Protein AF-A0A4U0XAC3-F1 (afdb_monomer)

Foldseek 3Di:
DLVLLVVCLVPVCQAAADPDQVVCVVQVDDNRGGNCCCLQPRVDDCPPDLVSVLVNLLVLLSNLLRNQDADPVNDNLGGVSRVVCVVVVVLVVLLCLQLPVVPPPADPVSNVRSNLSSLSSLLSCQQRRVPVCLQDPVLVSLLVSLLVVLQDDQVCQQPNDDPLSSLSSLLSHQLLSQDFPDLALVSNSSGSLLSLDLPPHALSSLLSLLSLLQWDPPPPPVDDDDPDPDDPDPVVSSQVSLQSSLLSVQSNCQSVVCNQVSLLVQLLPLVRLSSNLSSLSSLLSLLNRPHAHFDAPVPDPPPDVRGSDDDHPVSSQSSHDPPGADRDRGSLVVCCGPPNVVRPVVSLLDAQDFPCPDPCGDDPPPRSSNVSLVSSLVSLVSSLVSLVVCCVVDPPPPSVVVNVSSVVSNVCGSGGPPPPPDDPPPPDDD

Organism: NCBI:txid331657

Secondary structure (DSSP, 8-state):
-TTHHHHHTT-THHHHS-S-HHHHGGGT--TT--HHHIIIIIS--TTT-HHHHHHHHHHHHHHHHH--PBPTT--TT-BHHHHHHHHTTHHHHHHHHHH-TT-TTS-HHHHHHHHHHHHHHHHHHHHH-HHHHHHSTHHHHHHHHHHHHH---HHHHHHSPP-HHHHHHHHHS-GGGGS-SSSSGGGGGGSGGGGS-SSS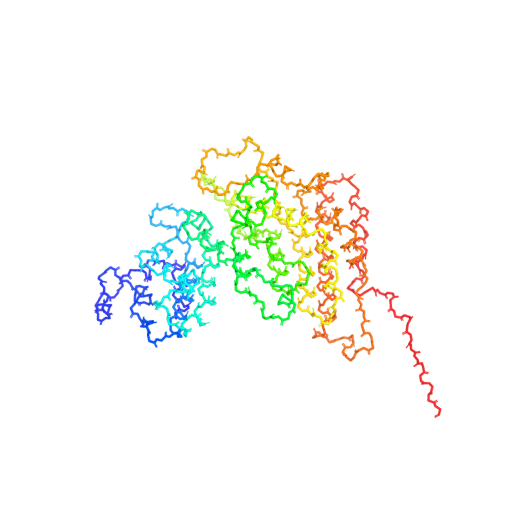--HHHHHHHHHHHH-S------------S----HHHHHHHHHHHHHHHHHHHHHH-TTHHHHHHHHHH-TTSHHHHHHHHHHHHHHHT----PPPPGGG--S--TTS-PPPPHHHHHHHSPSSPPP--SSHHHHHTSTTHHHHHHHHHHSPPP--TTSTTTTT-TT-HHHHHHHHHHHHHHHHHHHHHHHHHHSTTSSHHHHHHHHHHHHHH-SS-TT---S--------

Radius of gyration: 25.43 Å; Cα contacts (8 Å, |Δi|>4): 549; chains: 1; bounding box: 87×48×74 Å

Structure (mmCIF, N/CA/C/O backbone):
data_AF-A0A4U0XAC3-F1
#
_entry.id   AF-A0A4U0XAC3-F1
#
loop_
_atom_site.group_PDB
_atom_site.id
_atom_site.type_symbol
_atom_site.label_atom_id
_atom_site.label_alt_id
_atom_site.label_comp_id
_atom_site.label_asym_id
_atom_site.label_entity_id
_atom_site.label_seq_id
_atom_site.pdbx_PDB_ins_code
_atom_site.Cartn_x
_atom_site.Cartn_y
_atom_site.Cartn_z
_atom_site.occupancy
_atom_site.B_iso_or_equiv
_atom_site.auth_seq_id
_atom_site.auth_comp_id
_atom_site.auth_asym_id
_atom_site.auth_atom_id
_atom_site.pdbx_PDB_model_num
ATOM 1 N N . MET A 1 1 ? 6.479 -15.754 -21.942 1.00 67.50 1 MET A N 1
ATOM 2 C CA . MET A 1 1 ? 7.534 -14.952 -21.279 1.00 67.50 1 MET A CA 1
ATOM 3 C C . MET A 1 1 ? 7.714 -15.272 -19.790 1.00 67.50 1 MET A C 1
ATOM 5 O O . MET A 1 1 ? 8.837 -15.209 -19.321 1.00 67.50 1 MET A O 1
ATOM 9 N N . ALA A 1 2 ? 6.676 -15.704 -19.058 1.00 77.88 2 ALA A N 1
ATOM 10 C CA . ALA A 1 2 ? 6.708 -15.916 -17.597 1.00 77.88 2 ALA A CA 1
ATOM 11 C C . ALA A 1 2 ? 7.746 -16.918 -17.029 1.00 77.88 2 ALA A C 1
ATOM 13 O O . ALA A 1 2 ? 7.969 -16.958 -15.821 1.00 77.88 2 ALA A O 1
ATOM 14 N N . TRP A 1 3 ? 8.358 -17.762 -17.864 1.00 89.25 3 TRP A N 1
ATOM 15 C CA . TRP A 1 3 ? 9.405 -18.701 -17.440 1.00 89.25 3 TRP A CA 1
ATOM 16 C C . TRP A 1 3 ? 10.784 -18.037 -17.318 1.00 89.25 3 TRP A C 1
ATOM 18 O O . TRP A 1 3 ? 11.556 -18.400 -16.435 1.00 89.25 3 TRP A O 1
ATOM 28 N N . LEU A 1 4 ? 11.085 -17.052 -18.168 1.00 91.00 4 LEU A N 1
ATOM 29 C CA . LEU A 1 4 ? 12.430 -16.493 -18.289 1.00 91.00 4 LEU A CA 1
ATOM 30 C C . LEU A 1 4 ? 12.902 -15.759 -17.016 1.00 91.00 4 LEU A C 1
ATOM 32 O O . LEU A 1 4 ? 14.037 -16.003 -16.614 1.00 91.00 4 LEU A O 1
ATOM 36 N N . PRO A 1 5 ? 12.061 -14.970 -16.306 1.00 92.06 5 PRO A N 1
ATOM 37 C CA . PRO A 1 5 ? 12.444 -14.378 -15.020 1.00 92.06 5 PRO A CA 1
ATOM 38 C C . PRO A 1 5 ? 12.846 -15.418 -13.968 1.00 92.06 5 PRO A C 1
ATOM 40 O O . PRO A 1 5 ? 13.809 -15.214 -13.235 1.00 92.06 5 PRO A O 1
ATOM 43 N N . LYS A 1 6 ? 12.171 -16.577 -13.950 1.00 91.06 6 LYS A N 1
ATOM 44 C CA . LYS A 1 6 ? 12.475 -17.671 -13.015 1.00 91.06 6 LYS A CA 1
ATOM 45 C C . LYS A 1 6 ? 13.831 -18.303 -13.302 1.00 91.06 6 LYS A C 1
ATOM 47 O O . LYS A 1 6 ? 14.526 -18.683 -12.369 1.00 91.06 6 LYS A O 1
ATOM 52 N N . VAL A 1 7 ? 14.202 -18.429 -14.578 1.00 90.44 7 VAL A N 1
ATOM 53 C CA . VAL A 1 7 ? 15.535 -18.917 -14.962 1.00 90.44 7 VAL A CA 1
ATOM 54 C C . VAL A 1 7 ? 16.599 -17.879 -14.670 1.00 90.44 7 VAL A C 1
ATOM 56 O O . VAL A 1 7 ? 17.617 -18.235 -14.090 1.00 90.44 7 VAL A O 1
ATOM 59 N N . GLY A 1 8 ? 16.340 -16.608 -14.977 1.00 88.69 8 GLY A N 1
ATOM 60 C CA . GLY A 1 8 ? 17.248 -15.517 -14.631 1.00 88.69 8 GLY A CA 1
ATOM 61 C C . GLY A 1 8 ? 17.522 -15.424 -13.133 1.00 88.69 8 GLY A C 1
ATOM 62 O O . GLY A 1 8 ? 18.636 -15.106 -12.748 1.00 88.69 8 GLY A O 1
ATOM 63 N N . ALA A 1 9 ? 16.537 -15.756 -12.293 1.00 88.56 9 ALA A N 1
ATOM 64 C CA . ALA A 1 9 ? 16.699 -15.794 -10.842 1.00 88.56 9 ALA A CA 1
ATOM 65 C C . ALA A 1 9 ? 17.547 -16.984 -10.353 1.00 88.56 9 ALA A C 1
ATOM 67 O O . ALA A 1 9 ? 18.016 -16.971 -9.220 1.00 88.56 9 ALA A O 1
ATOM 68 N N . MET A 1 10 ? 17.713 -18.026 -11.177 1.00 89.12 10 MET A N 1
ATOM 69 C CA . MET A 1 10 ? 18.603 -19.156 -10.890 1.00 89.12 10 MET A CA 1
ATOM 70 C C . MET A 1 10 ? 20.014 -18.913 -11.433 1.00 89.12 10 MET A C 1
ATOM 72 O O . MET A 1 10 ? 20.989 -19.201 -10.746 1.00 89.12 10 MET A O 1
ATOM 76 N N . ASP A 1 11 ? 20.114 -18.418 -12.667 1.00 89.06 11 ASP A N 1
ATOM 77 C CA . ASP A 1 11 ? 21.370 -18.058 -13.319 1.00 89.06 11 ASP A CA 1
ATOM 78 C C . ASP A 1 11 ? 21.120 -16.965 -14.368 1.00 89.06 11 ASP A C 1
ATOM 80 O O . ASP A 1 11 ? 20.634 -17.226 -15.474 1.00 89.06 11 ASP A O 1
ATOM 84 N N . TRP A 1 12 ? 21.489 -15.727 -14.032 1.00 90.44 12 TRP A N 1
ATOM 85 C CA . TRP A 1 12 ? 21.410 -14.594 -14.953 1.00 90.44 12 TRP A CA 1
ATOM 86 C C . TRP A 1 12 ? 22.206 -14.825 -16.241 1.00 90.44 12 TRP A C 1
ATOM 88 O O . TRP A 1 12 ? 21.771 -14.457 -17.336 1.00 90.44 12 TRP A O 1
ATOM 98 N N . SER A 1 13 ? 23.374 -15.461 -16.134 1.00 88.88 13 SER A N 1
ATOM 99 C CA . SER A 1 13 ? 24.261 -15.651 -17.276 1.00 88.88 13 SER A CA 1
ATOM 100 C C . SER A 1 13 ? 23.678 -16.608 -18.313 1.00 88.88 13 SER A C 1
ATOM 102 O O . SER A 1 13 ? 23.938 -16.414 -19.499 1.00 88.88 13 SER A O 1
ATOM 104 N N . ALA A 1 14 ? 22.829 -17.547 -17.882 1.00 88.75 14 ALA A N 1
ATOM 105 C CA . ALA A 1 14 ? 22.139 -18.498 -18.749 1.00 88.75 14 ALA A CA 1
ATOM 106 C C . ALA A 1 14 ? 21.105 -17.847 -19.685 1.00 88.75 14 ALA A C 1
ATOM 108 O O . ALA A 1 14 ? 20.735 -18.428 -20.705 1.00 88.75 14 ALA A O 1
ATOM 109 N N . ILE A 1 15 ? 20.599 -16.660 -19.331 1.00 90.31 15 ILE A N 1
ATOM 110 C CA . ILE A 1 15 ? 19.618 -15.933 -20.152 1.00 90.31 15 ILE A CA 1
ATOM 111 C C . ILE A 1 15 ? 20.221 -14.709 -20.843 1.00 90.31 15 ILE A C 1
ATOM 113 O O . ILE A 1 15 ? 19.748 -14.329 -21.913 1.00 90.31 15 ILE A O 1
ATOM 117 N N . ALA A 1 16 ? 21.248 -14.100 -20.248 1.00 88.38 16 ALA A N 1
ATOM 118 C CA . ALA A 1 16 ? 21.859 -12.872 -20.746 1.00 88.38 16 ALA A CA 1
ATOM 119 C C . ALA A 1 16 ? 22.960 -13.113 -21.789 1.00 88.38 16 ALA A C 1
ATOM 121 O O . ALA A 1 16 ? 23.227 -12.227 -22.593 1.00 88.38 16 ALA A O 1
ATOM 122 N N . LYS A 1 17 ? 23.619 -14.281 -21.790 1.00 87.88 17 LYS A N 1
ATOM 123 C CA . LYS A 1 17 ? 24.700 -14.585 -22.741 1.00 87.88 17 LYS A CA 1
ATOM 124 C C . LYS A 1 17 ? 24.196 -15.354 -23.959 1.00 87.88 17 LYS A C 1
ATOM 126 O O . LYS A 1 17 ? 23.219 -16.097 -23.883 1.00 87.88 17 LYS A O 1
ATOM 131 N N . SER A 1 18 ? 24.928 -15.207 -25.060 1.00 86.38 18 SER A N 1
ATOM 132 C CA . SER A 1 18 ? 24.793 -16.054 -26.243 1.00 86.38 18 SER A CA 1
ATOM 133 C C . SER A 1 18 ? 25.215 -17.491 -25.921 1.00 86.38 18 SER A C 1
ATOM 135 O O . SER A 1 18 ? 26.314 -17.726 -25.406 1.00 86.38 18 SER A O 1
ATOM 137 N N . HIS A 1 19 ? 24.350 -18.457 -26.233 1.00 86.00 19 HIS A N 1
ATOM 138 C CA . HIS A 1 19 ? 24.654 -19.891 -26.115 1.00 86.00 19 HIS A CA 1
ATOM 139 C C . HIS A 1 19 ? 24.668 -20.588 -27.477 1.00 86.00 19 HIS A C 1
ATOM 141 O O . HIS A 1 19 ? 25.387 -21.574 -27.661 1.00 86.00 19 HIS A O 1
ATOM 147 N N . HIS A 1 20 ? 23.904 -20.066 -28.439 1.00 86.38 20 HIS A N 1
ATOM 148 C CA . HIS A 1 20 ? 23.809 -20.599 -29.793 1.00 86.38 20 HIS A CA 1
ATOM 149 C C . HIS A 1 20 ? 23.954 -19.463 -30.817 1.00 86.38 20 HIS A C 1
ATOM 151 O O . HIS A 1 20 ? 22.970 -19.102 -31.470 1.00 86.38 20 HIS A O 1
ATOM 157 N N . PRO A 1 21 ? 25.174 -18.917 -31.001 1.00 84.56 21 PRO A N 1
ATOM 158 C CA . PRO A 1 21 ? 25.396 -17.707 -31.796 1.00 84.56 21 PRO A CA 1
ATOM 159 C C . PRO A 1 21 ? 24.919 -17.854 -33.246 1.00 84.56 21 PRO A C 1
ATOM 161 O O . PRO A 1 21 ? 24.396 -16.902 -33.819 1.00 84.56 21 PRO A O 1
ATOM 164 N N . ASP A 1 22 ? 25.035 -19.051 -33.826 1.00 84.69 22 ASP A N 1
ATOM 165 C CA . ASP A 1 22 ? 24.611 -19.330 -35.204 1.00 84.69 22 ASP A CA 1
ATOM 166 C C . ASP A 1 22 ? 23.090 -19.237 -35.393 1.00 84.69 22 ASP A C 1
ATOM 168 O O . ASP A 1 22 ? 22.619 -18.891 -36.476 1.00 84.69 22 ASP A O 1
ATOM 172 N N . VAL A 1 23 ? 22.315 -19.567 -34.355 1.00 84.12 23 VAL A N 1
ATOM 173 C CA . VAL A 1 23 ? 20.848 -19.465 -34.365 1.00 84.12 23 VAL A CA 1
ATOM 174 C C . VAL A 1 23 ? 20.441 -18.039 -34.027 1.00 84.12 23 VAL A C 1
ATOM 176 O O . VAL A 1 23 ? 19.618 -17.450 -34.714 1.00 84.12 23 VAL A O 1
ATOM 179 N N . GLU A 1 24 ? 21.050 -17.456 -33.001 1.00 86.00 24 GLU A N 1
ATOM 180 C CA . GLU A 1 24 ? 20.739 -16.112 -32.516 1.00 86.00 24 GLU A CA 1
ATOM 181 C C . GLU A 1 24 ? 20.987 -15.040 -33.592 1.00 86.00 24 GLU A C 1
ATOM 183 O O . GLU A 1 24 ? 20.145 -14.162 -33.800 1.00 86.00 24 GLU A O 1
ATOM 188 N N . GLN A 1 25 ? 22.062 -15.172 -34.375 1.00 85.81 25 GLN A N 1
ATOM 189 C CA . GLN A 1 25 ? 22.327 -14.292 -35.518 1.00 85.81 25 GLN A CA 1
ATOM 190 C C . GLN A 1 25 ? 21.252 -14.384 -36.611 1.00 85.81 25 GLN A C 1
ATOM 192 O O . GLN A 1 25 ? 20.967 -13.376 -37.259 1.00 85.81 25 GLN A O 1
ATOM 197 N N . GLN A 1 26 ? 20.605 -15.543 -36.801 1.00 84.12 26 GLN A N 1
ATOM 198 C CA . GLN A 1 26 ? 19.494 -15.676 -37.760 1.00 84.12 26 GLN A CA 1
ATOM 199 C C . GLN A 1 26 ? 18.264 -14.867 -37.333 1.00 84.12 26 GLN A C 1
ATOM 201 O O . GLN A 1 26 ? 17.480 -14.457 -38.186 1.00 84.12 26 GLN A O 1
ATOM 206 N N . TYR A 1 27 ? 18.122 -14.601 -36.034 1.00 80.56 27 TYR A N 1
ATOM 207 C CA . TYR A 1 27 ? 17.064 -13.765 -35.465 1.00 80.56 27 TYR A CA 1
ATOM 208 C C . TYR A 1 27 ? 17.506 -12.311 -35.224 1.00 80.56 27 TYR A C 1
ATOM 210 O O . TYR A 1 27 ? 16.774 -11.543 -34.605 1.00 80.56 27 TYR A O 1
ATOM 218 N N . GLY A 1 28 ? 18.677 -11.909 -35.735 1.00 79.44 28 GLY A N 1
ATOM 219 C CA . GLY A 1 28 ? 19.160 -10.525 -35.688 1.00 79.44 28 GLY A CA 1
ATOM 220 C C . GLY A 1 28 ? 19.910 -10.133 -34.411 1.00 79.44 28 GLY A C 1
ATOM 221 O O . GLY A 1 28 ? 20.191 -8.948 -34.223 1.00 79.44 28 GLY A O 1
ATOM 222 N N . LEU A 1 29 ? 20.258 -11.096 -33.553 1.00 85.50 29 LEU A N 1
ATOM 223 C CA . LEU A 1 29 ? 21.032 -10.853 -32.332 1.00 85.50 29 LEU A CA 1
ATOM 224 C C . LEU A 1 29 ? 22.532 -10.752 -32.638 1.00 85.50 29 LEU A C 1
ATOM 226 O O . LEU A 1 29 ? 23.069 -11.433 -33.516 1.00 85.50 29 LEU A O 1
ATOM 230 N N . LYS A 1 30 ? 23.225 -9.889 -31.895 1.00 84.50 30 LYS A N 1
ATOM 231 C CA . LYS A 1 30 ? 24.689 -9.739 -31.940 1.00 84.50 30 LYS A CA 1
ATOM 232 C C . LYS A 1 30 ? 25.378 -10.806 -31.080 1.00 84.50 30 LYS A C 1
ATOM 234 O O . LYS A 1 30 ? 24.746 -11.412 -30.229 1.00 84.50 30 LYS A O 1
ATOM 239 N N . GLN A 1 31 ? 26.691 -10.985 -31.259 1.00 72.38 31 GLN A N 1
ATOM 240 C CA . GLN A 1 31 ? 27.484 -12.011 -30.551 1.00 72.38 31 GLN A CA 1
ATOM 241 C C . GLN A 1 31 ? 27.421 -11.933 -29.014 1.00 72.38 31 GLN A C 1
ATOM 243 O O . GLN A 1 31 ? 27.604 -12.952 -28.358 1.00 72.38 31 GLN A O 1
ATOM 248 N N . ASP A 1 32 ? 27.121 -10.760 -28.453 1.00 78.56 32 ASP A N 1
ATOM 249 C CA . ASP A 1 32 ? 27.018 -10.548 -27.003 1.00 78.56 32 ASP A CA 1
ATOM 250 C C . ASP A 1 32 ? 25.567 -10.501 -26.491 1.00 78.56 32 ASP A C 1
ATOM 252 O O . ASP A 1 32 ? 25.340 -10.161 -25.333 1.00 78.56 32 ASP A O 1
ATOM 256 N N . GLN A 1 33 ? 24.583 -10.797 -27.345 1.00 85.38 33 GLN A N 1
ATOM 257 C CA . GLN A 1 33 ? 23.160 -10.748 -27.007 1.00 85.38 33 GLN A CA 1
ATOM 258 C C . GLN A 1 33 ? 22.606 -12.157 -26.820 1.00 85.38 33 GLN A C 1
ATOM 260 O O . GLN A 1 33 ? 22.796 -13.026 -27.668 1.00 85.38 33 GLN A O 1
ATOM 265 N N . GLY A 1 34 ? 21.918 -12.370 -25.703 1.00 87.38 34 GLY A N 1
ATOM 266 C CA . GLY A 1 34 ? 21.335 -13.653 -25.344 1.00 87.38 34 GLY A CA 1
ATOM 267 C C . GLY A 1 34 ? 19.840 -13.748 -25.638 1.00 87.38 34 GLY A C 1
ATOM 268 O O . GLY A 1 34 ? 19.213 -12.896 -26.276 1.00 87.38 34 GLY A O 1
ATOM 269 N N . LEU A 1 35 ? 19.236 -14.804 -25.094 1.00 89.69 35 LEU A N 1
ATOM 270 C CA . LEU A 1 35 ? 17.793 -15.026 -25.159 1.00 89.69 35 LEU A CA 1
ATOM 271 C C . LEU A 1 35 ? 16.999 -13.887 -24.499 1.00 89.69 35 LEU A C 1
ATOM 273 O O . LEU A 1 35 ? 15.892 -13.569 -24.937 1.00 89.69 35 LEU A O 1
ATOM 277 N N . LEU A 1 36 ? 17.553 -13.268 -23.454 1.00 91.44 36 LEU A N 1
ATOM 278 C CA . LEU A 1 36 ? 16.941 -12.121 -22.795 1.00 91.44 36 LEU A CA 1
ATOM 279 C C . LEU A 1 36 ? 16.813 -10.929 -23.743 1.00 91.44 36 LEU A C 1
ATOM 281 O O . LEU A 1 36 ? 15.727 -10.363 -23.824 1.00 91.44 36 LEU A O 1
ATOM 285 N N . ASP A 1 37 ? 17.867 -10.577 -24.481 1.00 90.94 37 ASP A N 1
ATOM 286 C CA . ASP A 1 37 ? 17.829 -9.485 -25.458 1.00 90.94 37 ASP A CA 1
ATOM 287 C C . ASP A 1 37 ? 16.762 -9.741 -26.521 1.00 90.94 37 ASP A C 1
ATOM 289 O O . ASP A 1 37 ? 15.977 -8.852 -26.851 1.00 90.94 37 ASP A O 1
ATOM 293 N N . PHE A 1 38 ? 16.668 -10.984 -27.002 1.00 89.50 38 PHE A N 1
ATOM 294 C CA . PHE A 1 38 ? 15.631 -11.373 -27.949 1.00 89.50 38 PHE A CA 1
ATOM 295 C C . PHE A 1 38 ? 14.233 -11.118 -27.395 1.00 89.50 38 PHE A C 1
ATOM 297 O O . PHE A 1 38 ? 13.462 -10.365 -27.984 1.00 89.50 38 PHE A O 1
ATOM 304 N N . VAL A 1 39 ? 13.912 -11.708 -26.242 1.00 90.50 39 VAL A N 1
ATOM 305 C CA . VAL A 1 39 ? 12.571 -11.640 -25.646 1.00 90.50 39 VAL A CA 1
ATOM 306 C C . VAL A 1 39 ? 12.219 -10.219 -25.205 1.00 90.50 39 VAL A C 1
ATOM 308 O O . VAL A 1 39 ? 11.076 -9.798 -25.373 1.00 90.50 39 VAL A O 1
ATOM 311 N N . ALA A 1 40 ? 13.184 -9.486 -24.651 1.00 89.94 40 ALA A N 1
ATOM 312 C CA . ALA A 1 40 ? 12.971 -8.160 -24.093 1.00 89.94 40 ALA A CA 1
ATOM 313 C C . ALA A 1 40 ? 12.933 -7.051 -25.152 1.00 89.94 40 ALA A C 1
ATOM 315 O O . ALA A 1 40 ? 12.264 -6.049 -24.913 1.00 89.94 40 ALA A O 1
ATOM 316 N N . VAL A 1 41 ? 13.648 -7.188 -26.275 1.00 88.31 41 VAL A N 1
ATOM 317 C CA . VAL A 1 41 ? 13.849 -6.086 -27.236 1.00 88.31 41 VAL A CA 1
ATOM 318 C C . VAL A 1 41 ? 13.318 -6.408 -28.630 1.00 88.31 41 VAL A C 1
ATOM 320 O O . VAL A 1 41 ? 12.717 -5.538 -29.255 1.00 88.31 41 VAL A O 1
ATOM 323 N N . PHE A 1 42 ? 13.541 -7.624 -29.132 1.00 86.12 42 PHE A N 1
ATOM 324 C CA . PHE A 1 42 ? 13.372 -7.931 -30.560 1.00 86.12 42 PHE A CA 1
ATOM 325 C C . PHE A 1 42 ? 12.146 -8.790 -30.886 1.00 86.12 42 PHE A C 1
ATOM 327 O O . PHE A 1 42 ? 11.670 -8.776 -32.016 1.00 86.12 42 PHE A O 1
ATOM 334 N N . MET A 1 43 ? 11.630 -9.547 -29.917 1.00 84.50 43 MET A N 1
ATOM 335 C CA . MET A 1 43 ? 10.566 -10.528 -30.139 1.00 84.50 43 MET A CA 1
ATOM 336 C C . MET A 1 43 ? 9.192 -9.884 -30.367 1.00 84.50 43 MET A C 1
ATOM 338 O O . MET A 1 43 ? 8.331 -10.496 -30.996 1.00 84.50 43 MET A O 1
ATOM 342 N N . VAL A 1 44 ? 8.961 -8.685 -29.827 1.00 84.12 44 VAL A N 1
ATOM 343 C CA . VAL A 1 44 ? 7.646 -8.035 -29.816 1.00 84.12 44 VAL A CA 1
ATOM 344 C C . VAL A 1 44 ? 7.714 -6.680 -30.503 1.00 84.12 44 VAL A C 1
ATOM 346 O O . VAL A 1 44 ? 8.404 -5.781 -30.025 1.00 84.12 44 VAL A O 1
ATOM 349 N N . ASP A 1 45 ? 6.933 -6.515 -31.572 1.00 80.25 45 ASP A N 1
ATOM 350 C CA . ASP A 1 45 ? 6.621 -5.191 -32.105 1.00 80.25 45 ASP A CA 1
ATOM 351 C C . ASP A 1 45 ? 5.502 -4.565 -31.269 1.00 80.25 45 ASP A C 1
ATOM 353 O O . ASP A 1 45 ? 4.326 -4.906 -31.387 1.00 80.25 45 ASP A O 1
ATOM 357 N N . PHE A 1 46 ? 5.895 -3.689 -30.352 1.00 80.88 46 PHE A N 1
ATOM 358 C CA . PHE A 1 46 ? 4.984 -3.055 -29.405 1.00 80.88 46 PHE A CA 1
ATOM 359 C C . PHE A 1 46 ? 4.270 -1.821 -29.980 1.00 80.88 46 PHE A C 1
ATOM 361 O O . PHE A 1 46 ? 3.477 -1.220 -29.257 1.00 80.88 46 PHE A O 1
ATOM 368 N N . ASN A 1 47 ? 4.553 -1.418 -31.229 1.00 78.00 47 ASN A N 1
ATOM 369 C CA . ASN A 1 47 ? 3.914 -0.247 -31.847 1.00 78.00 47 ASN A CA 1
ATOM 370 C C . ASN A 1 47 ? 2.514 -0.563 -32.390 1.00 78.00 47 ASN A C 1
ATOM 372 O O . ASN A 1 47 ? 1.644 0.300 -32.344 1.00 78.00 47 ASN A O 1
ATOM 376 N N . ASP A 1 48 ? 2.300 -1.792 -32.866 1.00 79.12 48 ASP A N 1
ATOM 377 C CA . ASP A 1 48 ? 1.047 -2.201 -33.514 1.00 79.12 48 ASP A CA 1
ATOM 378 C C . ASP A 1 48 ? 0.200 -3.164 -32.655 1.00 79.12 48 ASP A C 1
ATOM 380 O O . ASP A 1 48 ? -0.973 -3.393 -32.956 1.00 79.12 48 ASP A O 1
ATOM 384 N N . ASP A 1 49 ? 0.758 -3.720 -31.568 1.00 87.88 49 ASP A N 1
ATOM 385 C CA . ASP A 1 49 ? 0.066 -4.665 -30.682 1.00 87.88 49 ASP A CA 1
ATOM 386 C C . ASP A 1 49 ? 0.172 -4.275 -29.196 1.00 87.88 49 ASP A C 1
ATOM 388 O O . ASP A 1 49 ? 1.109 -4.628 -28.469 1.00 87.88 49 ASP A O 1
ATOM 392 N N . VAL A 1 50 ? -0.865 -3.580 -28.720 1.00 89.62 50 VAL A N 1
ATOM 393 C CA . VAL A 1 50 ? -1.002 -3.142 -27.323 1.00 89.62 50 VAL A CA 1
ATOM 394 C C . VAL A 1 50 ? -1.063 -4.308 -26.328 1.00 89.62 50 VAL A C 1
ATOM 396 O O . VAL A 1 50 ? -0.623 -4.171 -25.183 1.00 89.62 50 VAL A O 1
ATOM 399 N N . LEU A 1 51 ? -1.589 -5.474 -26.725 1.00 89.94 51 LEU A N 1
ATOM 400 C CA . LEU A 1 51 ? -1.681 -6.635 -25.836 1.00 89.94 51 LEU A CA 1
ATOM 401 C C . LEU A 1 51 ? -0.304 -7.258 -25.636 1.00 89.94 51 LEU A C 1
ATOM 403 O O . LEU A 1 51 ? 0.057 -7.621 -24.514 1.00 89.94 51 LEU A O 1
ATOM 407 N N . MET A 1 52 ? 0.491 -7.320 -26.701 1.00 90.44 52 MET A N 1
ATOM 408 C CA . MET A 1 52 ? 1.869 -7.781 -26.603 1.00 90.44 52 MET A CA 1
ATOM 409 C C . MET A 1 52 ? 2.745 -6.786 -25.839 1.00 90.44 52 MET A C 1
ATOM 411 O O . MET A 1 52 ? 3.547 -7.215 -25.007 1.00 90.44 52 MET A O 1
ATOM 415 N N . HIS A 1 53 ? 2.533 -5.477 -26.013 1.00 91.25 53 HIS A N 1
ATOM 416 C CA . HIS A 1 53 ? 3.191 -4.457 -25.191 1.00 91.25 53 HIS A CA 1
ATOM 417 C C . HIS A 1 53 ? 2.837 -4.618 -23.707 1.00 91.25 53 HIS A C 1
ATOM 419 O O . HIS A 1 53 ? 3.712 -4.605 -22.840 1.00 91.25 53 HIS A O 1
ATOM 425 N N . ARG A 1 54 ? 1.563 -4.868 -23.395 1.00 92.62 54 ARG A N 1
ATOM 426 C CA . ARG A 1 54 ? 1.130 -5.152 -22.027 1.00 92.62 54 ARG A CA 1
ATOM 427 C C . ARG A 1 54 ? 1.886 -6.342 -21.430 1.00 92.62 54 ARG A C 1
ATOM 429 O O . ARG A 1 54 ? 2.430 -6.223 -20.333 1.00 92.62 54 ARG A O 1
ATOM 436 N N . CYS A 1 55 ? 1.952 -7.465 -22.147 1.00 92.38 55 CYS A N 1
ATOM 437 C CA . CYS A 1 55 ? 2.693 -8.646 -21.698 1.00 92.38 55 CYS A CA 1
ATOM 438 C C . CYS A 1 55 ? 4.190 -8.366 -21.516 1.00 92.38 55 CYS A C 1
ATOM 440 O O . CYS A 1 55 ? 4.817 -8.956 -20.638 1.00 92.38 55 CYS A O 1
ATOM 442 N N . LEU A 1 56 ? 4.756 -7.472 -22.326 1.00 93.62 56 LEU A N 1
ATOM 443 C CA . LEU A 1 56 ? 6.154 -7.074 -22.247 1.00 93.62 56 LEU A CA 1
ATOM 444 C C . LEU A 1 56 ? 6.443 -6.253 -20.977 1.00 93.62 56 LEU A C 1
ATOM 446 O O . LEU A 1 56 ? 7.397 -6.557 -20.264 1.00 93.62 56 LEU A O 1
ATOM 450 N N . ILE A 1 57 ? 5.581 -5.291 -20.625 1.00 94.62 57 ILE A N 1
ATOM 451 C CA . ILE A 1 57 ? 5.711 -4.530 -19.367 1.00 94.62 57 ILE A CA 1
ATOM 452 C C . ILE A 1 57 ? 5.503 -5.446 -18.149 1.00 94.62 57 ILE A C 1
ATOM 454 O O . ILE A 1 57 ? 6.245 -5.344 -17.171 1.00 94.62 57 ILE A O 1
ATOM 458 N N . GLU A 1 58 ? 4.536 -6.371 -18.202 1.00 94.19 58 GLU A N 1
ATOM 459 C CA . GLU A 1 58 ? 4.349 -7.383 -17.149 1.00 94.19 58 GLU A CA 1
ATOM 460 C C . GLU A 1 58 ? 5.597 -8.267 -17.000 1.00 94.19 58 GLU A C 1
ATOM 462 O O . GLU A 1 58 ? 6.039 -8.507 -15.879 1.00 94.19 58 GLU A O 1
ATOM 467 N N . PHE A 1 59 ? 6.212 -8.676 -18.113 1.00 95.12 59 PHE A N 1
ATOM 468 C CA . PHE A 1 59 ? 7.467 -9.423 -18.112 1.00 95.12 59 PHE A CA 1
ATOM 469 C C . PHE A 1 59 ? 8.617 -8.632 -17.473 1.00 95.12 59 PHE A C 1
ATOM 471 O O . PHE A 1 59 ? 9.353 -9.195 -16.665 1.00 95.12 59 PHE A O 1
ATOM 478 N N . TYR A 1 60 ? 8.766 -7.341 -17.779 1.00 95.62 60 TYR A N 1
ATOM 479 C CA . TYR A 1 60 ? 9.793 -6.507 -17.147 1.00 95.62 60 TYR A CA 1
ATOM 480 C C . TYR A 1 60 ? 9.577 -6.360 -15.643 1.00 95.62 60 TYR A C 1
ATOM 482 O O . TYR A 1 60 ? 10.549 -6.366 -14.890 1.00 95.62 60 TYR A O 1
ATOM 490 N N . ALA A 1 61 ? 8.319 -6.244 -15.206 1.00 94.25 61 ALA A N 1
ATOM 491 C CA . ALA A 1 61 ? 7.976 -6.187 -13.791 1.00 94.25 61 ALA A CA 1
ATOM 492 C C . ALA A 1 61 ? 8.372 -7.490 -13.078 1.00 94.25 61 ALA A C 1
ATOM 494 O O . ALA A 1 61 ? 9.062 -7.456 -12.063 1.00 94.25 61 ALA A O 1
ATOM 495 N N . ASP A 1 62 ? 8.019 -8.636 -13.663 1.00 94.12 62 ASP A N 1
ATOM 496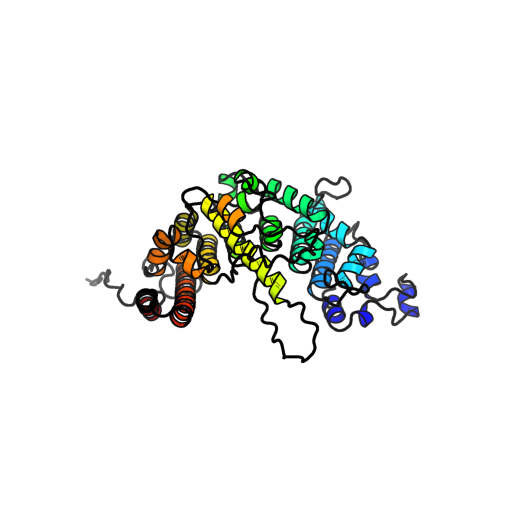 C CA . ASP A 1 62 ? 8.369 -9.948 -13.120 1.00 94.12 62 ASP A CA 1
ATOM 497 C C . ASP A 1 62 ? 9.897 -10.184 -13.128 1.00 94.12 62 ASP A C 1
ATOM 499 O O . ASP A 1 62 ? 10.427 -10.843 -12.232 1.00 94.12 62 ASP A O 1
ATOM 503 N N . LEU A 1 63 ? 10.620 -9.637 -14.115 1.00 93.88 63 LEU A N 1
ATOM 504 C CA . LEU A 1 63 ? 12.078 -9.739 -14.222 1.00 93.88 63 LEU A CA 1
ATOM 505 C C . LEU A 1 63 ? 12.789 -9.033 -13.062 1.00 93.88 63 LEU A C 1
ATOM 507 O O . LEU A 1 63 ? 13.656 -9.633 -12.429 1.00 93.88 63 LEU A O 1
ATOM 511 N N . ILE A 1 64 ? 12.412 -7.786 -12.765 1.00 93.50 64 ILE A N 1
ATOM 512 C CA . ILE A 1 64 ? 13.015 -7.024 -11.660 1.00 93.50 64 ILE A CA 1
ATOM 513 C C . ILE A 1 64 ? 12.550 -7.527 -10.287 1.00 93.50 64 ILE A C 1
ATOM 515 O O . ILE A 1 64 ? 13.271 -7.397 -9.306 1.00 93.50 64 ILE A O 1
ATOM 519 N N . GLU A 1 65 ? 11.367 -8.136 -10.197 1.00 91.94 65 GLU A N 1
ATOM 520 C CA . GLU A 1 65 ? 10.887 -8.735 -8.950 1.00 91.94 65 GLU A CA 1
ATOM 521 C C . GLU A 1 65 ? 11.668 -10.005 -8.584 1.00 91.94 65 GLU A C 1
ATOM 523 O O . GLU A 1 65 ? 11.959 -10.241 -7.409 1.00 91.94 65 GLU A O 1
ATOM 528 N N . GLN A 1 66 ? 12.001 -10.834 -9.579 1.00 90.06 66 GLN A N 1
ATOM 529 C CA . GLN A 1 66 ? 12.574 -12.164 -9.354 1.00 90.06 66 GLN A CA 1
ATOM 530 C C . GLN A 1 66 ? 14.104 -12.180 -9.406 1.00 90.06 66 GLN A C 1
ATOM 532 O O . GLN A 1 66 ? 14.728 -12.891 -8.619 1.00 90.06 66 GLN A O 1
ATOM 537 N N . VAL A 1 67 ? 14.722 -11.400 -10.296 1.00 89.75 67 VAL A N 1
ATOM 538 C CA . VAL A 1 67 ? 16.180 -11.382 -10.471 1.00 89.75 67 VAL A CA 1
ATOM 539 C C . VAL A 1 67 ? 16.790 -10.273 -9.617 1.00 89.75 67 VAL A C 1
ATOM 541 O O . VAL A 1 67 ? 16.808 -9.108 -10.016 1.00 89.75 67 VAL A O 1
ATOM 544 N N . LYS A 1 68 ? 17.308 -10.642 -8.443 1.00 82.06 68 LYS A N 1
ATOM 545 C CA . LYS A 1 68 ? 17.875 -9.707 -7.451 1.00 82.06 68 LYS A CA 1
ATOM 546 C C . LYS A 1 68 ? 19.395 -9.803 -7.304 1.00 82.06 68 LYS A C 1
ATOM 548 O O . LYS A 1 68 ? 19.942 -9.271 -6.340 1.00 82.06 68 LYS A O 1
ATOM 553 N N . ASP A 1 69 ? 20.064 -10.476 -8.237 1.00 80.62 69 ASP A N 1
ATOM 554 C CA . ASP A 1 69 ? 21.522 -10.564 -8.248 1.00 80.62 69 ASP A CA 1
ATOM 555 C C . ASP A 1 69 ? 22.142 -9.164 -8.261 1.00 80.62 69 ASP A C 1
ATOM 557 O O . ASP A 1 69 ? 21.672 -8.268 -8.973 1.00 80.62 69 ASP A O 1
ATOM 561 N N . VAL A 1 70 ? 23.182 -8.986 -7.440 1.00 76.75 70 VAL A N 1
ATOM 562 C CA . VAL A 1 70 ? 23.866 -7.700 -7.241 1.00 76.75 70 VAL A CA 1
ATOM 563 C C . VAL A 1 70 ? 24.340 -7.157 -8.584 1.00 76.75 70 VAL A C 1
ATOM 565 O O . VAL A 1 70 ? 24.836 -7.920 -9.413 1.00 76.75 70 VAL A O 1
ATOM 568 N N . SER A 1 71 ? 24.195 -5.843 -8.782 1.00 76.81 71 SER A N 1
ATOM 569 C CA . SER A 1 71 ? 24.622 -5.185 -10.015 1.00 76.81 71 SER A CA 1
ATOM 570 C C . SER A 1 71 ? 26.077 -5.476 -10.380 1.00 76.81 71 SER A C 1
ATOM 572 O O . SER A 1 71 ? 26.916 -5.786 -9.529 1.00 76.81 71 SER A O 1
ATOM 574 N N . ILE A 1 72 ? 26.388 -5.300 -11.666 1.00 67.50 72 ILE A N 1
ATOM 575 C CA . ILE A 1 72 ? 27.749 -5.445 -12.207 1.00 67.50 72 ILE A CA 1
ATOM 576 C C . ILE A 1 72 ? 28.720 -4.494 -11.485 1.00 67.50 72 ILE A C 1
ATOM 578 O O . ILE A 1 72 ? 29.865 -4.855 -11.218 1.00 67.50 72 ILE A O 1
ATOM 582 N N . ASP A 1 73 ? 28.225 -3.324 -11.079 1.00 65.62 73 ASP A N 1
ATOM 583 C CA . ASP A 1 73 ? 28.980 -2.288 -10.368 1.00 65.62 73 ASP A CA 1
ATOM 584 C C . ASP A 1 73 ? 29.141 -2.580 -8.861 1.00 65.62 73 ASP A C 1
ATOM 586 O O . ASP A 1 73 ? 29.716 -1.783 -8.117 1.00 65.62 73 ASP A O 1
ATOM 590 N N . GLY A 1 74 ? 28.607 -3.707 -8.375 1.00 65.88 74 GLY A N 1
ATOM 591 C CA . GLY A 1 74 ? 28.629 -4.092 -6.962 1.00 65.88 74 GLY A CA 1
ATOM 592 C C . GLY A 1 74 ? 27.704 -3.255 -6.071 1.00 65.88 74 GLY A C 1
ATOM 593 O O . GLY A 1 74 ? 27.748 -3.382 -4.843 1.00 65.88 74 GLY A O 1
ATOM 594 N N . SER A 1 75 ? 26.866 -2.397 -6.661 1.00 70.50 75 SER A N 1
ATOM 595 C CA . SER A 1 75 ? 25.903 -1.587 -5.924 1.00 70.50 75 SER A CA 1
ATOM 596 C C . SER A 1 75 ? 24.762 -2.453 -5.405 1.00 70.50 75 SER A C 1
ATOM 598 O O . SER A 1 75 ? 24.073 -3.140 -6.153 1.00 70.50 75 SER A O 1
ATOM 600 N N . ARG A 1 76 ? 24.500 -2.361 -4.100 1.00 68.69 76 ARG A N 1
ATOM 601 C CA . ARG A 1 76 ? 23.359 -3.032 -3.456 1.00 68.69 76 ARG A CA 1
ATOM 602 C C . ARG A 1 76 ? 22.026 -2.310 -3.676 1.00 68.69 76 ARG A C 1
ATOM 604 O O . ARG A 1 76 ? 21.009 -2.758 -3.158 1.00 68.69 76 ARG A O 1
ATOM 611 N N . THR A 1 77 ? 22.026 -1.169 -4.367 1.00 76.19 77 THR A N 1
ATOM 612 C CA . THR A 1 77 ? 20.805 -0.399 -4.652 1.00 76.19 77 THR A CA 1
ATOM 613 C C . THR A 1 77 ? 20.158 -0.770 -5.984 1.00 76.19 77 THR A C 1
ATOM 615 O O . THR A 1 77 ? 19.014 -0.385 -6.198 1.00 76.19 77 THR A O 1
ATOM 618 N N . SER A 1 78 ? 20.853 -1.524 -6.840 1.00 84.00 78 SER A N 1
ATOM 619 C CA . SER A 1 78 ? 20.374 -1.996 -8.141 1.00 84.00 78 SER A CA 1
ATOM 620 C C . SER A 1 78 ? 20.600 -3.507 -8.288 1.00 84.00 78 SER A C 1
ATOM 622 O O . SER A 1 78 ? 21.207 -4.144 -7.425 1.00 84.00 78 SER A O 1
ATOM 624 N N . SER A 1 79 ? 20.110 -4.080 -9.380 1.00 89.62 79 SER A N 1
ATOM 625 C CA . SER A 1 79 ? 20.360 -5.460 -9.795 1.00 89.62 79 SER A CA 1
ATOM 626 C C . SER A 1 79 ? 20.774 -5.511 -11.260 1.00 89.62 79 SER A C 1
ATOM 628 O O . SER A 1 79 ? 20.473 -4.602 -12.033 1.00 89.62 79 SER A O 1
ATOM 630 N N . VAL A 1 80 ? 21.364 -6.634 -11.671 1.00 90.56 80 VAL A N 1
ATOM 631 C CA . VAL A 1 80 ? 21.683 -6.901 -13.087 1.00 90.56 80 VAL A CA 1
ATOM 632 C C . VAL A 1 80 ? 20.466 -6.765 -14.013 1.00 90.56 80 VAL A C 1
ATOM 634 O O . VAL A 1 80 ? 20.596 -6.320 -15.151 1.00 90.56 80 VAL A O 1
ATOM 637 N N . SER A 1 81 ? 19.272 -7.106 -13.518 1.00 92.00 81 SER A N 1
ATOM 638 C CA . SER A 1 81 ? 18.017 -6.997 -14.262 1.00 92.00 81 SER A CA 1
ATOM 639 C C . SER A 1 81 ? 17.543 -5.555 -14.403 1.00 92.00 81 SER A C 1
ATOM 641 O O . SER A 1 81 ? 17.124 -5.158 -15.490 1.00 92.00 81 SER A O 1
ATOM 643 N N . LEU A 1 82 ? 17.636 -4.753 -13.340 1.00 92.62 82 LEU A N 1
ATOM 644 C CA . LEU A 1 82 ? 17.286 -3.338 -13.385 1.00 92.62 82 LEU A CA 1
ATOM 645 C C . LEU A 1 82 ? 18.264 -2.567 -14.278 1.00 92.62 82 LEU A C 1
ATOM 647 O O . LEU A 1 82 ? 17.821 -1.806 -15.137 1.00 92.62 82 LEU A O 1
ATOM 651 N N . ASP A 1 83 ? 19.566 -2.823 -14.142 1.00 92.38 83 ASP A N 1
ATOM 652 C CA . ASP A 1 83 ? 20.601 -2.194 -14.965 1.00 92.38 83 ASP A CA 1
ATOM 653 C C . ASP A 1 83 ? 20.396 -2.499 -16.451 1.00 92.38 83 ASP A C 1
ATOM 655 O O . ASP A 1 83 ? 20.468 -1.592 -17.278 1.00 92.38 83 ASP A O 1
ATOM 659 N N . PHE A 1 84 ? 20.055 -3.749 -16.789 1.00 92.75 84 PHE A N 1
ATOM 660 C CA . PHE A 1 84 ? 19.701 -4.142 -18.154 1.00 92.75 84 PHE A CA 1
ATOM 661 C C . PHE A 1 84 ? 18.498 -3.346 -18.688 1.00 92.75 84 PHE A C 1
ATOM 663 O O . PHE A 1 84 ? 18.531 -2.817 -19.802 1.00 92.75 84 PHE A O 1
ATOM 670 N N . LEU A 1 85 ? 17.425 -3.211 -17.901 1.00 94.62 85 LEU A N 1
ATOM 671 C CA . LEU A 1 85 ? 16.257 -2.436 -18.331 1.00 94.62 85 LEU A CA 1
ATOM 672 C C . LEU A 1 85 ? 16.568 -0.941 -18.473 1.00 94.62 85 LEU A C 1
ATOM 674 O O . LEU A 1 85 ? 15.994 -0.283 -19.345 1.00 94.62 85 LEU A O 1
ATOM 678 N N . ILE A 1 86 ? 17.453 -0.395 -17.638 1.00 94.00 86 ILE A N 1
ATOM 679 C CA . ILE A 1 86 ? 17.896 1.000 -17.724 1.00 94.00 86 ILE A CA 1
ATOM 680 C C . ILE A 1 86 ? 18.769 1.205 -18.966 1.00 94.00 86 ILE A C 1
ATOM 682 O O . ILE A 1 86 ? 18.505 2.132 -19.733 1.00 94.00 86 ILE A O 1
ATOM 686 N N . SER A 1 87 ? 19.749 0.330 -19.218 1.00 92.44 87 SER A N 1
ATOM 687 C CA . SER A 1 87 ? 20.678 0.459 -20.351 1.00 92.44 87 SER A CA 1
ATOM 688 C C . SER A 1 87 ? 19.965 0.420 -21.701 1.00 92.44 87 SER A C 1
ATOM 690 O O . SER A 1 87 ? 20.355 1.121 -22.631 1.00 92.44 87 SER A O 1
ATOM 692 N N . TRP A 1 88 ? 18.891 -0.366 -21.799 1.00 91.69 88 TRP A N 1
ATOM 693 C CA . TRP A 1 88 ? 18.053 -0.458 -22.995 1.00 91.69 88 TRP A CA 1
ATOM 694 C C . TRP A 1 88 ? 16.929 0.594 -23.058 1.00 91.69 88 TRP A C 1
ATOM 696 O O . TRP A 1 88 ? 16.145 0.612 -24.011 1.00 91.69 88 TRP A O 1
ATOM 706 N N . GLY A 1 89 ? 16.810 1.472 -22.055 1.00 92.75 89 GLY A N 1
ATOM 707 C CA . GLY A 1 89 ? 15.742 2.475 -21.970 1.00 92.75 89 GLY A CA 1
ATOM 708 C C . GLY A 1 89 ? 14.338 1.882 -21.775 1.00 92.75 89 GLY A C 1
ATOM 709 O O . GLY A 1 89 ? 13.338 2.573 -21.982 1.00 92.75 89 GLY A O 1
ATOM 710 N N . LEU A 1 90 ? 14.245 0.608 -21.386 1.00 93.94 90 LEU A N 1
ATOM 711 C CA . LEU A 1 90 ? 12.993 -0.120 -21.165 1.00 93.94 90 LEU A CA 1
ATOM 712 C C . LEU A 1 90 ? 12.337 0.284 -19.844 1.00 93.94 90 LEU A C 1
ATOM 714 O O . LEU A 1 90 ? 11.111 0.364 -19.773 1.00 93.94 90 LEU A O 1
ATOM 718 N N . HIS A 1 91 ? 13.140 0.604 -18.825 1.00 94.69 91 HIS A N 1
ATOM 719 C CA . HIS A 1 91 ? 12.657 1.111 -17.538 1.00 94.69 91 HIS A CA 1
ATOM 720 C C . HIS A 1 91 ? 11.846 2.404 -17.710 1.00 94.69 91 HIS A C 1
ATOM 722 O O . HIS A 1 91 ? 10.662 2.457 -17.374 1.00 94.69 91 HIS A O 1
ATOM 728 N N . ALA A 1 92 ? 12.464 3.420 -18.324 1.00 94.06 92 ALA A N 1
ATOM 729 C CA . ALA A 1 92 ? 11.830 4.712 -18.568 1.00 94.06 92 ALA A CA 1
ATOM 730 C C . ALA A 1 92 ? 10.578 4.576 -19.449 1.00 94.06 92 ALA A C 1
ATOM 732 O O . ALA A 1 92 ? 9.548 5.177 -19.154 1.00 94.06 92 ALA A O 1
ATOM 733 N N . ARG A 1 93 ? 10.631 3.732 -20.490 1.00 91.69 93 ARG A N 1
ATOM 734 C CA . ARG A 1 93 ? 9.487 3.460 -21.376 1.00 91.69 93 ARG A CA 1
ATOM 735 C C . ARG A 1 93 ? 8.315 2.822 -20.634 1.00 91.69 93 ARG A C 1
ATOM 737 O O . ARG A 1 93 ? 7.182 3.270 -20.773 1.00 91.69 93 ARG A O 1
ATOM 744 N N . SER A 1 94 ? 8.595 1.817 -19.809 1.00 93.19 94 SER A N 1
ATOM 745 C CA . SER A 1 94 ? 7.580 1.120 -19.014 1.00 93.19 94 SER A CA 1
ATOM 746 C C . SER A 1 94 ? 6.910 2.056 -18.012 1.00 93.19 94 SER A C 1
ATOM 748 O O . SER A 1 94 ? 5.698 1.983 -17.816 1.00 93.19 94 SER A O 1
ATOM 750 N N . ALA A 1 95 ? 7.673 2.975 -17.416 1.00 93.94 95 ALA A N 1
ATOM 751 C CA . ALA A 1 95 ? 7.161 3.987 -16.498 1.00 93.94 95 ALA A CA 1
ATOM 752 C C . ALA A 1 95 ? 6.410 5.136 -17.204 1.00 93.94 95 ALA A C 1
ATOM 754 O O . ALA A 1 95 ? 5.499 5.728 -16.615 1.00 93.94 95 ALA A O 1
ATOM 755 N N . ALA A 1 96 ? 6.748 5.449 -18.460 1.00 92.44 96 ALA A N 1
ATOM 756 C CA . ALA A 1 96 ? 6.252 6.624 -19.180 1.00 92.44 96 ALA A CA 1
ATOM 757 C C . ALA A 1 96 ? 4.724 6.661 -19.320 1.00 92.44 96 ALA A C 1
ATOM 759 O O . ALA A 1 96 ? 4.133 7.725 -19.154 1.00 92.44 96 ALA A O 1
ATOM 760 N N . TYR A 1 97 ? 4.047 5.532 -19.550 1.00 91.31 97 TYR A N 1
ATOM 761 C CA . TYR A 1 97 ? 2.578 5.525 -19.658 1.00 91.31 97 TYR A CA 1
ATOM 762 C C . TYR A 1 97 ? 1.877 5.942 -18.358 1.00 91.31 97 TYR A C 1
ATOM 764 O O . TYR A 1 97 ? 0.780 6.507 -18.396 1.00 91.31 97 TYR A O 1
ATOM 772 N N . TYR A 1 98 ? 2.518 5.724 -17.205 1.00 92.69 98 TYR A N 1
ATOM 773 C CA . TYR A 1 98 ? 2.050 6.273 -15.939 1.00 92.69 98 TYR A CA 1
ATOM 774 C C . TYR A 1 98 ? 2.529 7.719 -15.752 1.00 92.69 98 TYR A C 1
ATOM 776 O O . TYR A 1 98 ? 1.709 8.602 -15.529 1.00 92.69 98 TYR A O 1
ATOM 784 N N . LEU A 1 99 ? 3.828 8.003 -15.864 1.00 92.19 99 LEU A N 1
ATOM 785 C CA . LEU A 1 99 ? 4.392 9.322 -15.535 1.00 92.19 99 LEU A CA 1
ATOM 786 C C . LEU A 1 99 ? 3.974 10.433 -16.517 1.00 92.19 99 LEU A C 1
ATOM 788 O O . LEU A 1 99 ? 3.786 11.584 -16.118 1.00 92.19 99 LEU A O 1
ATOM 792 N N . GLU A 1 100 ? 3.766 10.088 -17.784 1.00 89.19 100 GLU A N 1
ATOM 793 C CA . GLU A 1 100 ? 3.523 10.999 -18.904 1.00 89.19 100 GLU A CA 1
ATOM 794 C C . GLU A 1 100 ? 2.270 10.600 -19.709 1.00 89.19 100 GLU A C 1
ATOM 796 O O . GLU A 1 100 ? 2.336 10.367 -20.918 1.00 89.19 100 GLU A O 1
ATOM 801 N N . PRO A 1 101 ? 1.064 10.562 -19.110 1.00 80.25 101 PRO A N 1
ATOM 802 C CA . PRO A 1 101 ? -0.131 10.143 -19.851 1.00 80.25 101 PRO A CA 1
ATOM 803 C C . PRO A 1 101 ? -0.525 11.146 -20.944 1.00 80.25 101 PRO A C 1
ATOM 805 O O . PRO A 1 101 ? -1.256 10.813 -21.870 1.00 80.25 101 PRO A O 1
ATOM 808 N N . ASN A 1 102 ? -0.066 12.395 -20.834 1.00 82.56 102 ASN A N 1
ATOM 809 C CA . ASN A 1 102 ? -0.376 13.463 -21.778 1.00 82.56 102 ASN A CA 1
ATOM 810 C C . ASN A 1 102 ? 0.653 13.537 -22.907 1.00 82.56 102 ASN A C 1
ATOM 812 O O . ASN A 1 102 ? 0.557 14.434 -23.739 1.00 82.56 102 ASN A O 1
ATOM 816 N N . ASN A 1 103 ? 1.626 12.620 -22.944 1.00 85.62 103 ASN A N 1
ATOM 817 C CA . ASN A 1 103 ? 2.576 12.556 -24.038 1.00 85.62 103 ASN A CA 1
ATOM 818 C C . ASN A 1 103 ? 1.802 12.322 -25.355 1.00 85.62 103 ASN A C 1
ATOM 820 O O . ASN A 1 103 ? 0.993 11.384 -25.425 1.00 85.62 103 ASN A O 1
ATOM 824 N N . PRO A 1 104 ? 1.977 13.189 -26.372 1.00 80.94 104 PRO A N 1
ATOM 825 C CA . PRO A 1 104 ? 1.319 13.033 -27.667 1.00 80.94 104 PRO A CA 1
ATOM 826 C C . PRO A 1 104 ? 1.813 11.805 -28.440 1.00 80.94 104 PRO A C 1
ATOM 828 O O . PRO A 1 104 ? 1.133 11.381 -29.364 1.00 80.94 104 PRO A O 1
ATOM 831 N N . ALA A 1 105 ? 2.959 11.226 -28.061 1.00 81.19 105 ALA A N 1
ATOM 832 C CA . ALA A 1 105 ? 3.485 10.002 -28.660 1.00 81.19 105 ALA A CA 1
ATOM 833 C C . ALA A 1 105 ? 2.734 8.731 -28.223 1.00 81.19 105 ALA A C 1
ATOM 835 O O . ALA A 1 105 ? 2.867 7.701 -28.870 1.00 81.19 105 ALA A O 1
ATOM 836 N N . HIS A 1 106 ? 1.963 8.782 -27.133 1.00 84.44 106 HIS A N 1
ATOM 837 C CA . HIS A 1 106 ? 1.185 7.636 -26.664 1.00 84.44 106 HIS A CA 1
ATOM 838 C C . HIS A 1 106 ? -0.191 7.618 -27.346 1.00 84.44 106 HIS A C 1
ATOM 840 O O . HIS A 1 106 ? -0.950 8.590 -27.224 1.00 84.44 106 HIS A O 1
ATOM 846 N N . ASP A 1 107 ? -0.542 6.502 -27.988 1.00 85.38 107 ASP A N 1
ATOM 847 C CA . ASP A 1 107 ? -1.886 6.271 -28.524 1.00 85.38 107 ASP A CA 1
ATOM 848 C C . ASP A 1 107 ? -2.929 6.325 -27.377 1.00 85.38 107 ASP A C 1
ATOM 850 O O . ASP A 1 107 ? -2.688 5.798 -26.284 1.00 85.38 107 ASP A O 1
ATOM 854 N N . PRO A 1 108 ? -4.090 6.986 -27.553 1.00 84.56 108 PRO A N 1
ATOM 855 C CA . PRO A 1 108 ? -5.217 6.891 -26.622 1.00 84.56 108 PRO A CA 1
ATOM 856 C C . PRO A 1 108 ? -5.592 5.463 -26.181 1.00 84.56 108 PRO A C 1
ATOM 858 O O . PRO A 1 108 ? -5.962 5.261 -25.017 1.00 84.56 108 PRO A O 1
ATOM 861 N N . VAL A 1 109 ? -5.497 4.477 -27.078 1.00 85.19 109 VAL A N 1
ATOM 862 C CA . VAL A 1 109 ? -5.767 3.063 -26.776 1.00 85.19 109 VAL A CA 1
ATOM 863 C C . VAL A 1 109 ? -4.711 2.529 -25.812 1.00 85.19 109 VAL A C 1
ATOM 865 O O . VAL A 1 109 ? -5.062 2.045 -24.732 1.00 85.19 109 VAL A O 1
ATOM 868 N N . ASP A 1 110 ? -3.432 2.726 -26.128 1.00 85.88 110 ASP A N 1
ATOM 869 C CA . ASP A 1 110 ? -2.307 2.337 -25.274 1.00 85.88 110 ASP A CA 1
ATOM 870 C C . ASP A 1 110 ? -2.422 2.918 -23.870 1.00 85.88 110 ASP A C 1
ATOM 872 O O . ASP A 1 110 ? -2.234 2.212 -22.882 1.00 85.88 110 ASP A O 1
ATOM 876 N N . LYS A 1 111 ? -2.810 4.192 -23.748 1.00 85.44 111 LYS A N 1
ATOM 877 C CA . LYS A 1 111 ? -3.008 4.833 -22.438 1.00 85.44 111 LYS A CA 1
ATOM 878 C C . LYS A 1 111 ? -4.003 4.072 -21.572 1.00 85.44 111 LYS A C 1
ATOM 880 O O . LYS A 1 111 ? -3.782 3.939 -20.373 1.00 85.44 111 LYS A O 1
ATOM 885 N N . THR A 1 112 ? -5.085 3.572 -22.161 1.00 87.12 112 THR A N 1
ATOM 886 C CA . THR A 1 112 ? -6.147 2.885 -21.413 1.00 87.12 112 THR A CA 1
ATOM 887 C C . THR A 1 112 ? -5.697 1.501 -20.946 1.00 87.12 112 THR A C 1
ATOM 889 O O . THR A 1 112 ? -5.976 1.117 -19.812 1.00 87.12 112 THR A O 1
ATOM 892 N N . PHE A 1 113 ? -4.971 0.764 -21.792 1.00 89.50 113 PHE A N 1
ATOM 893 C CA . PHE A 1 113 ? -4.554 -0.612 -21.498 1.00 89.50 113 PHE A CA 1
ATOM 894 C C . PHE A 1 113 ? -3.238 -0.713 -20.719 1.00 89.50 113 PHE A C 1
ATOM 896 O O . PHE A 1 113 ? -3.072 -1.633 -19.916 1.00 89.50 113 PHE A O 1
ATOM 903 N N . LEU A 1 114 ? -2.306 0.215 -20.938 1.00 92.38 114 LEU A N 1
ATOM 904 C CA . LEU A 1 114 ? -0.961 0.158 -20.366 1.00 92.38 114 LEU A CA 1
ATOM 905 C C . LEU A 1 114 ? -0.849 0.932 -19.054 1.00 92.38 114 LEU A C 1
ATOM 907 O O . LEU A 1 114 ? -0.004 0.586 -18.235 1.00 92.38 114 LEU A O 1
ATOM 911 N N . TYR A 1 115 ? -1.730 1.902 -18.776 1.00 91.88 115 TYR A N 1
ATOM 912 C CA . TYR A 1 115 ? -1.669 2.692 -17.538 1.00 91.88 115 TYR A CA 1
ATOM 913 C C . TYR A 1 115 ? -1.645 1.824 -16.269 1.00 91.88 115 TYR A C 1
ATOM 915 O O . TYR A 1 115 ? -0.792 2.026 -15.401 1.00 91.88 115 TYR A O 1
ATOM 923 N N . SER A 1 116 ? -2.533 0.829 -16.163 1.00 92.06 116 SER A N 1
ATOM 924 C CA . SER A 1 116 ? -2.587 -0.055 -14.991 1.00 92.06 116 SER A CA 1
ATOM 925 C C . SER A 1 116 ? -1.327 -0.905 -14.842 1.00 92.06 116 SER A C 1
ATOM 927 O O . SER A 1 116 ? -0.873 -1.159 -13.727 1.00 92.06 116 SER A O 1
ATOM 929 N N . VAL A 1 117 ? -0.756 -1.345 -15.963 1.00 93.94 117 VAL A N 1
ATOM 930 C CA . VAL A 1 117 ? 0.402 -2.242 -15.985 1.00 93.94 117 VAL A CA 1
ATOM 931 C C . VAL A 1 117 ? 1.697 -1.478 -15.731 1.00 93.94 117 VAL A C 1
ATOM 933 O O . VAL A 1 117 ? 2.525 -1.932 -14.947 1.00 93.94 117 VAL A O 1
ATOM 936 N N . SER A 1 118 ? 1.830 -0.271 -16.274 1.00 94.94 118 SER A N 1
ATOM 937 C CA . SER A 1 118 ? 2.907 0.660 -15.936 1.00 94.94 118 SER A CA 1
ATOM 938 C C . SER A 1 118 ? 2.874 1.079 -14.471 1.00 94.94 118 SER A C 1
ATOM 940 O O . SER A 1 118 ? 3.919 1.171 -13.832 1.00 94.94 118 SER A O 1
ATOM 942 N N . CYS A 1 119 ? 1.680 1.276 -13.904 1.00 94.12 119 CYS A N 1
ATOM 943 C CA . CYS A 1 119 ? 1.537 1.523 -12.474 1.00 94.12 119 CYS A CA 1
ATOM 944 C C . CYS A 1 119 ? 2.004 0.312 -11.645 1.00 94.12 119 CYS A C 1
ATOM 946 O O . CYS A 1 119 ? 2.787 0.481 -10.714 1.00 94.12 119 CYS A O 1
ATOM 948 N N . ARG A 1 120 ? 1.622 -0.919 -12.031 1.00 94.94 120 ARG A N 1
ATOM 949 C CA . ARG A 1 120 ? 2.121 -2.157 -11.400 1.00 94.94 120 ARG A CA 1
ATOM 950 C C . ARG A 1 120 ? 3.645 -2.274 -11.494 1.00 94.94 120 ARG A C 1
ATOM 952 O O . ARG A 1 120 ? 4.276 -2.606 -10.494 1.00 94.94 120 ARG A O 1
ATOM 959 N N . TYR A 1 121 ? 4.227 -1.993 -12.661 1.00 96.12 121 TYR A N 1
ATOM 960 C CA . TYR A 1 121 ? 5.679 -1.986 -12.855 1.00 96.12 121 TYR A CA 1
ATOM 961 C C . TYR A 1 121 ? 6.360 -1.029 -11.873 1.00 96.12 121 TYR A C 1
ATOM 963 O O . TYR A 1 121 ? 7.280 -1.430 -11.163 1.00 96.12 121 TYR A O 1
ATOM 971 N N . LEU A 1 122 ? 5.855 0.205 -11.763 1.00 96.25 122 LEU A N 1
ATOM 972 C CA . LEU A 1 122 ? 6.359 1.178 -10.796 1.00 96.25 122 LEU A CA 1
ATOM 973 C C . LEU A 1 122 ? 6.179 0.705 -9.352 1.00 96.25 122 LEU A C 1
ATOM 975 O O . LEU A 1 122 ? 7.104 0.862 -8.568 1.00 96.25 122 LEU A O 1
ATOM 979 N N . SER A 1 123 ? 5.053 0.078 -8.999 1.00 94.12 123 SER A N 1
ATOM 980 C CA . SER A 1 123 ? 4.856 -0.460 -7.648 1.00 94.12 123 SER A CA 1
ATOM 981 C C . SER A 1 123 ? 5.889 -1.525 -7.277 1.00 94.12 123 SER A C 1
ATOM 983 O O . SER A 1 123 ? 6.407 -1.545 -6.158 1.00 94.12 123 SER A O 1
ATOM 985 N N . ILE A 1 124 ? 6.204 -2.418 -8.216 1.00 93.44 124 ILE A N 1
ATOM 986 C CA . ILE A 1 124 ? 7.220 -3.459 -8.029 1.00 93.44 124 ILE A CA 1
ATOM 987 C C . ILE A 1 124 ? 8.614 -2.830 -7.956 1.00 93.44 124 ILE A C 1
ATOM 989 O O . ILE A 1 124 ? 9.401 -3.170 -7.075 1.00 93.44 124 ILE A O 1
ATOM 993 N N . TYR A 1 125 ? 8.905 -1.865 -8.825 1.00 94.19 125 TYR A N 1
ATOM 994 C CA . TYR A 1 125 ? 10.167 -1.136 -8.813 1.00 94.19 125 TYR A CA 1
ATOM 995 C C . TYR A 1 125 ? 10.393 -0.387 -7.490 1.00 94.19 125 TYR A C 1
ATOM 997 O O . TYR A 1 125 ? 11.450 -0.543 -6.882 1.00 94.19 125 TYR A O 1
ATOM 1005 N N . THR A 1 126 ? 9.400 0.359 -6.992 1.00 92.31 126 THR A N 1
ATOM 1006 C CA . THR A 1 126 ? 9.537 1.157 -5.761 1.00 92.31 126 THR A CA 1
ATOM 1007 C C . THR A 1 126 ? 9.684 0.290 -4.516 1.00 92.31 126 THR A C 1
ATOM 1009 O O . THR A 1 126 ? 10.378 0.681 -3.581 1.00 92.31 126 THR A O 1
ATOM 1012 N N . SER A 1 127 ? 9.032 -0.876 -4.497 1.00 89.44 127 SER A N 1
ATOM 1013 C CA . SER A 1 127 ? 9.105 -1.819 -3.377 1.00 89.44 127 SER A CA 1
ATOM 1014 C C . SER A 1 127 ? 10.372 -2.675 -3.403 1.00 89.44 127 SER A C 1
ATOM 1016 O O . SER A 1 127 ? 10.892 -3.020 -2.344 1.00 89.44 127 SER A O 1
ATOM 1018 N N . THR A 1 128 ? 10.898 -2.994 -4.590 1.00 89.38 128 THR A N 1
ATOM 1019 C CA . THR A 1 128 ? 12.099 -3.833 -4.737 1.00 89.38 128 THR A CA 1
ATOM 1020 C C . THR A 1 128 ? 13.392 -3.017 -4.666 1.00 89.38 128 THR A C 1
ATOM 1022 O O . THR A 1 128 ? 14.366 -3.481 -4.077 1.00 89.38 128 THR A O 1
ATOM 1025 N N . TYR A 1 129 ? 13.399 -1.788 -5.198 1.00 90.00 129 TYR A N 1
ATOM 1026 C CA . TYR A 1 129 ? 14.579 -0.911 -5.273 1.00 90.00 129 TYR A CA 1
ATOM 1027 C C . TYR A 1 129 ? 14.324 0.463 -4.628 1.00 90.00 129 TYR A C 1
ATOM 1029 O O . TYR A 1 129 ? 14.475 1.501 -5.281 1.00 90.00 129 TYR A O 1
ATOM 1037 N N . PRO A 1 130 ? 13.969 0.510 -3.329 1.00 88.00 130 PRO A N 1
ATOM 1038 C CA . PRO A 1 130 ? 13.563 1.742 -2.653 1.00 88.00 130 PRO A CA 1
ATOM 1039 C C . PRO A 1 130 ? 14.658 2.817 -2.679 1.00 88.00 130 PRO A C 1
ATOM 1041 O O . PRO A 1 130 ? 14.377 3.977 -2.960 1.00 88.00 130 PRO A O 1
ATOM 1044 N N . ASN A 1 131 ? 15.923 2.445 -2.458 1.00 87.19 131 ASN A N 1
ATOM 1045 C CA . ASN A 1 131 ? 17.038 3.400 -2.435 1.00 87.19 131 ASN A CA 1
ATOM 1046 C C . ASN A 1 131 ? 17.335 3.996 -3.818 1.00 87.19 131 ASN A C 1
ATOM 1048 O O . ASN A 1 131 ? 17.608 5.189 -3.923 1.00 87.19 131 ASN A O 1
ATOM 1052 N N . HIS A 1 132 ? 17.269 3.178 -4.874 1.00 89.75 132 HIS A N 1
ATOM 1053 C CA . HIS A 1 132 ? 17.441 3.661 -6.244 1.00 89.75 132 HIS A CA 1
ATOM 1054 C C . HIS A 1 132 ? 16.292 4.597 -6.633 1.00 89.75 132 HIS A C 1
ATOM 1056 O O . HIS A 1 132 ? 16.530 5.675 -7.169 1.00 89.75 132 HIS A O 1
ATOM 1062 N N . PHE A 1 133 ? 15.054 4.242 -6.274 1.00 91.69 133 PHE A N 1
ATOM 1063 C CA . PHE A 1 133 ? 13.891 5.098 -6.492 1.00 91.69 133 PHE A CA 1
ATOM 1064 C C . PHE A 1 133 ? 13.994 6.439 -5.749 1.00 91.69 133 PHE A C 1
ATOM 1066 O O . PHE A 1 133 ? 13.776 7.485 -6.357 1.00 91.69 133 PHE A O 1
ATOM 1073 N N . LEU A 1 134 ? 14.375 6.433 -4.467 1.00 88.94 134 LEU A N 1
ATOM 1074 C CA . LEU A 1 134 ? 14.529 7.655 -3.667 1.00 88.94 134 LEU A CA 1
ATOM 1075 C C . LEU A 1 134 ? 15.597 8.607 -4.226 1.00 88.94 134 LEU A C 1
ATOM 1077 O O . LEU A 1 134 ? 15.453 9.818 -4.090 1.00 88.94 134 LEU A O 1
ATOM 1081 N N . ALA A 1 135 ? 16.643 8.072 -4.860 1.00 88.50 135 ALA A N 1
ATOM 1082 C CA . ALA A 1 135 ? 17.686 8.864 -5.512 1.00 88.50 135 ALA A CA 1
ATOM 1083 C C . ALA A 1 135 ? 17.313 9.316 -6.940 1.00 88.50 135 ALA A C 1
ATOM 1085 O O . ALA A 1 135 ? 18.011 10.144 -7.528 1.00 88.50 135 ALA A O 1
ATOM 1086 N N . SER A 1 136 ? 16.247 8.759 -7.518 1.00 89.69 136 SER A N 1
ATOM 1087 C CA . SER A 1 136 ? 15.847 9.005 -8.903 1.00 89.69 136 SER A CA 1
ATOM 1088 C C . SER A 1 136 ? 15.010 10.278 -9.064 1.00 89.69 136 SER A C 1
ATOM 1090 O O . SER A 1 136 ? 14.306 10.713 -8.151 1.00 89.69 136 SER A O 1
ATOM 1092 N N . SER A 1 137 ? 15.008 10.838 -10.276 1.00 88.94 137 SER A N 1
ATOM 1093 C CA . SER A 1 137 ? 14.113 11.940 -10.654 1.00 88.94 137 SER A CA 1
ATOM 1094 C C . SER A 1 137 ? 12.640 11.519 -10.761 1.00 88.94 137 SER A C 1
ATOM 1096 O O . SER A 1 137 ? 11.762 12.381 -10.831 1.00 88.94 137 SER A O 1
ATOM 1098 N N . ASP A 1 138 ? 12.343 10.216 -10.741 1.00 89.94 138 ASP A N 1
ATOM 1099 C CA . ASP A 1 138 ? 10.974 9.708 -10.814 1.00 89.94 138 ASP A CA 1
ATOM 1100 C C . ASP A 1 138 ? 10.195 9.934 -9.518 1.00 89.94 138 ASP A C 1
ATOM 1102 O O . ASP A 1 138 ? 8.971 10.052 -9.571 1.00 89.94 138 ASP A O 1
ATOM 1106 N N . LEU A 1 139 ? 10.874 10.066 -8.370 1.00 91.19 139 LEU A N 1
ATOM 1107 C CA . LEU A 1 139 ? 10.238 10.297 -7.071 1.00 91.19 139 LEU A CA 1
ATOM 1108 C C . LEU A 1 139 ? 9.282 11.495 -7.106 1.00 91.19 139 LEU A C 1
ATOM 1110 O O . LEU A 1 139 ? 8.091 11.355 -6.822 1.00 91.19 139 LEU A O 1
ATOM 1114 N N . GLU A 1 140 ? 9.782 12.669 -7.491 1.00 90.44 140 GLU A N 1
ATOM 1115 C CA . GLU A 1 140 ? 8.979 13.894 -7.533 1.00 90.44 140 GLU A CA 1
ATOM 1116 C C . GLU A 1 140 ? 7.828 13.768 -8.540 1.00 90.44 140 GLU A C 1
ATOM 1118 O O . GLU A 1 140 ? 6.689 14.140 -8.250 1.00 90.44 140 GLU A O 1
ATOM 1123 N N . ARG A 1 141 ? 8.092 13.159 -9.704 1.00 92.25 141 ARG A N 1
ATOM 1124 C CA . ARG A 1 141 ? 7.087 12.950 -10.758 1.00 92.25 141 ARG A CA 1
ATOM 1125 C C . ARG A 1 141 ? 5.955 12.038 -10.287 1.00 92.25 141 ARG A C 1
ATOM 1127 O O . ARG A 1 141 ? 4.788 12.323 -10.566 1.00 92.25 141 ARG A O 1
ATOM 1134 N N . VAL A 1 142 ? 6.285 10.968 -9.560 1.00 94.44 142 VAL A N 1
ATOM 1135 C CA . VAL A 1 142 ? 5.314 10.051 -8.951 1.00 94.44 142 VAL A CA 1
ATOM 1136 C C . VAL A 1 142 ? 4.497 10.775 -7.886 1.00 94.44 142 VAL A C 1
ATOM 1138 O O . VAL A 1 142 ? 3.269 10.715 -7.942 1.00 94.44 142 VAL A O 1
ATOM 1141 N N . LEU A 1 143 ? 5.137 11.495 -6.958 1.00 92.44 143 LEU A N 1
ATOM 1142 C CA . LEU A 1 143 ? 4.439 12.197 -5.875 1.00 92.44 143 LEU A CA 1
ATOM 1143 C C . LEU A 1 143 ? 3.488 13.278 -6.405 1.00 92.44 143 LEU A C 1
ATOM 1145 O O . LEU A 1 143 ? 2.322 13.305 -6.014 1.00 92.44 143 LEU A O 1
ATOM 1149 N N . VAL A 1 144 ? 3.930 14.115 -7.351 1.00 91.75 144 VAL A N 1
ATOM 1150 C CA . VAL A 1 144 ? 3.082 15.142 -7.987 1.00 91.75 144 VAL A CA 1
ATOM 1151 C C . VAL A 1 144 ? 1.879 14.505 -8.678 1.00 91.75 144 VAL A C 1
ATOM 1153 O O . VAL A 1 144 ? 0.749 14.992 -8.567 1.00 91.75 144 VAL A O 1
ATOM 1156 N N . ARG A 1 145 ? 2.101 13.394 -9.387 1.00 92.38 145 ARG A N 1
ATOM 1157 C CA . ARG A 1 145 ? 1.027 12.679 -10.069 1.00 92.38 145 ARG A CA 1
ATOM 1158 C C . ARG A 1 145 ? 0.023 12.077 -9.091 1.00 92.38 145 ARG A C 1
ATOM 1160 O O . ARG A 1 145 ? -1.177 12.234 -9.311 1.00 92.38 145 ARG A O 1
ATOM 1167 N N . LEU A 1 146 ? 0.501 11.419 -8.038 1.00 94.50 146 LEU A N 1
ATOM 1168 C CA . LEU A 1 146 ? -0.345 10.835 -7.000 1.00 94.50 146 LEU A CA 1
ATOM 1169 C C . LEU A 1 146 ? -1.193 11.909 -6.325 1.00 94.50 146 LEU A C 1
ATOM 1171 O O . LEU A 1 146 ? -2.404 11.740 -6.221 1.00 94.50 146 LEU A O 1
ATOM 1175 N N . SER A 1 147 ? -0.594 13.042 -5.953 1.00 92.81 147 SER A N 1
ATOM 1176 C CA . SER A 1 147 ? -1.329 14.149 -5.340 1.00 92.81 147 SER A C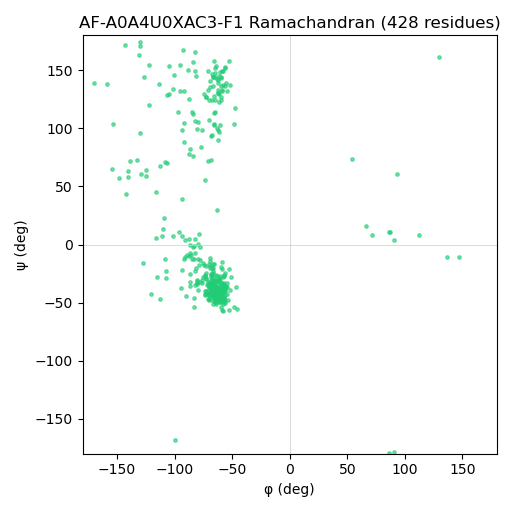A 1
ATOM 1177 C C . SER A 1 147 ? -2.446 14.669 -6.247 1.00 92.81 147 SER A C 1
ATOM 1179 O O . SER A 1 147 ? -3.568 14.858 -5.791 1.00 92.81 147 SER A O 1
ATOM 1181 N N . ARG A 1 148 ? -2.196 14.807 -7.555 1.00 92.38 148 ARG A N 1
ATOM 1182 C CA . ARG A 1 148 ? -3.236 15.223 -8.509 1.00 92.38 148 ARG A CA 1
ATOM 1183 C C . ARG A 1 148 ? -4.341 14.178 -8.684 1.00 92.38 148 ARG A C 1
ATOM 1185 O O . ARG A 1 148 ? -5.507 14.537 -8.807 1.00 92.38 148 ARG A O 1
ATOM 1192 N N . ASN A 1 149 ? -3.986 12.896 -8.753 1.00 91.88 149 ASN A N 1
ATOM 1193 C CA . ASN A 1 149 ? -4.953 11.826 -9.010 1.00 91.88 149 ASN A CA 1
ATOM 1194 C C . ASN A 1 149 ? -5.806 11.500 -7.777 1.00 91.88 149 ASN A C 1
ATOM 1196 O O . ASN A 1 149 ? -6.957 11.103 -7.934 1.00 91.88 149 ASN A O 1
ATOM 1200 N N . LEU A 1 150 ? -5.260 11.678 -6.570 1.00 93.69 150 LEU A N 1
ATOM 1201 C CA . LEU A 1 150 ? -5.948 11.427 -5.301 1.00 93.69 150 LEU A CA 1
ATOM 1202 C C . LEU A 1 150 ? -6.745 12.634 -4.793 1.00 93.69 150 LEU A C 1
ATOM 1204 O O . LEU A 1 150 ? -7.554 12.478 -3.877 1.00 93.69 150 LEU A O 1
ATOM 1208 N N . GLU A 1 151 ? -6.581 13.813 -5.402 1.00 92.31 151 GLU A N 1
ATOM 1209 C CA . GLU A 1 151 ? -7.423 14.987 -5.162 1.00 92.31 151 GLU A CA 1
ATOM 1210 C C . GLU A 1 151 ? -8.831 14.775 -5.754 1.00 92.31 151 GLU A C 1
ATOM 1212 O O . GLU A 1 151 ? -9.230 15.319 -6.785 1.00 92.31 151 GLU A O 1
ATOM 1217 N N . ILE A 1 152 ? -9.598 13.909 -5.094 1.00 91.69 152 ILE A N 1
ATOM 1218 C CA . ILE A 1 152 ? -10.920 13.466 -5.519 1.00 91.69 152 ILE A CA 1
ATOM 1219 C C . ILE A 1 152 ? -11.969 13.969 -4.525 1.00 91.69 152 ILE A C 1
ATOM 1221 O O . ILE A 1 152 ? -11.796 13.909 -3.308 1.00 91.69 152 ILE A O 1
ATOM 1225 N N . SER A 1 153 ? -13.108 14.440 -5.042 1.00 91.31 153 SER A N 1
ATOM 1226 C CA . SER A 1 153 ? -14.228 14.890 -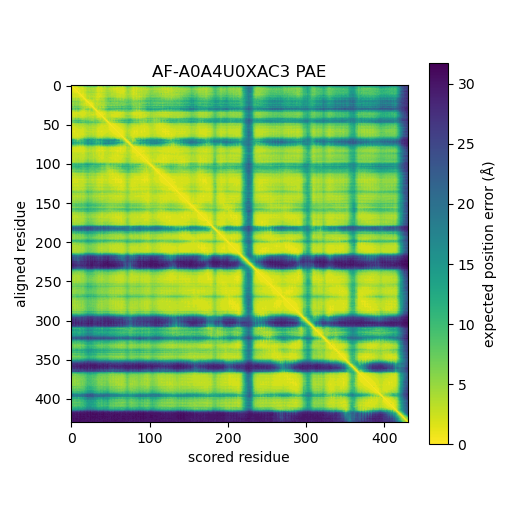4.207 1.00 91.31 153 SER A CA 1
ATOM 1227 C C . SER A 1 153 ? -14.773 13.762 -3.306 1.00 91.31 153 SER A C 1
ATOM 1229 O O . SER A 1 153 ? -14.849 12.619 -3.767 1.00 91.31 153 SER A O 1
ATOM 1231 N N . PRO A 1 154 ? -15.291 14.062 -2.101 1.00 89.06 154 PRO A N 1
ATOM 1232 C CA . PRO A 1 154 ? -15.861 13.055 -1.196 1.00 89.06 154 PRO A CA 1
ATOM 1233 C C . PRO A 1 154 ? -16.962 12.181 -1.821 1.00 89.06 154 PRO A C 1
ATOM 1235 O O . PRO A 1 154 ? -17.023 10.981 -1.575 1.00 89.06 154 PRO A O 1
ATOM 1238 N N . ALA A 1 155 ? -17.812 12.752 -2.682 1.00 88.88 155 ALA A N 1
ATOM 1239 C CA . ALA A 1 155 ? -18.864 11.995 -3.366 1.00 88.88 155 ALA A CA 1
ATOM 1240 C C . ALA A 1 155 ? -18.293 10.919 -4.306 1.00 88.88 155 ALA A C 1
ATOM 1242 O O . ALA A 1 155 ? -18.822 9.813 -4.393 1.00 88.88 155 ALA A O 1
ATOM 1243 N N . ARG A 1 156 ? -17.178 11.219 -4.981 1.00 90.88 156 ARG A N 1
ATOM 1244 C CA . ARG A 1 156 ? -16.485 10.259 -5.847 1.00 90.88 156 ARG A CA 1
ATOM 1245 C C . ARG A 1 156 ? -15.770 9.174 -5.041 1.00 90.88 156 ARG A C 1
ATOM 1247 O O . ARG A 1 156 ? -15.798 8.032 -5.470 1.00 90.88 156 ARG A O 1
ATOM 1254 N N . TRP A 1 157 ? -15.227 9.486 -3.861 1.00 91.19 157 TRP A N 1
ATOM 1255 C CA . TRP A 1 157 ? -14.690 8.463 -2.951 1.00 91.19 157 TRP A CA 1
ATOM 1256 C C . TRP A 1 157 ? -15.737 7.419 -2.538 1.00 91.19 157 TRP A C 1
ATOM 1258 O O . TRP A 1 157 ? -15.399 6.246 -2.395 1.00 91.19 157 TRP A O 1
ATOM 1268 N N . ALA A 1 158 ? -16.996 7.842 -2.376 1.00 86.81 158 ALA A N 1
ATOM 1269 C CA . ALA A 1 158 ? -18.106 6.973 -1.988 1.00 86.81 158 ALA A CA 1
ATOM 1270 C C . ALA A 1 158 ? -18.736 6.187 -3.153 1.00 86.81 158 ALA A C 1
ATOM 1272 O O . ALA A 1 158 ? -19.230 5.082 -2.938 1.00 86.81 158 ALA A O 1
ATOM 1273 N N . HIS A 1 159 ? -18.794 6.775 -4.354 1.00 86.62 159 HIS A N 1
ATOM 1274 C CA . HIS A 1 159 ? -19.672 6.289 -5.430 1.00 86.62 159 HIS A CA 1
ATOM 1275 C C . HIS A 1 159 ? -18.986 6.029 -6.775 1.00 86.62 159 HIS A C 1
ATOM 1277 O O . HIS A 1 159 ? -19.594 5.397 -7.635 1.00 86.62 159 HIS A O 1
ATOM 1283 N N . ALA A 1 160 ? -17.770 6.532 -6.997 1.00 88.94 160 ALA A N 1
ATOM 1284 C CA . ALA A 1 160 ? -17.038 6.289 -8.238 1.00 88.94 160 ALA A CA 1
ATOM 1285 C C . ALA A 1 160 ? -16.119 5.068 -8.107 1.00 88.94 160 ALA A C 1
ATOM 1287 O O . ALA A 1 160 ? -15.860 4.585 -7.003 1.00 88.94 160 ALA A O 1
ATOM 1288 N N . GLU A 1 161 ? -15.594 4.593 -9.239 1.00 87.88 161 GLU A N 1
ATOM 1289 C CA . GLU A 1 161 ? -14.490 3.635 -9.214 1.00 87.88 161 GLU A CA 1
ATOM 1290 C C . GLU A 1 161 ? -13.302 4.251 -8.463 1.00 87.88 161 GLU A C 1
ATOM 1292 O O . GLU A 1 161 ? -12.938 5.415 -8.676 1.00 87.88 161 GLU A O 1
ATOM 1297 N N . SER A 1 162 ? -12.735 3.475 -7.544 1.00 90.12 162 SER A N 1
ATOM 1298 C CA . SER A 1 162 ? -11.583 3.883 -6.755 1.00 90.12 162 SER A CA 1
ATOM 1299 C C . SER A 1 162 ? -10.357 4.075 -7.657 1.00 90.12 162 SER A C 1
ATOM 1301 O O . SER A 1 162 ? -10.174 3.337 -8.631 1.00 90.12 162 SER A O 1
ATOM 1303 N N . PRO A 1 163 ? -9.451 5.015 -7.331 1.00 93.00 163 PRO A N 1
ATOM 1304 C CA . PRO A 1 163 ? -8.144 5.121 -7.981 1.00 93.00 163 PRO A CA 1
ATOM 1305 C C . PRO A 1 163 ? -7.218 3.980 -7.510 1.00 93.00 163 PRO A C 1
ATOM 1307 O O . PRO A 1 163 ? -6.143 4.209 -6.961 1.00 93.00 163 PRO A O 1
ATOM 1310 N N . LYS A 1 164 ? -7.656 2.724 -7.669 1.00 92.44 164 LYS A N 1
ATOM 1311 C CA . LYS A 1 164 ? -7.030 1.518 -7.103 1.00 92.44 164 LYS A CA 1
ATOM 1312 C C . LYS A 1 164 ? -5.566 1.352 -7.506 1.00 92.44 164 LYS A C 1
ATOM 1314 O O . LYS A 1 164 ? -4.757 0.913 -6.698 1.00 92.44 164 LYS A O 1
ATOM 1319 N N . HIS A 1 165 ? -5.213 1.739 -8.732 1.00 93.06 165 HIS A N 1
ATOM 1320 C CA . HIS A 1 165 ? -3.838 1.663 -9.223 1.00 93.06 165 HIS A CA 1
ATOM 1321 C C . HIS A 1 165 ? -2.939 2.686 -8.519 1.00 93.06 165 HIS A C 1
ATOM 1323 O O . HIS A 1 165 ? -1.886 2.313 -8.011 1.00 93.06 165 HIS A O 1
ATOM 1329 N N . ASP A 1 166 ? -3.372 3.947 -8.412 1.00 94.44 166 ASP A N 1
ATOM 1330 C CA . ASP A 1 166 ? -2.628 4.981 -7.681 1.00 94.44 166 ASP A CA 1
ATOM 1331 C C . ASP A 1 166 ? -2.524 4.637 -6.181 1.00 94.44 166 ASP A C 1
ATOM 1333 O O . ASP A 1 166 ? -1.468 4.794 -5.574 1.00 94.44 166 ASP A O 1
ATOM 1337 N N . LEU A 1 167 ? -3.597 4.104 -5.586 1.00 94.69 167 LEU A N 1
ATOM 1338 C CA . LEU A 1 167 ? -3.637 3.654 -4.189 1.00 94.69 167 LEU A CA 1
ATOM 1339 C C . LEU A 1 167 ? -2.700 2.474 -3.911 1.00 94.69 167 LEU A C 1
ATOM 1341 O O . LEU A 1 167 ? -2.064 2.428 -2.854 1.00 94.69 167 LEU A O 1
ATOM 1345 N N . HIS A 1 168 ? -2.595 1.536 -4.852 1.00 94.38 168 HIS A N 1
ATOM 1346 C CA . HIS A 1 168 ? -1.633 0.442 -4.779 1.00 94.38 168 HIS A CA 1
ATOM 1347 C C . HIS A 1 168 ? -0.196 0.964 -4.870 1.00 94.38 168 HIS A C 1
ATOM 1349 O O . HIS A 1 168 ? 0.658 0.538 -4.095 1.00 94.38 168 HIS A O 1
ATOM 1355 N N . LEU A 1 169 ? 0.063 1.937 -5.752 1.00 94.69 169 LEU A N 1
ATOM 1356 C CA . LEU A 1 169 ? 1.368 2.588 -5.834 1.00 94.69 169 LEU A CA 1
ATOM 1357 C C . LEU A 1 169 ? 1.724 3.313 -4.533 1.00 94.69 169 LEU A C 1
ATOM 1359 O O . LEU A 1 169 ? 2.831 3.140 -4.043 1.00 94.69 169 LEU A O 1
ATOM 1363 N N . VAL A 1 170 ? 0.791 4.043 -3.911 1.00 95.06 170 VAL A N 1
ATOM 1364 C CA . VAL A 1 170 ? 1.024 4.645 -2.581 1.00 95.06 170 VAL A CA 1
ATOM 1365 C C . VAL A 1 170 ? 1.418 3.585 -1.551 1.00 95.06 170 VAL A C 1
ATOM 1367 O O . VAL A 1 170 ? 2.351 3.803 -0.782 1.00 95.06 170 VAL A O 1
ATOM 1370 N N . ALA A 1 171 ? 0.745 2.433 -1.537 1.00 94.00 171 ALA A N 1
ATOM 1371 C CA . ALA A 1 171 ? 1.042 1.356 -0.593 1.00 94.00 171 ALA A CA 1
ATOM 1372 C C . ALA A 1 171 ? 2.436 0.725 -0.806 1.00 94.00 171 ALA A C 1
ATOM 1374 O O . ALA A 1 171 ? 3.057 0.259 0.158 1.00 94.00 171 ALA A O 1
ATOM 1375 N N . SER A 1 172 ? 2.929 0.717 -2.049 1.00 93.50 172 SER A N 1
ATOM 1376 C CA . SER A 1 172 ? 4.232 0.160 -2.431 1.00 93.50 172 SER A CA 1
ATOM 1377 C C . SER A 1 172 ? 5.389 1.157 -2.358 1.00 93.50 172 SER A C 1
ATOM 1379 O O . SER A 1 172 ? 6.540 0.754 -2.534 1.00 93.50 172 SER A O 1
ATOM 1381 N N . LEU A 1 173 ? 5.114 2.447 -2.147 1.00 93.00 173 LEU A N 1
ATOM 1382 C CA . LEU A 1 173 ? 6.161 3.444 -1.961 1.00 93.00 173 LEU A CA 1
ATOM 1383 C C . LEU A 1 173 ? 6.910 3.206 -0.635 1.00 93.00 173 LEU A C 1
ATOM 1385 O O . LEU A 1 173 ? 6.295 2.803 0.364 1.00 93.00 173 LEU A O 1
ATOM 1389 N N . PRO A 1 174 ? 8.222 3.504 -0.593 1.00 91.56 174 PRO A N 1
ATOM 1390 C CA . PRO A 1 174 ? 8.947 3.629 0.666 1.00 91.56 174 PRO A CA 1
ATOM 1391 C C . PRO A 1 174 ? 8.228 4.649 1.554 1.00 91.56 174 PRO A C 1
ATOM 1393 O O . PRO A 1 174 ? 7.876 5.737 1.091 1.00 91.56 174 PRO A O 1
ATOM 1396 N N . ARG A 1 175 ? 7.985 4.336 2.828 1.00 91.62 175 ARG A N 1
ATOM 1397 C CA . ARG A 1 175 ? 7.286 5.246 3.750 1.00 91.62 175 ARG A CA 1
ATOM 1398 C C . ARG A 1 175 ? 8.071 6.542 3.923 1.00 91.62 175 ARG A C 1
ATOM 1400 O O . ARG A 1 175 ? 7.473 7.602 4.067 1.00 91.62 175 ARG A O 1
ATOM 1407 N N . THR A 1 176 ? 9.393 6.477 3.803 1.00 89.56 176 THR A N 1
ATOM 1408 C CA . THR A 1 176 ? 10.270 7.657 3.747 1.00 89.56 176 THR A CA 1
ATOM 1409 C C . THR A 1 176 ? 9.913 8.625 2.610 1.00 89.56 176 THR A C 1
ATOM 1411 O O . THR A 1 176 ? 9.926 9.832 2.824 1.00 89.56 176 THR A O 1
ATOM 1414 N N . ALA A 1 177 ? 9.490 8.130 1.441 1.00 90.25 177 ALA A N 1
ATOM 1415 C CA . ALA A 1 177 ? 9.042 8.965 0.319 1.00 90.25 177 ALA A CA 1
ATOM 1416 C C . ALA A 1 177 ? 7.716 9.696 0.596 1.00 90.25 177 ALA A C 1
ATOM 1418 O O . ALA A 1 177 ? 7.444 10.737 0.001 1.00 90.25 177 ALA A O 1
ATOM 1419 N N . LEU A 1 178 ? 6.876 9.140 1.474 1.00 91.38 178 LEU A N 1
ATOM 1420 C CA . LEU A 1 178 ? 5.571 9.704 1.833 1.00 91.38 178 LEU A CA 1
ATOM 1421 C C . LEU A 1 178 ? 5.663 10.744 2.956 1.00 91.38 178 LEU A C 1
ATOM 1423 O O . LEU A 1 178 ? 4.657 11.397 3.255 1.00 91.38 178 LEU A O 1
ATOM 1427 N N . LEU A 1 179 ? 6.825 10.892 3.598 1.00 88.88 179 LEU A N 1
ATOM 1428 C CA . LEU A 1 179 ? 7.020 11.879 4.652 1.00 88.88 179 LEU A CA 1
ATOM 1429 C C . LEU A 1 179 ? 6.945 13.306 4.084 1.00 88.88 179 LEU A C 1
ATOM 1431 O O . LEU A 1 179 ? 7.386 13.563 2.960 1.00 88.88 179 LEU A O 1
ATOM 1435 N N . PRO A 1 180 ? 6.386 14.257 4.852 1.00 81.81 180 PRO A N 1
ATOM 1436 C CA . PRO A 1 180 ? 6.334 15.647 4.434 1.00 81.81 180 PRO A CA 1
ATOM 1437 C C . PRO A 1 180 ? 7.748 16.219 4.271 1.00 81.81 180 PRO A C 1
ATOM 1439 O O . PRO A 1 180 ? 8.603 16.081 5.145 1.00 81.81 180 PRO A O 1
ATOM 1442 N N . GLN A 1 181 ? 7.978 16.907 3.155 1.00 69.69 181 GLN A N 1
ATOM 1443 C CA . GLN A 1 181 ? 9.234 17.607 2.883 1.00 69.69 181 GLN A CA 1
ATOM 1444 C C . GLN A 1 181 ? 9.265 18.922 3.685 1.00 69.69 181 GLN A C 1
ATOM 1446 O O . GLN A 1 181 ? 8.863 19.977 3.193 1.00 69.69 181 GLN A O 1
ATOM 1451 N N . GLY A 1 182 ? 9.679 18.850 4.953 1.00 62.28 182 GLY A N 1
ATOM 1452 C CA . GLY A 1 182 ? 9.909 20.007 5.828 1.00 62.28 182 GLY A CA 1
ATOM 1453 C C . GLY A 1 182 ? 9.219 19.928 7.202 1.00 62.28 182 GLY A C 1
ATOM 1454 O O . GLY A 1 182 ? 8.257 19.184 7.373 1.00 62.28 182 GLY A O 1
ATOM 1455 N N . PRO A 1 183 ? 9.671 20.722 8.193 1.00 57.53 183 PRO A N 1
ATOM 1456 C CA . PRO A 1 183 ? 9.268 20.606 9.603 1.00 57.53 183 PRO A CA 1
ATOM 1457 C C . PRO A 1 183 ? 7.896 21.217 9.947 1.00 57.53 183 PRO A C 1
ATOM 1459 O O . PRO A 1 183 ? 7.554 21.362 11.116 1.00 57.53 183 PRO A O 1
ATOM 1462 N N . SER A 1 184 ? 7.099 21.633 8.958 1.00 61.22 184 SER A N 1
ATOM 1463 C CA . SER A 1 184 ? 5.843 22.353 9.203 1.00 61.22 184 SER A CA 1
ATOM 1464 C C . SER A 1 184 ? 4.617 21.451 9.083 1.00 61.22 184 SER A C 1
ATOM 1466 O O . SER A 1 184 ? 4.536 20.607 8.197 1.00 61.22 184 SER A O 1
ATOM 1468 N N . THR A 1 185 ? 3.587 21.714 9.890 1.00 61.16 185 THR A N 1
ATOM 1469 C CA . THR A 1 185 ? 2.261 21.087 9.751 1.00 61.16 185 THR A CA 1
ATOM 1470 C C . THR A 1 185 ? 1.628 21.332 8.377 1.00 61.16 185 THR A C 1
ATOM 1472 O O . THR A 1 185 ? 0.873 20.494 7.890 1.00 61.16 185 THR A O 1
ATOM 1475 N N . SER A 1 186 ? 1.958 22.442 7.702 1.00 64.50 186 SER A N 1
ATOM 1476 C CA . SER A 1 186 ? 1.502 22.708 6.330 1.00 64.50 186 SER A CA 1
ATOM 1477 C C . SER A 1 186 ? 2.120 21.754 5.305 1.00 64.50 186 SER A C 1
ATOM 1479 O O . SER A 1 186 ? 1.487 21.475 4.285 1.00 64.50 186 SER A O 1
ATOM 1481 N N . ALA A 1 187 ? 3.302 21.201 5.599 1.00 76.50 187 ALA A N 1
ATOM 1482 C CA . ALA A 1 187 ? 3.983 20.243 4.740 1.00 76.50 187 ALA A CA 1
ATOM 1483 C C . ALA A 1 187 ? 3.253 18.893 4.693 1.00 76.50 187 ALA A C 1
ATOM 1485 O O . ALA A 1 187 ? 3.411 18.164 3.725 1.00 76.50 187 ALA A O 1
ATOM 1486 N N . TRP A 1 188 ? 2.368 18.574 5.648 1.00 83.31 188 TRP A N 1
ATOM 1487 C CA . TRP A 1 188 ? 1.536 17.365 5.558 1.00 83.31 188 TRP A CA 1
ATOM 1488 C C . TRP A 1 188 ? 0.720 17.310 4.259 1.00 83.31 188 TRP A C 1
ATOM 1490 O O . TRP A 1 188 ? 0.587 16.246 3.661 1.00 83.31 188 TRP A O 1
ATOM 1500 N N . ARG A 1 189 ? 0.234 18.462 3.774 1.00 82.56 189 ARG A N 1
ATOM 1501 C CA . ARG A 1 189 ? -0.567 18.549 2.540 1.00 82.56 189 ARG A CA 1
ATOM 1502 C C . ARG A 1 189 ? 0.207 18.185 1.275 1.00 82.56 189 ARG A C 1
ATOM 1504 O O . ARG A 1 189 ? -0.418 17.958 0.247 1.00 82.56 189 ARG A O 1
ATOM 1511 N N . THR A 1 190 ? 1.539 18.164 1.327 1.00 82.81 190 THR A N 1
ATOM 1512 C CA . THR A 1 190 ? 2.359 17.757 0.179 1.00 82.81 190 THR A CA 1
ATOM 1513 C C . THR A 1 190 ? 2.461 16.238 0.065 1.00 82.81 190 THR A C 1
ATOM 1515 O O . THR A 1 190 ? 2.726 15.733 -1.023 1.00 82.81 190 THR A O 1
ATOM 1518 N N . SER A 1 191 ? 2.192 15.504 1.152 1.00 89.06 191 SER A N 1
ATOM 1519 C CA . SER A 1 191 ? 2.136 14.045 1.131 1.00 89.06 191 SER A CA 1
ATOM 1520 C C . SER A 1 191 ? 0.851 13.564 0.446 1.00 89.06 191 SER A C 1
ATOM 1522 O O . SER A 1 191 ? -0.242 13.962 0.871 1.00 89.06 191 SER A O 1
ATOM 1524 N N . PRO A 1 192 ? 0.927 12.643 -0.536 1.00 91.69 192 PRO A N 1
ATOM 1525 C CA . PRO A 1 192 ? -0.257 12.024 -1.137 1.00 91.69 192 PRO A CA 1
ATOM 1526 C C . PRO A 1 192 ? -1.154 11.314 -0.112 1.00 91.69 192 PRO A C 1
ATOM 1528 O O . PRO A 1 192 ? -2.365 11.214 -0.303 1.00 91.69 192 PRO A O 1
ATOM 1531 N N . LEU A 1 193 ? -0.577 10.865 1.010 1.00 93.19 193 LEU A N 1
ATOM 1532 C CA . LEU A 1 193 ? -1.301 10.208 2.099 1.00 93.19 193 LEU A CA 1
ATOM 1533 C C . LEU A 1 193 ? -2.324 11.142 2.769 1.00 93.19 193 LEU A C 1
ATOM 1535 O O . LEU A 1 193 ? -3.337 10.676 3.288 1.00 93.19 193 LEU A O 1
ATOM 1539 N N . SER A 1 194 ? -2.096 12.460 2.719 1.00 92.62 194 SER A N 1
ATOM 1540 C CA . SER A 1 194 ? -3.009 13.468 3.273 1.00 92.62 194 SER A CA 1
ATOM 1541 C C . SER A 1 194 ? -4.348 13.563 2.539 1.00 92.62 194 SER A C 1
ATOM 1543 O O . SER A 1 194 ? -5.321 14.055 3.111 1.00 92.62 194 SER A O 1
ATOM 1545 N N . LEU A 1 195 ? -4.406 13.080 1.295 1.00 94.00 195 LEU A N 1
ATOM 1546 C CA . LEU A 1 195 ? -5.585 13.140 0.432 1.00 94.00 195 LEU A CA 1
ATOM 1547 C C . LEU A 1 195 ? -6.485 11.907 0.561 1.00 94.00 195 LEU A C 1
ATOM 1549 O O . LEU A 1 195 ? -7.604 11.922 0.054 1.00 94.00 195 LEU A O 1
ATOM 1553 N N . ILE A 1 196 ? -6.022 10.849 1.236 1.00 94.62 196 ILE A N 1
ATOM 1554 C CA . ILE A 1 196 ? -6.785 9.610 1.422 1.00 94.62 196 ILE A CA 1
ATOM 1555 C C . ILE A 1 196 ? -7.731 9.775 2.626 1.00 94.62 196 ILE A C 1
ATOM 1557 O O . ILE A 1 196 ? -7.258 9.872 3.763 1.00 94.62 196 ILE A O 1
ATOM 1561 N N . PRO A 1 197 ? -9.063 9.801 2.427 1.00 93.44 197 PRO A N 1
ATOM 1562 C CA . PRO A 1 197 ? -10.010 10.076 3.504 1.00 93.44 197 PRO A CA 1
ATOM 1563 C C . PRO A 1 197 ? -10.318 8.837 4.360 1.00 93.44 197 PRO A C 1
ATOM 1565 O O . PRO A 1 197 ? -10.403 7.715 3.852 1.00 93.44 197 PRO A O 1
ATOM 1568 N N . SER A 1 198 ? -10.610 9.050 5.649 1.00 91.88 198 SER A N 1
ATOM 1569 C CA . SER A 1 198 ? -11.223 8.032 6.520 1.00 91.88 198 SER A CA 1
ATOM 1570 C C . SER A 1 198 ? -12.731 7.887 6.272 1.00 91.88 198 SER A C 1
ATOM 1572 O O . SER A 1 198 ? -13.274 6.785 6.363 1.00 91.88 198 SER A O 1
ATOM 1574 N N . LYS A 1 199 ? -13.425 8.979 5.908 1.00 90.38 199 LYS A N 1
ATOM 1575 C CA . LYS A 1 199 ? -14.859 8.992 5.573 1.00 90.38 199 LYS A CA 1
ATOM 1576 C C . LYS A 1 199 ? -15.249 10.218 4.719 1.00 90.38 199 LYS A C 1
ATOM 1578 O O . LYS A 1 199 ? -14.844 11.327 5.061 1.00 90.38 199 LYS A O 1
ATOM 1583 N N . PRO A 1 200 ? -16.099 10.066 3.681 1.00 88.88 200 PRO A N 1
ATOM 1584 C CA . PRO A 1 200 ? -16.458 8.806 3.024 1.00 88.88 200 PRO A CA 1
ATOM 1585 C C . PRO A 1 200 ? -15.222 8.153 2.385 1.00 88.88 200 PRO A C 1
ATOM 1587 O O . PRO A 1 200 ? -14.361 8.851 1.862 1.00 88.88 200 PRO A O 1
ATOM 1590 N N . SER A 1 201 ? -15.127 6.826 2.461 1.00 89.94 201 SER A N 1
ATOM 1591 C CA . SER A 1 201 ? -13.967 6.051 2.003 1.00 89.94 201 SER A CA 1
ATOM 1592 C C . SER A 1 201 ? -14.420 4.733 1.369 1.00 89.94 201 SER A C 1
ATOM 1594 O O . SER A 1 201 ? -15.601 4.386 1.434 1.00 89.94 201 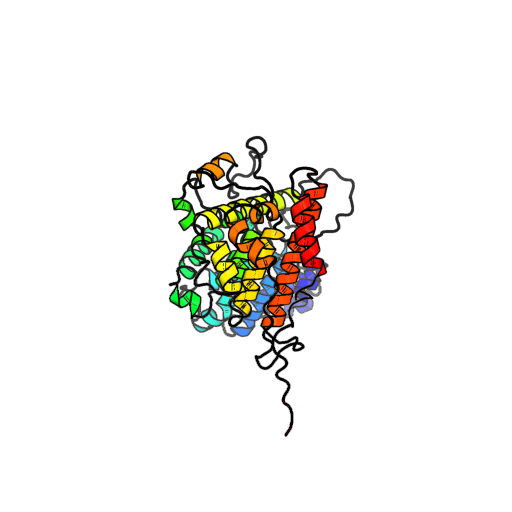SER A O 1
ATOM 1596 N N . ASN A 1 202 ? -13.488 4.009 0.757 1.00 92.88 202 ASN A N 1
ATOM 1597 C CA . ASN A 1 202 ? -13.715 2.715 0.115 1.00 92.88 202 ASN A CA 1
ATOM 1598 C C . ASN A 1 202 ? -12.678 1.681 0.581 1.00 92.88 202 ASN A C 1
ATOM 1600 O O . ASN A 1 202 ? -11.714 2.014 1.272 1.00 92.88 202 ASN A O 1
ATOM 1604 N N . ALA A 1 203 ? -12.891 0.414 0.220 1.00 93.81 203 ALA A N 1
ATOM 1605 C CA . ALA A 1 203 ? -12.028 -0.684 0.650 1.00 93.81 203 ALA A CA 1
ATOM 1606 C C . ALA A 1 203 ? -10.556 -0.483 0.244 1.00 93.81 203 ALA A C 1
ATOM 1608 O O . ALA A 1 203 ? -9.664 -0.744 1.050 1.00 93.81 203 ALA A O 1
ATOM 1609 N N . ASP A 1 204 ? -10.295 0.025 -0.964 1.00 94.19 204 ASP A N 1
ATOM 1610 C CA . ASP A 1 204 ? -8.931 0.246 -1.459 1.00 94.19 204 ASP A CA 1
ATOM 1611 C C . ASP A 1 204 ? -8.200 1.317 -0.647 1.00 94.19 204 ASP A C 1
ATOM 1613 O O . ASP A 1 204 ? -7.074 1.093 -0.213 1.00 94.19 204 ASP A O 1
ATOM 1617 N N . ALA A 1 205 ? -8.857 2.444 -0.355 1.00 95.31 205 ALA A N 1
ATOM 1618 C CA . ALA A 1 205 ? -8.292 3.503 0.478 1.00 95.31 205 ALA A CA 1
ATOM 1619 C C . ALA A 1 205 ? -7.928 2.994 1.880 1.00 95.31 205 ALA A C 1
ATOM 1621 O O . ALA A 1 205 ? -6.817 3.229 2.358 1.00 95.31 205 ALA A O 1
ATOM 1622 N N . LEU A 1 206 ? -8.835 2.253 2.525 1.00 95.94 206 LEU A N 1
ATOM 1623 C CA . LEU A 1 206 ? -8.605 1.700 3.862 1.00 95.94 206 LEU A CA 1
ATOM 1624 C C . LEU A 1 206 ? -7.498 0.634 3.872 1.00 95.94 206 LEU A C 1
ATOM 1626 O O . LEU A 1 206 ? -6.690 0.610 4.803 1.00 95.94 206 LEU A O 1
ATOM 1630 N N . ASN A 1 207 ? -7.409 -0.207 2.836 1.00 95.88 207 ASN A N 1
ATOM 1631 C CA . ASN A 1 207 ? -6.326 -1.183 2.683 1.00 95.88 207 ASN A CA 1
ATOM 1632 C C . ASN A 1 207 ? -4.971 -0.504 2.412 1.00 95.88 207 ASN A C 1
ATOM 1634 O O . ASN A 1 207 ? -3.953 -0.948 2.947 1.00 95.88 207 ASN A O 1
ATOM 1638 N N . THR A 1 208 ? -4.939 0.588 1.643 1.00 96.19 208 THR A N 1
ATOM 1639 C CA . THR A 1 208 ? -3.723 1.392 1.452 1.00 96.19 208 THR A CA 1
ATOM 1640 C C . THR A 1 208 ? -3.262 1.998 2.773 1.00 96.19 208 THR A C 1
ATOM 1642 O O . THR A 1 208 ? -2.099 1.828 3.136 1.00 96.19 208 THR A O 1
ATOM 1645 N N . LEU A 1 209 ? -4.165 2.622 3.541 1.00 96.50 209 LEU A N 1
ATOM 1646 C CA . LEU A 1 209 ? -3.845 3.137 4.879 1.00 96.50 209 LEU A CA 1
A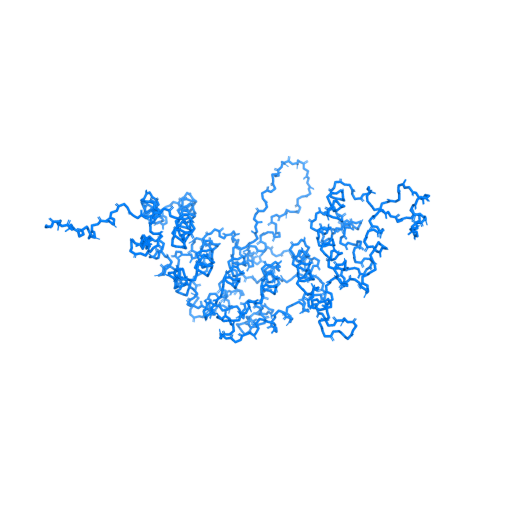TOM 1647 C C . LEU A 1 209 ? -3.343 2.021 5.803 1.00 96.50 209 LEU A C 1
ATOM 1649 O O . LEU A 1 209 ? -2.317 2.188 6.457 1.00 96.50 209 LEU A O 1
ATOM 1653 N N . ALA A 1 210 ? -4.014 0.865 5.810 1.00 95.75 210 ALA A N 1
ATOM 1654 C CA . ALA A 1 210 ? -3.602 -0.299 6.593 1.00 95.75 210 ALA A CA 1
ATOM 1655 C C . ALA A 1 210 ? -2.172 -0.736 6.245 1.00 95.75 210 ALA A C 1
ATOM 1657 O O . ALA A 1 210 ? -1.351 -0.939 7.134 1.00 95.75 210 ALA A O 1
ATOM 1658 N N . THR A 1 211 ? -1.857 -0.825 4.952 1.00 94.94 211 THR A N 1
ATOM 1659 C CA . THR A 1 211 ? -0.541 -1.254 4.463 1.00 94.94 211 THR A CA 1
ATOM 1660 C C . THR A 1 211 ? 0.548 -0.248 4.829 1.00 94.94 211 THR A C 1
ATOM 1662 O O . THR A 1 211 ? 1.631 -0.635 5.270 1.00 94.94 211 THR A O 1
ATOM 1665 N N . VAL A 1 212 ? 0.275 1.053 4.688 1.00 95.25 212 VAL A N 1
ATOM 1666 C CA . VAL A 1 212 ? 1.223 2.113 5.060 1.00 95.25 212 VAL A CA 1
ATOM 1667 C C . VAL A 1 212 ? 1.471 2.113 6.570 1.00 95.25 212 VAL A C 1
ATOM 1669 O O . VAL A 1 212 ? 2.631 2.119 6.980 1.00 95.25 212 VAL A O 1
ATOM 1672 N N . PHE A 1 213 ? 0.413 2.048 7.388 1.00 95.38 213 PHE A N 1
ATOM 1673 C CA . PHE A 1 213 ? 0.514 2.099 8.851 1.00 95.38 213 PHE A CA 1
ATOM 1674 C C . PHE A 1 213 ? 1.087 0.834 9.477 1.00 95.38 213 PHE A C 1
ATOM 1676 O O . PHE A 1 213 ? 1.722 0.937 10.521 1.00 95.38 213 PHE A O 1
ATOM 1683 N N . HIS A 1 214 ? 0.903 -0.335 8.864 1.00 94.44 214 HIS A N 1
ATOM 1684 C CA . HIS A 1 214 ? 1.513 -1.570 9.354 1.00 94.44 214 HIS A CA 1
ATOM 1685 C C . HIS A 1 214 ? 3.043 -1.466 9.411 1.00 94.44 214 HIS A C 1
ATOM 1687 O O . HIS A 1 214 ? 3.651 -1.946 10.363 1.00 94.44 214 HIS A O 1
ATOM 1693 N N . GLY A 1 215 ? 3.642 -0.812 8.408 1.00 87.31 215 GLY A N 1
ATOM 1694 C CA . GLY A 1 215 ? 5.080 -0.845 8.151 1.00 87.31 215 GLY A CA 1
ATOM 1695 C C . GLY A 1 215 ? 5.484 -1.979 7.197 1.00 87.31 215 GLY A C 1
ATOM 1696 O O . GLY A 1 215 ? 4.613 -2.686 6.671 1.00 87.31 215 GLY A O 1
ATOM 1697 N N . PRO A 1 216 ? 6.788 -2.128 6.903 1.00 83.81 216 PRO A N 1
ATOM 1698 C CA . PRO A 1 216 ? 7.279 -3.118 5.945 1.00 83.81 216 PRO A CA 1
ATOM 1699 C C . PRO A 1 216 ? 6.903 -4.539 6.384 1.00 83.81 216 PRO A C 1
ATOM 1701 O O . PRO A 1 216 ? 6.909 -4.852 7.571 1.00 83.81 216 PRO A O 1
ATOM 1704 N N . LEU A 1 217 ? 6.570 -5.429 5.449 1.00 73.25 217 LEU A N 1
ATOM 1705 C CA . LEU A 1 217 ? 6.344 -6.832 5.800 1.00 73.25 217 LEU A CA 1
ATOM 1706 C C . LEU A 1 217 ? 7.687 -7.465 6.176 1.00 73.25 217 LEU A C 1
ATOM 1708 O O . LEU A 1 217 ? 8.617 -7.446 5.373 1.00 73.25 217 LEU A O 1
ATOM 1712 N N . ARG A 1 218 ? 7.777 -8.047 7.378 1.00 58.94 218 ARG A N 1
ATOM 1713 C CA . ARG A 1 218 ? 8.939 -8.845 7.789 1.00 58.94 218 ARG A CA 1
ATOM 1714 C C . ARG A 1 218 ? 9.085 -10.021 6.836 1.00 58.94 218 ARG A C 1
ATOM 1716 O O . ARG A 1 218 ? 8.355 -11.007 6.948 1.00 58.94 218 ARG A O 1
ATOM 1723 N N . ILE A 1 219 ? 10.028 -9.931 5.906 1.00 49.31 219 ILE A N 1
ATOM 1724 C CA . ILE A 1 219 ? 10.469 -11.103 5.163 1.00 49.31 219 ILE A CA 1
ATOM 1725 C C . ILE A 1 219 ? 11.228 -11.942 6.187 1.00 49.31 219 ILE A C 1
ATOM 1727 O O . ILE A 1 219 ? 12.314 -11.569 6.617 1.00 49.31 219 ILE A O 1
ATOM 1731 N N . GLN A 1 220 ? 10.637 -13.054 6.627 1.00 33.84 220 GLN A N 1
ATOM 1732 C CA . GLN A 1 220 ? 11.336 -14.053 7.432 1.00 33.84 220 GLN A CA 1
ATOM 1733 C C . GLN A 1 220 ? 12.396 -14.735 6.556 1.00 33.84 220 GLN A C 1
ATOM 1735 O O . GLN A 1 220 ? 12.241 -15.876 6.128 1.00 33.84 220 GLN A O 1
ATOM 1740 N N . THR A 1 221 ? 13.480 -14.032 6.236 1.00 33.62 221 THR A N 1
ATOM 1741 C CA . THR A 1 221 ? 14.698 -14.682 5.772 1.00 33.62 221 THR A CA 1
ATOM 1742 C C . THR A 1 221 ? 15.224 -15.503 6.937 1.00 33.62 221 THR A C 1
ATOM 1744 O O . THR A 1 221 ? 15.618 -14.948 7.959 1.00 33.62 221 THR A O 1
ATOM 1747 N N . ILE A 1 222 ? 15.203 -16.828 6.795 1.00 32.97 222 ILE A N 1
ATOM 1748 C CA . ILE A 1 222 ? 15.918 -17.749 7.679 1.00 32.97 222 ILE A CA 1
ATOM 1749 C C . ILE A 1 222 ? 17.409 -17.429 7.516 1.00 32.97 222 ILE A C 1
ATOM 1751 O O . ILE A 1 222 ? 18.077 -17.936 6.616 1.00 32.97 222 ILE A O 1
ATOM 1755 N N . THR A 1 223 ? 17.933 -16.521 8.333 1.00 31.88 223 THR A N 1
ATOM 1756 C CA . THR A 1 223 ? 19.357 -16.196 8.367 1.00 31.88 223 THR A CA 1
ATOM 1757 C C . THR A 1 223 ? 20.080 -17.311 9.111 1.00 31.88 223 THR A C 1
ATOM 1759 O O . THR A 1 223 ? 20.121 -17.351 10.338 1.00 31.88 223 THR A O 1
ATOM 1762 N N . TYR A 1 224 ? 20.668 -18.244 8.362 1.00 36.03 224 TYR A N 1
ATOM 1763 C CA . TYR A 1 224 ? 21.716 -19.106 8.900 1.00 36.03 224 TYR A CA 1
ATOM 1764 C C . TYR A 1 224 ? 22.919 -18.221 9.256 1.00 36.03 224 TYR A C 1
ATOM 1766 O O . TYR A 1 224 ? 23.400 -17.467 8.411 1.00 36.03 224 TYR A O 1
ATOM 1774 N N . SER A 1 225 ? 23.396 -18.274 10.504 1.00 32.25 225 SER A N 1
ATOM 1775 C CA . SER A 1 225 ? 24.553 -17.489 10.949 1.00 32.25 225 SER A CA 1
ATOM 1776 C C . SER A 1 225 ? 25.813 -17.881 10.169 1.00 32.25 225 SER A C 1
ATOM 1778 O O . SER A 1 225 ? 26.474 -18.865 10.496 1.00 32.25 225 SER A O 1
ATOM 1780 N N . ALA A 1 226 ? 26.170 -17.106 9.147 1.00 38.81 226 ALA A N 1
ATOM 1781 C CA . ALA A 1 226 ? 27.476 -17.187 8.510 1.00 38.81 226 ALA A CA 1
ATOM 1782 C C . ALA A 1 226 ? 28.463 -16.315 9.300 1.00 38.81 226 ALA A C 1
ATOM 1784 O O . ALA A 1 226 ? 28.320 -15.095 9.369 1.00 38.81 226 ALA A O 1
ATOM 1785 N N . GLY A 1 227 ? 29.459 -16.945 9.927 1.00 36.53 227 GLY A N 1
ATOM 1786 C CA . GLY A 1 227 ? 30.565 -16.246 10.575 1.00 36.53 227 GLY A CA 1
ATOM 1787 C C . GLY A 1 227 ? 31.423 -15.511 9.543 1.00 36.53 227 GLY A C 1
ATOM 1788 O O . GLY A 1 227 ? 32.217 -16.132 8.845 1.00 36.53 227 GLY A O 1
ATOM 1789 N N . GLY A 1 228 ? 31.273 -14.190 9.452 1.00 33.41 228 GLY A N 1
ATOM 1790 C CA . GLY A 1 228 ? 32.131 -13.318 8.651 1.00 33.41 228 GLY A CA 1
ATOM 1791 C C . GLY A 1 228 ? 31.853 -11.834 8.941 1.00 33.41 228 GLY A C 1
ATOM 1792 O O . GLY A 1 228 ? 30.690 -11.459 9.085 1.00 33.41 228 GLY A O 1
ATOM 1793 N N . PRO A 1 229 ? 32.876 -10.962 9.043 1.00 43.84 229 PRO A N 1
ATOM 1794 C CA . PRO A 1 229 ? 32.693 -9.570 9.438 1.00 43.84 229 PRO A CA 1
ATOM 1795 C C . PRO A 1 229 ? 32.381 -8.702 8.212 1.00 43.84 229 PRO A C 1
ATOM 1797 O O . PRO A 1 229 ? 33.255 -8.021 7.694 1.00 43.84 229 PRO A O 1
ATOM 1800 N N . THR A 1 230 ? 31.141 -8.733 7.719 1.00 36.81 230 THR A N 1
ATOM 1801 C CA . THR A 1 230 ? 30.613 -7.728 6.767 1.00 36.81 230 THR A CA 1
ATOM 1802 C C . THR A 1 230 ? 29.108 -7.514 6.976 1.00 36.81 230 THR A C 1
ATOM 1804 O O . THR A 1 230 ? 28.286 -7.687 6.081 1.00 36.81 230 THR A O 1
ATOM 1807 N N . THR A 1 231 ? 28.716 -7.137 8.191 1.00 36.03 231 THR A N 1
ATOM 1808 C CA . THR A 1 231 ? 27.326 -6.813 8.537 1.00 36.03 231 THR A CA 1
ATOM 1809 C C . THR A 1 231 ? 27.062 -5.317 8.360 1.00 36.03 231 THR A C 1
ATOM 1811 O O . THR A 1 231 ? 27.188 -4.542 9.304 1.00 36.03 231 THR A O 1
ATOM 1814 N N . THR A 1 232 ? 26.662 -4.893 7.163 1.00 41.88 232 THR A N 1
ATOM 1815 C CA . THR A 1 232 ? 25.680 -3.799 7.085 1.00 41.88 232 THR A CA 1
ATOM 1816 C C . THR A 1 232 ? 24.331 -4.494 7.040 1.00 41.88 232 THR A C 1
ATOM 1818 O O . THR A 1 232 ? 24.023 -5.181 6.065 1.00 41.88 232 THR A O 1
ATOM 1821 N N . SER A 1 233 ? 23.627 -4.452 8.167 1.00 43.53 233 SER A N 1
ATOM 1822 C CA . SER A 1 233 ? 22.481 -5.299 8.458 1.00 43.53 233 SER A CA 1
ATOM 1823 C C . SER A 1 233 ? 21.274 -4.947 7.574 1.00 43.53 233 SER A C 1
ATOM 1825 O O . SER A 1 233 ? 20.951 -3.764 7.436 1.00 43.53 233 SER A O 1
ATOM 1827 N N . PRO A 1 234 ? 20.557 -5.939 7.006 1.00 51.06 234 PRO A N 1
ATOM 1828 C CA . PRO A 1 234 ? 19.213 -5.718 6.454 1.00 51.06 234 PRO A CA 1
ATOM 1829 C C . PRO A 1 234 ? 18.266 -5.044 7.475 1.00 51.06 234 PRO A C 1
ATOM 1831 O O . PRO A 1 234 ? 17.333 -4.345 7.085 1.00 51.06 234 PRO A O 1
ATOM 1834 N N . ASP A 1 235 ? 18.589 -5.148 8.767 1.00 59.91 235 ASP A N 1
ATOM 1835 C CA . ASP A 1 235 ? 17.887 -4.529 9.893 1.00 59.91 235 ASP A CA 1
ATOM 1836 C C . ASP A 1 235 ? 17.830 -2.987 9.850 1.00 59.91 235 ASP A C 1
ATOM 1838 O O . ASP A 1 235 ? 16.882 -2.406 10.375 1.00 59.91 235 ASP A O 1
ATOM 1842 N N . LEU A 1 236 ? 18.804 -2.287 9.239 1.00 69.19 236 LEU A N 1
ATOM 1843 C CA . LEU A 1 236 ? 18.822 -0.813 9.271 1.00 69.19 236 LEU A CA 1
ATOM 1844 C C . LEU A 1 236 ? 17.753 -0.192 8.359 1.00 69.19 236 LEU A C 1
ATOM 1846 O O . LEU A 1 236 ? 17.074 0.750 8.761 1.00 69.19 236 LEU A O 1
ATOM 1850 N N . HIS A 1 237 ? 17.592 -0.710 7.138 1.00 71.94 237 HIS A N 1
ATOM 1851 C CA . HIS A 1 237 ? 16.585 -0.199 6.202 1.00 71.94 237 HIS A CA 1
ATOM 1852 C C . HIS A 1 237 ? 15.168 -0.529 6.679 1.00 71.94 237 HIS A C 1
ATOM 1854 O O . HIS A 1 237 ? 14.301 0.344 6.672 1.00 71.94 237 HIS A O 1
ATOM 1860 N N . GLU A 1 238 ? 14.949 -1.756 7.167 1.00 78.88 238 GLU A N 1
ATOM 1861 C CA . GLU A 1 238 ? 13.675 -2.135 7.780 1.00 78.88 238 GLU A CA 1
ATOM 1862 C C . GLU A 1 238 ? 13.381 -1.275 9.020 1.00 78.88 238 GLU A C 1
ATOM 1864 O O . GLU A 1 238 ? 12.250 -0.821 9.206 1.00 78.88 238 GLU A O 1
ATOM 1869 N N . GLY A 1 239 ? 14.404 -0.975 9.827 1.00 82.75 239 GLY A N 1
ATOM 1870 C CA . GLY A 1 239 ? 14.327 -0.029 10.938 1.00 82.75 239 GLY A CA 1
ATOM 1871 C C . GLY A 1 239 ? 13.878 1.366 10.495 1.00 82.75 239 GLY A C 1
ATOM 1872 O O . GLY A 1 239 ? 12.959 1.935 11.076 1.00 82.75 239 GLY A O 1
ATOM 1873 N N . ILE A 1 240 ? 14.454 1.902 9.419 1.00 85.06 240 ILE A N 1
ATOM 1874 C CA . ILE A 1 240 ? 14.090 3.226 8.899 1.00 85.06 240 ILE A CA 1
ATOM 1875 C C . ILE A 1 240 ? 12.644 3.255 8.377 1.00 85.06 240 ILE A C 1
ATOM 1877 O O . ILE A 1 240 ? 11.880 4.162 8.707 1.00 85.06 240 ILE A O 1
ATOM 1881 N N . GLU A 1 241 ? 12.245 2.250 7.597 1.00 86.88 241 GLU A N 1
ATOM 1882 C CA . GLU A 1 241 ? 10.887 2.138 7.052 1.00 86.88 241 GLU A CA 1
ATOM 1883 C C . GLU A 1 241 ? 9.829 1.944 8.150 1.00 86.88 241 GLU A C 1
ATOM 1885 O O . GLU A 1 241 ? 8.763 2.563 8.112 1.00 86.88 241 GLU A O 1
ATOM 1890 N N . SER A 1 242 ? 10.129 1.132 9.166 1.00 89.31 242 SER A N 1
ATOM 1891 C CA . SER A 1 242 ? 9.243 0.935 10.319 1.00 89.31 242 SER A CA 1
ATOM 1892 C C . SER A 1 242 ? 9.096 2.195 11.178 1.00 89.31 242 SER A C 1
ATOM 1894 O O . SER A 1 242 ? 7.992 2.478 11.653 1.00 89.31 242 SER A O 1
ATOM 1896 N N . ALA A 1 243 ? 10.159 2.989 11.333 1.00 89.44 243 ALA A N 1
ATOM 1897 C CA . ALA A 1 243 ? 10.096 4.278 12.017 1.00 89.44 243 ALA A CA 1
ATOM 1898 C C . ALA A 1 243 ? 9.282 5.302 11.206 1.00 89.44 243 ALA A C 1
ATOM 1900 O O . ALA A 1 243 ? 8.440 6.013 11.760 1.00 89.44 243 ALA A O 1
ATOM 1901 N N . ALA A 1 244 ? 9.466 5.339 9.880 1.00 90.56 244 ALA A N 1
ATOM 1902 C CA . ALA A 1 244 ? 8.681 6.192 8.987 1.00 90.56 244 ALA A CA 1
ATOM 1903 C C . ALA A 1 244 ? 7.181 5.853 9.043 1.00 90.56 244 ALA A C 1
ATOM 1905 O O . ALA A 1 244 ? 6.350 6.760 9.101 1.00 90.56 244 ALA A O 1
ATOM 1906 N N . ALA A 1 245 ? 6.820 4.565 9.090 1.00 93.25 245 ALA A N 1
ATOM 1907 C CA . ALA A 1 245 ? 5.429 4.126 9.225 1.00 93.25 245 ALA A CA 1
ATOM 1908 C C . ALA A 1 245 ? 4.773 4.641 10.520 1.00 93.25 245 ALA A C 1
ATOM 1910 O O . ALA A 1 245 ? 3.647 5.146 10.474 1.00 93.25 245 ALA A O 1
ATOM 1911 N N . ARG A 1 246 ? 5.497 4.596 11.652 1.00 92.62 246 ARG A N 1
ATOM 1912 C CA . ARG A 1 246 ? 5.057 5.173 12.937 1.00 92.62 246 ARG A CA 1
ATOM 1913 C C . ARG A 1 246 ? 4.776 6.670 12.800 1.00 92.62 246 ARG A C 1
ATOM 1915 O O . ARG A 1 246 ? 3.711 7.138 13.202 1.00 92.62 246 ARG A O 1
ATOM 1922 N N . VAL A 1 247 ? 5.708 7.418 12.208 1.00 90.75 247 VAL A N 1
ATOM 1923 C CA . VAL A 1 247 ? 5.565 8.869 12.001 1.00 90.75 247 VAL A CA 1
ATOM 1924 C C . VAL A 1 247 ? 4.350 9.183 11.130 1.00 90.75 247 VAL A C 1
ATOM 1926 O O . VAL A 1 247 ? 3.513 9.998 11.518 1.00 90.75 247 VAL A O 1
ATOM 1929 N N . LEU A 1 248 ? 4.205 8.504 9.988 1.00 92.31 248 LEU A N 1
ATOM 1930 C CA . LEU A 1 248 ? 3.071 8.691 9.079 1.00 92.31 248 LEU A CA 1
ATOM 1931 C C . LEU A 1 248 ? 1.731 8.397 9.753 1.00 92.31 248 LEU A C 1
ATOM 1933 O O . LEU A 1 248 ? 0.780 9.152 9.551 1.00 92.31 248 LEU A O 1
ATOM 1937 N N . TYR A 1 249 ? 1.654 7.341 10.565 1.00 94.25 249 TYR A N 1
ATOM 1938 C CA . TYR A 1 249 ? 0.447 7.007 11.317 1.00 94.25 249 TYR A CA 1
ATOM 1939 C C . TYR A 1 249 ? 0.019 8.155 12.239 1.00 94.25 249 TYR A C 1
ATOM 1941 O O . TYR A 1 249 ? -1.126 8.605 12.174 1.00 94.25 249 TYR A O 1
ATOM 1949 N N . PHE A 1 250 ? 0.931 8.683 13.060 1.00 91.50 250 PHE A N 1
ATOM 1950 C CA . PHE A 1 250 ? 0.596 9.763 13.993 1.00 91.50 250 PHE A CA 1
ATOM 1951 C C . PHE A 1 250 ? 0.329 11.096 13.285 1.00 91.50 250 PHE A C 1
ATOM 1953 O O . PHE A 1 250 ? -0.583 11.826 13.682 1.00 91.50 250 PHE A O 1
ATOM 1960 N N . LEU A 1 251 ? 1.053 11.404 12.204 1.00 90.19 251 LEU A N 1
ATOM 1961 C CA . LEU A 1 251 ? 0.758 12.570 11.365 1.00 90.19 251 LEU A CA 1
ATOM 1962 C C . LEU A 1 251 ? -0.639 12.470 10.746 1.00 90.19 251 LEU A C 1
ATOM 1964 O O . LEU A 1 251 ? -1.400 13.442 10.786 1.00 90.19 251 LEU A O 1
ATOM 1968 N N . TYR A 1 252 ? -1.007 11.294 10.235 1.00 92.81 252 TYR A N 1
ATOM 1969 C CA . TYR A 1 252 ? -2.332 11.056 9.678 1.00 92.81 252 TYR A CA 1
ATOM 1970 C C . TYR A 1 252 ? -3.421 11.165 10.748 1.00 92.81 252 TYR A C 1
ATOM 1972 O O . TYR A 1 252 ? -4.415 11.862 10.539 1.00 92.81 252 TYR A O 1
ATOM 1980 N N . LEU A 1 253 ? -3.230 10.522 11.903 1.00 91.81 253 LEU A N 1
ATOM 1981 C CA . LEU A 1 253 ? -4.185 10.521 13.014 1.00 91.81 253 LEU A CA 1
ATOM 1982 C C . LEU A 1 253 ? -4.452 11.935 13.546 1.00 91.81 253 LEU A C 1
ATOM 1984 O O . LEU A 1 253 ? -5.591 12.279 13.860 1.00 91.81 253 LEU A O 1
ATOM 1988 N N . ASN A 1 254 ? -3.425 12.783 13.584 1.00 88.94 254 ASN A N 1
ATOM 1989 C CA . ASN A 1 254 ? -3.565 14.174 14.008 1.00 88.94 254 ASN A CA 1
ATOM 1990 C C . ASN A 1 254 ? -4.465 14.996 13.085 1.00 88.94 254 ASN A C 1
ATOM 1992 O O . ASN A 1 254 ? -5.247 15.820 13.568 1.00 88.94 254 ASN A O 1
ATOM 1996 N N . HIS A 1 255 ? -4.373 14.763 11.776 1.00 89.00 255 HIS A N 1
ATOM 1997 C CA . HIS A 1 255 ? -5.218 15.426 10.784 1.00 89.00 255 HIS A CA 1
ATOM 1998 C C . HIS A 1 255 ? -6.593 14.755 10.645 1.00 89.00 255 HIS A C 1
ATOM 2000 O O . HIS A 1 255 ? -7.560 15.415 10.273 1.00 89.00 255 HIS A O 1
ATOM 2006 N N . ASN A 1 256 ? -6.705 13.479 11.025 1.00 91.44 256 ASN A N 1
ATOM 2007 C CA . ASN A 1 256 ? -7.915 12.667 10.940 1.00 91.44 256 ASN A CA 1
ATOM 2008 C C . ASN A 1 256 ? -8.277 12.076 12.312 1.00 91.44 256 ASN A C 1
ATOM 2010 O O . ASN A 1 256 ? -8.304 10.862 12.502 1.00 91.44 256 ASN A O 1
ATOM 2014 N N . ARG A 1 257 ? -8.611 12.936 13.285 1.00 90.12 257 ARG A N 1
ATOM 2015 C CA . ARG A 1 257 ? -8.915 12.511 14.672 1.00 90.12 257 ARG A CA 1
ATOM 2016 C C . ARG A 1 257 ? -10.085 11.529 14.792 1.00 90.12 257 ARG A C 1
ATOM 2018 O O . ARG A 1 257 ? -10.200 10.830 15.792 1.00 90.12 257 ARG A O 1
ATOM 2025 N N . LYS A 1 258 ? -10.959 11.493 13.784 1.00 92.81 258 LYS A N 1
ATOM 2026 C CA . LYS A 1 258 ? -12.107 10.581 13.699 1.00 92.81 258 LYS A CA 1
ATOM 2027 C C . LYS A 1 258 ? -11.770 9.236 13.052 1.00 92.81 258 LYS A C 1
ATOM 2029 O O . LYS A 1 258 ? -12.669 8.427 12.891 1.00 92.81 258 LYS A O 1
ATOM 2034 N N . LEU A 1 259 ? -10.503 8.960 12.723 1.00 94.88 259 LEU A N 1
ATOM 2035 C CA . LEU A 1 259 ? -10.105 7.727 12.039 1.00 94.88 259 LEU A CA 1
ATOM 2036 C C . LEU A 1 259 ? -10.710 6.475 12.690 1.00 94.88 259 LEU A C 1
ATOM 2038 O O . LEU A 1 259 ? -11.383 5.713 12.013 1.00 94.88 259 LEU A O 1
ATOM 2042 N N . PHE A 1 260 ? -10.527 6.273 13.996 1.00 94.81 260 PHE A N 1
ATOM 2043 C CA . PHE A 1 260 ? -11.016 5.055 14.654 1.00 94.81 260 PHE A CA 1
ATOM 2044 C C . PHE A 1 260 ? -12.537 4.996 14.793 1.00 94.81 260 PHE A C 1
ATOM 2046 O O . PHE A 1 260 ? -13.107 3.913 14.680 1.00 94.81 260 PHE A O 1
ATOM 2053 N N . SER A 1 261 ? -13.215 6.133 14.966 1.00 95.81 261 SER A N 1
ATOM 2054 C CA . SER A 1 261 ? -14.680 6.150 14.961 1.00 95.81 261 SER A CA 1
ATOM 2055 C C . SER A 1 261 ? -15.246 5.883 13.563 1.00 95.81 261 SER A C 1
ATOM 2057 O O . SER A 1 261 ? -16.228 5.154 13.429 1.00 95.81 261 SER A O 1
ATOM 2059 N N . ASP A 1 262 ? -14.588 6.386 12.516 1.00 95.94 262 ASP A N 1
ATOM 2060 C CA . ASP A 1 262 ? -14.912 6.093 11.121 1.00 95.94 262 ASP A CA 1
ATOM 2061 C C . ASP A 1 262 ? -14.647 4.618 10.774 1.00 95.94 262 ASP A C 1
ATOM 2063 O O . ASP A 1 262 ? -15.492 3.982 10.149 1.00 95.94 262 ASP A O 1
ATOM 2067 N N . LEU A 1 263 ? -13.520 4.044 11.217 1.00 96.12 263 LEU A N 1
ATOM 2068 C CA . LEU A 1 263 ? -13.194 2.625 11.022 1.00 96.12 263 LEU A CA 1
ATOM 2069 C C . LEU A 1 263 ? -14.226 1.714 11.690 1.00 96.12 263 LEU A C 1
ATOM 2071 O O . LEU A 1 263 ? -14.705 0.774 11.059 1.00 96.12 263 LEU A O 1
ATOM 2075 N N . VAL A 1 264 ? -14.611 2.003 12.937 1.00 95.19 264 VAL A N 1
ATOM 2076 C CA . VAL A 1 264 ? -15.663 1.242 13.627 1.00 95.19 264 VAL A CA 1
ATOM 2077 C C . VAL A 1 264 ? -16.995 1.377 12.890 1.00 95.19 264 VAL A C 1
ATOM 2079 O O . VAL A 1 264 ? -17.653 0.368 12.652 1.00 95.19 264 VAL A O 1
ATOM 2082 N N . TYR A 1 265 ? -17.362 2.581 12.441 1.00 95.06 265 TYR A N 1
ATOM 2083 C CA . TYR A 1 265 ? -18.576 2.794 11.648 1.00 95.06 265 TYR A CA 1
ATOM 2084 C C . TYR A 1 265 ? -18.590 1.962 10.353 1.00 95.06 265 TYR A C 1
ATOM 2086 O O . TYR A 1 265 ? -19.596 1.324 10.030 1.00 95.06 265 TYR A O 1
ATOM 2094 N N . HIS A 1 266 ? -17.477 1.932 9.616 1.00 94.44 266 HIS A N 1
ATOM 2095 C CA . HIS A 1 266 ? -17.344 1.110 8.409 1.00 94.44 266 HIS A CA 1
ATOM 2096 C C . HIS A 1 266 ? -17.416 -0.383 8.732 1.00 94.44 266 HIS A C 1
ATOM 2098 O O . HIS A 1 266 ? -18.126 -1.116 8.050 1.00 94.44 266 HIS A O 1
ATOM 2104 N N . ALA A 1 267 ? -16.746 -0.825 9.799 1.00 92.88 267 ALA A N 1
ATOM 2105 C CA . ALA A 1 267 ? -16.740 -2.217 10.243 1.00 92.88 267 ALA A CA 1
ATOM 2106 C C . ALA A 1 267 ? -18.125 -2.710 10.708 1.00 92.88 267 ALA A C 1
ATOM 2108 O O . ALA A 1 267 ? -18.456 -3.883 10.539 1.00 92.88 267 ALA A O 1
ATOM 2109 N N . GLU A 1 268 ? -18.956 -1.822 11.258 1.00 90.56 268 GLU A N 1
ATOM 2110 C CA . GLU A 1 268 ? -20.343 -2.115 11.642 1.00 90.56 268 GLU A CA 1
ATOM 2111 C C . GLU A 1 268 ? -21.320 -2.110 10.455 1.00 90.56 268 GLU A C 1
ATOM 2113 O O . GLU A 1 268 ? -22.415 -2.669 10.549 1.00 90.56 268 GLU A O 1
ATOM 2118 N N . THR A 1 269 ? -20.939 -1.524 9.318 1.00 90.06 269 THR A N 1
ATOM 2119 C CA . THR A 1 269 ? -21.797 -1.432 8.129 1.00 90.06 269 THR A CA 1
ATOM 2120 C C . THR A 1 269 ? -21.706 -2.712 7.292 1.00 90.06 269 THR A C 1
ATOM 2122 O O . THR A 1 269 ? -21.100 -2.750 6.224 1.00 90.06 269 THR A O 1
ATOM 2125 N N . VAL A 1 270 ? -22.362 -3.777 7.761 1.00 85.44 270 VAL A N 1
ATOM 2126 C CA . VAL A 1 270 ? -22.328 -5.129 7.154 1.00 85.44 270 VAL A CA 1
ATOM 2127 C C . VAL A 1 270 ? -22.778 -5.160 5.688 1.00 85.44 270 VAL A C 1
ATOM 2129 O O . VAL A 1 270 ? -22.319 -6.005 4.921 1.00 85.44 270 VAL A O 1
ATOM 2132 N N . ALA A 1 271 ? -23.633 -4.219 5.274 1.00 86.00 271 ALA A N 1
ATOM 2133 C CA . ALA A 1 271 ? -24.066 -4.079 3.883 1.00 86.00 271 ALA A CA 1
ATOM 2134 C C . ALA A 1 271 ? -22.901 -3.800 2.911 1.00 86.00 271 ALA A C 1
ATOM 2136 O O . ALA A 1 271 ? -22.977 -4.167 1.741 1.00 86.00 271 ALA A O 1
ATOM 2137 N N . LEU A 1 272 ? -21.814 -3.182 3.388 1.00 89.06 272 LEU A N 1
ATOM 2138 C CA . LEU A 1 272 ? -20.611 -2.882 2.612 1.00 89.06 272 LEU A CA 1
ATOM 2139 C C . LEU A 1 272 ? -19.476 -3.828 3.022 1.00 89.06 272 LEU A C 1
ATOM 2141 O O . LEU A 1 272 ? -18.501 -3.407 3.643 1.00 89.06 272 LEU A O 1
ATOM 2145 N N . LYS A 1 273 ? -19.612 -5.113 2.667 1.00 91.38 273 LYS A N 1
ATOM 2146 C CA . LYS A 1 273 ? -18.696 -6.199 3.067 1.00 91.38 273 LYS A CA 1
ATOM 2147 C C . LYS A 1 273 ? -17.215 -5.833 2.917 1.00 91.38 273 LYS A C 1
ATOM 2149 O O . LYS A 1 273 ? -16.476 -5.906 3.892 1.00 91.38 273 LYS A O 1
ATOM 2154 N N . GLU A 1 274 ? -16.788 -5.419 1.725 1.00 92.44 274 GLU A N 1
ATOM 2155 C CA . GLU A 1 274 ? -15.371 -5.143 1.443 1.00 92.44 274 GLU A CA 1
ATOM 2156 C C . GLU A 1 274 ? -14.831 -3.956 2.252 1.00 92.44 274 GLU A C 1
ATOM 2158 O O . GLU A 1 274 ? -13.721 -4.015 2.777 1.00 92.44 274 GLU A O 1
ATOM 2163 N N . THR A 1 275 ? -15.630 -2.900 2.430 1.00 93.62 275 THR A N 1
ATOM 2164 C CA . THR A 1 275 ? -15.248 -1.739 3.249 1.00 93.62 275 THR A CA 1
ATOM 2165 C C . THR A 1 275 ? -15.174 -2.109 4.731 1.00 93.62 275 THR A C 1
ATOM 2167 O O . THR A 1 275 ? -14.241 -1.696 5.418 1.00 93.62 275 THR A O 1
ATOM 2170 N N . ALA A 1 276 ? -16.108 -2.927 5.224 1.00 94.19 276 ALA A N 1
ATOM 2171 C CA . ALA A 1 276 ? -16.098 -3.414 6.600 1.00 94.19 276 ALA A CA 1
ATOM 2172 C C . ALA A 1 276 ? -14.874 -4.303 6.883 1.00 94.19 276 ALA A C 1
ATOM 2174 O O . ALA A 1 276 ? -14.196 -4.123 7.897 1.00 94.19 276 ALA A O 1
ATOM 2175 N N . LEU A 1 277 ? -14.545 -5.219 5.965 1.00 95.06 277 LEU A N 1
ATOM 2176 C CA . LEU A 1 277 ? -13.347 -6.058 6.057 1.00 95.06 277 LEU A CA 1
ATOM 2177 C C . LEU A 1 277 ? -12.064 -5.222 5.997 1.00 95.06 277 LEU A C 1
ATOM 2179 O O . LEU A 1 277 ? -11.161 -5.440 6.806 1.00 95.06 277 LEU A O 1
ATOM 2183 N N . ALA A 1 278 ? -11.990 -4.240 5.095 1.00 95.06 278 ALA A N 1
ATOM 2184 C CA . ALA A 1 278 ? -10.852 -3.331 5.005 1.00 95.06 278 ALA A CA 1
ATOM 2185 C C . ALA A 1 278 ? -10.682 -2.497 6.286 1.00 95.06 278 ALA A C 1
ATOM 2187 O O . ALA A 1 278 ? -9.562 -2.342 6.762 1.00 95.06 278 ALA A O 1
ATOM 2188 N N . ALA A 1 279 ? -11.773 -2.042 6.910 1.00 96.62 279 ALA A N 1
ATOM 2189 C CA . ALA A 1 279 ? -11.711 -1.306 8.171 1.00 96.62 279 ALA A CA 1
ATOM 2190 C C . ALA A 1 279 ? -11.177 -2.163 9.335 1.00 96.62 279 ALA A C 1
ATOM 2192 O O . ALA A 1 279 ? -10.319 -1.715 10.100 1.00 96.62 279 ALA A O 1
ATOM 2193 N N . ILE A 1 280 ? -11.630 -3.419 9.447 1.00 96.00 280 ILE A N 1
ATOM 2194 C CA . ILE A 1 280 ? -11.106 -4.375 10.439 1.00 96.00 280 ILE A CA 1
ATOM 2195 C C . ILE A 1 280 ? -9.627 -4.677 10.167 1.00 96.00 280 ILE A C 1
ATOM 2197 O O . ILE A 1 280 ? -8.826 -4.757 11.104 1.00 96.00 280 ILE A O 1
ATOM 2201 N N . ARG A 1 281 ? -9.239 -4.795 8.892 1.00 96.19 281 ARG A N 1
ATOM 2202 C CA . ARG A 1 281 ? -7.836 -4.931 8.489 1.00 96.19 281 ARG A CA 1
ATOM 2203 C C . ARG A 1 281 ? -7.007 -3.718 8.886 1.00 96.19 281 ARG A C 1
ATOM 2205 O O . ARG A 1 281 ? -5.921 -3.925 9.406 1.00 96.19 281 ARG A O 1
ATOM 2212 N N . SER A 1 282 ? -7.500 -2.487 8.732 1.00 95.38 282 SER A N 1
ATOM 2213 C CA . SER A 1 282 ? -6.790 -1.284 9.194 1.00 95.38 282 SER A CA 1
ATOM 2214 C C . SER A 1 282 ? -6.547 -1.307 10.703 1.00 95.38 282 SER A C 1
ATOM 2216 O O . SER A 1 282 ? -5.436 -1.023 11.141 1.00 95.38 282 SER A O 1
ATOM 2218 N N . VAL A 1 283 ? -7.545 -1.707 11.502 1.00 95.94 283 VAL A N 1
ATOM 2219 C CA . VAL A 1 283 ? -7.372 -1.880 12.956 1.00 95.94 283 VAL A CA 1
ATOM 2220 C C . VAL A 1 283 ? -6.315 -2.944 13.253 1.00 95.94 283 VAL A C 1
ATOM 2222 O O . VAL A 1 283 ? -5.384 -2.695 14.015 1.00 95.94 283 VAL A O 1
ATOM 2225 N N . THR A 1 284 ? -6.427 -4.112 12.620 1.00 96.06 284 THR A N 1
ATOM 2226 C CA . THR A 1 284 ? -5.484 -5.227 12.805 1.00 96.06 284 THR A CA 1
ATOM 2227 C C . THR A 1 284 ? -4.064 -4.828 12.411 1.00 96.06 284 THR A C 1
ATOM 2229 O O . THR A 1 284 ? -3.122 -5.135 13.131 1.00 96.06 284 THR A O 1
ATOM 2232 N N . ALA A 1 285 ? -3.917 -4.086 11.315 1.00 95.69 285 ALA A N 1
ATOM 2233 C CA . ALA A 1 285 ? -2.638 -3.630 10.800 1.00 95.69 285 ALA A CA 1
ATOM 2234 C C . ALA A 1 285 ? -1.910 -2.704 11.782 1.00 95.69 285 ALA A C 1
ATOM 2236 O O . ALA A 1 285 ? -0.700 -2.815 11.936 1.00 95.69 285 ALA A O 1
ATOM 2237 N N . VAL A 1 286 ? -2.642 -1.834 12.488 1.00 95.44 286 VAL A N 1
ATOM 2238 C CA . VAL A 1 286 ? -2.071 -1.007 13.563 1.00 95.44 286 VAL A CA 1
ATOM 2239 C C . VAL A 1 286 ? -1.734 -1.867 14.784 1.00 95.44 286 VAL A C 1
ATOM 2241 O O . VAL A 1 286 ? -0.659 -1.713 15.349 1.00 95.44 286 VAL A O 1
ATOM 2244 N N . VAL A 1 287 ? -2.593 -2.817 15.175 1.00 94.38 287 VAL A N 1
ATOM 2245 C CA . VAL A 1 287 ? -2.314 -3.745 16.293 1.00 94.38 287 VAL A CA 1
ATOM 2246 C C . VAL A 1 287 ? -1.011 -4.524 16.070 1.00 94.38 287 VAL A C 1
ATOM 2248 O O . VAL A 1 287 ? -0.202 -4.657 16.991 1.00 94.38 287 VAL A O 1
ATOM 2251 N N . THR A 1 288 ? -0.803 -5.046 14.860 1.00 93.75 288 THR A N 1
ATOM 2252 C CA . THR A 1 288 ? 0.354 -5.884 14.508 1.00 93.75 288 THR A CA 1
ATOM 2253 C C . THR A 1 288 ? 1.521 -5.100 13.916 1.00 93.75 288 THR A C 1
ATOM 2255 O O . THR A 1 288 ? 2.484 -5.721 13.470 1.00 93.75 288 THR A O 1
ATOM 2258 N N . ALA A 1 289 ? 1.454 -3.767 13.913 1.00 93.19 289 ALA A N 1
ATOM 2259 C CA . ALA A 1 289 ? 2.451 -2.936 13.261 1.00 93.19 289 ALA A CA 1
ATOM 2260 C C . ALA A 1 289 ? 3.862 -3.195 13.810 1.00 93.19 289 ALA A C 1
ATOM 2262 O O . ALA A 1 289 ? 4.072 -3.294 15.026 1.00 93.19 289 ALA A O 1
ATOM 2263 N N . ASN A 1 290 ? 4.844 -3.273 12.912 1.00 88.62 290 ASN A N 1
ATOM 2264 C CA . ASN A 1 290 ? 6.242 -3.553 13.240 1.00 88.62 290 ASN A CA 1
ATOM 2265 C C . ASN A 1 290 ? 7.062 -2.273 13.439 1.00 88.62 290 ASN A C 1
ATOM 2267 O O . ASN A 1 290 ? 8.206 -2.206 13.002 1.00 88.62 290 ASN A O 1
ATOM 2271 N N . TRP A 1 291 ? 6.477 -1.262 14.080 1.00 91.00 291 TRP A N 1
ATOM 2272 C CA . TRP A 1 291 ? 7.117 0.032 14.300 1.00 91.00 291 TRP A CA 1
ATOM 2273 C C . TRP A 1 291 ? 8.418 -0.069 15.092 1.00 91.00 291 TRP A C 1
ATOM 2275 O O . TRP A 1 291 ? 8.575 -0.914 15.976 1.00 91.00 291 TRP A O 1
ATOM 2285 N N . SER A 1 292 ? 9.323 0.856 14.797 1.00 85.94 292 SER A N 1
ATOM 2286 C CA . SER A 1 292 ? 10.573 1.057 15.517 1.00 85.94 292 SER A CA 1
ATOM 2287 C C . SER A 1 292 ? 10.642 2.494 16.062 1.00 85.94 292 SER A C 1
ATOM 2289 O O . SER A 1 292 ? 9.951 3.394 15.561 1.00 85.94 292 SER A O 1
ATOM 2291 N N . PRO A 1 293 ? 11.410 2.731 17.141 1.00 81.44 293 PRO A N 1
ATOM 2292 C CA . PRO A 1 293 ? 11.652 4.083 17.638 1.00 81.44 293 PRO A CA 1
ATOM 2293 C C . PRO A 1 293 ? 12.447 4.904 16.612 1.00 81.44 293 PRO A C 1
ATOM 2295 O O . PRO A 1 293 ? 13.232 4.344 15.846 1.00 81.44 293 PRO A O 1
ATOM 2298 N N . LEU A 1 294 ? 12.269 6.232 16.606 1.00 79.44 294 LEU A N 1
ATOM 2299 C CA . LEU A 1 294 ? 13.099 7.085 15.755 1.00 79.44 294 LEU A CA 1
ATOM 2300 C C . LEU A 1 294 ? 14.552 7.046 16.257 1.00 79.44 294 LEU A C 1
ATOM 2302 O O . LEU A 1 294 ? 14.779 6.970 17.470 1.00 79.44 294 LEU A O 1
ATOM 2306 N N . PRO A 1 295 ? 15.545 7.091 15.352 1.00 68.50 295 PRO A N 1
ATOM 2307 C CA . PRO A 1 295 ? 16.944 7.146 15.748 1.00 68.50 295 PRO A CA 1
ATOM 2308 C C . PRO A 1 295 ? 17.197 8.382 16.623 1.00 68.50 295 PRO A C 1
ATOM 2310 O O . PRO A 1 295 ? 16.773 9.494 16.300 1.00 68.50 295 PRO A O 1
ATOM 2313 N N . GLY A 1 296 ? 17.893 8.188 17.747 1.00 59.16 296 GLY A N 1
ATOM 2314 C CA . GLY A 1 296 ? 18.347 9.294 18.590 1.00 59.16 296 GLY A CA 1
ATOM 2315 C C . GLY A 1 296 ? 19.345 10.175 17.834 1.00 59.16 296 GLY A C 1
ATOM 2316 O O . GLY A 1 296 ? 20.045 9.685 16.944 1.00 59.16 296 GLY A O 1
ATOM 2317 N N . ALA A 1 297 ? 19.439 11.457 18.199 1.00 51.19 297 ALA A N 1
ATOM 2318 C CA . ALA A 1 297 ? 20.309 12.441 17.537 1.00 51.19 297 ALA A CA 1
ATOM 2319 C C . ALA A 1 297 ? 21.777 11.977 17.390 1.00 51.19 297 ALA A C 1
ATOM 2321 O O . ALA A 1 297 ? 22.440 12.336 16.421 1.00 51.19 297 ALA A O 1
ATOM 2322 N N . ASP A 1 298 ? 22.248 11.112 18.293 1.00 46.69 298 ASP A N 1
ATOM 2323 C CA . ASP A 1 298 ? 23.619 10.584 18.322 1.00 46.69 298 ASP A CA 1
ATOM 2324 C C . ASP A 1 298 ? 23.861 9.392 17.373 1.00 46.69 298 ASP A C 1
ATOM 2326 O O . ASP A 1 298 ? 24.990 8.928 17.223 1.00 46.69 298 ASP A O 1
ATOM 2330 N N . SER A 1 299 ? 22.805 8.869 16.741 1.00 51.00 299 SER A N 1
ATOM 2331 C CA . SER A 1 299 ? 22.833 7.641 15.929 1.00 51.00 299 SER A CA 1
ATOM 2332 C C . SER A 1 299 ? 22.639 7.871 14.431 1.00 51.00 299 SER A C 1
ATOM 2334 O O . SER A 1 299 ? 22.525 6.904 13.684 1.00 51.00 299 SER A O 1
ATOM 2336 N N . ILE A 1 300 ? 22.620 9.126 13.973 1.00 50.72 300 ILE A N 1
ATOM 2337 C CA . ILE A 1 300 ? 22.555 9.457 12.546 1.00 50.72 300 ILE A CA 1
ATOM 2338 C C . ILE A 1 300 ? 23.973 9.315 11.969 1.00 50.72 300 ILE A C 1
ATOM 2340 O O . ILE A 1 300 ? 24.818 10.176 12.228 1.00 50.72 300 ILE A O 1
ATOM 2344 N N . PRO A 1 301 ? 24.300 8.262 11.193 1.00 44.69 301 PRO A N 1
ATOM 2345 C CA . PRO A 1 301 ? 25.554 8.258 10.460 1.00 44.69 301 PRO A CA 1
ATOM 2346 C C . PRO A 1 301 ? 25.541 9.439 9.482 1.00 44.69 301 PRO A C 1
ATOM 2348 O O . PRO A 1 301 ? 24.665 9.535 8.623 1.00 44.69 301 PRO A O 1
ATOM 2351 N N . ASN A 1 302 ? 26.535 10.324 9.600 1.00 41.03 302 ASN A N 1
ATOM 2352 C CA . ASN A 1 302 ? 26.787 11.502 8.752 1.00 41.03 302 ASN A CA 1
ATOM 2353 C C . ASN A 1 302 ? 27.096 11.158 7.270 1.00 41.03 302 ASN A C 1
ATOM 2355 O O . ASN A 1 302 ? 27.871 11.843 6.607 1.00 41.03 302 ASN A O 1
ATOM 2359 N N . SER A 1 303 ? 26.563 10.063 6.727 1.00 40.38 303 SER A N 1
ATOM 2360 C CA . SER A 1 303 ? 26.999 9.475 5.455 1.00 40.38 303 SER A CA 1
ATOM 2361 C C . SER A 1 303 ? 25.841 8.922 4.622 1.00 40.38 303 SER A C 1
ATOM 2363 O O . SER A 1 303 ? 25.946 7.843 4.050 1.00 40.38 303 SER A O 1
ATOM 2365 N N . ALA A 1 304 ? 24.737 9.663 4.525 1.00 42.66 304 ALA A N 1
ATOM 2366 C CA . ALA A 1 304 ? 23.714 9.432 3.503 1.00 42.66 304 ALA A CA 1
ATOM 2367 C C . ALA A 1 304 ? 23.186 10.772 2.973 1.00 42.66 304 ALA A C 1
ATOM 2369 O O . ALA A 1 304 ? 22.025 11.134 3.139 1.00 42.66 304 ALA A O 1
ATOM 2370 N N . SER A 1 305 ? 24.074 11.543 2.346 1.00 37.94 305 SER A N 1
ATOM 2371 C CA . SER A 1 305 ? 23.701 12.691 1.523 1.00 37.94 305 SER A CA 1
ATOM 2372 C C . SER A 1 305 ? 22.829 12.213 0.354 1.00 37.94 305 SER A C 1
ATOM 2374 O O . SER A 1 305 ? 23.360 11.729 -0.644 1.00 37.94 305 SER A O 1
ATOM 2376 N N . GLY A 1 306 ? 21.504 12.306 0.495 1.00 42.94 306 GLY A N 1
ATOM 2377 C CA . GLY A 1 306 ? 20.545 12.084 -0.596 1.00 42.94 306 GLY A CA 1
ATOM 2378 C C . GLY A 1 306 ? 19.306 11.251 -0.256 1.00 42.94 306 GLY A C 1
ATOM 2379 O O . GLY A 1 306 ? 18.375 11.229 -1.051 1.00 42.94 306 GLY A O 1
ATOM 2380 N N . VAL A 1 307 ? 19.249 10.592 0.905 1.00 48.38 307 VAL A N 1
ATOM 2381 C CA . VAL A 1 307 ? 18.062 9.822 1.323 1.00 48.38 307 VAL A CA 1
ATOM 2382 C C . VAL A 1 307 ? 17.154 10.737 2.141 1.00 48.38 307 VAL A C 1
ATOM 2384 O O . VAL A 1 307 ? 17.651 11.424 3.030 1.00 48.38 307 VAL A O 1
ATOM 2387 N N . SER A 1 308 ? 15.847 10.765 1.846 1.00 54.22 308 SER A N 1
ATOM 2388 C CA . SER A 1 308 ? 14.846 11.490 2.644 1.00 54.22 308 SER A CA 1
ATOM 2389 C C . SER A 1 308 ? 15.031 11.140 4.124 1.00 54.22 308 SER A C 1
ATOM 2391 O O . SER A 1 308 ? 14.764 10.018 4.555 1.00 54.22 308 SER A O 1
ATOM 2393 N N . SER A 1 309 ? 15.618 12.073 4.872 1.00 65.38 309 SER A N 1
ATOM 2394 C CA . SER A 1 309 ? 16.073 11.839 6.235 1.00 65.38 309 SER A CA 1
ATOM 2395 C C . SER A 1 309 ? 14.864 11.742 7.151 1.00 65.38 309 SER A C 1
ATOM 2397 O O . SER A 1 309 ? 14.030 12.650 7.160 1.00 65.38 309 SER A O 1
ATOM 2399 N N . LEU A 1 310 ? 14.777 10.665 7.934 1.00 75.38 310 LEU A N 1
ATOM 2400 C CA . LEU A 1 310 ? 13.802 10.574 9.018 1.00 75.38 310 LEU A CA 1
ATOM 2401 C C . LEU A 1 310 ? 13.908 11.818 9.914 1.00 75.38 310 LEU A C 1
ATOM 2403 O O . LEU A 1 310 ? 15.029 12.222 10.240 1.00 75.38 310 LEU A O 1
ATOM 2407 N N . PRO A 1 311 ? 12.781 12.411 10.341 1.00 75.88 311 PRO A N 1
ATOM 2408 C CA . PRO A 1 311 ? 12.827 13.456 11.349 1.00 75.88 311 PRO A CA 1
ATOM 2409 C C . PRO A 1 311 ? 13.373 12.871 12.655 1.00 75.88 311 PRO A C 1
ATOM 2411 O O . PRO A 1 311 ? 13.049 11.739 13.023 1.00 75.88 311 PRO A O 1
ATOM 2414 N N . ALA A 1 312 ? 14.183 13.643 13.375 1.00 76.81 312 ALA A N 1
ATOM 2415 C CA . ALA A 1 312 ? 14.530 13.292 14.745 1.00 76.81 312 ALA A CA 1
ATOM 2416 C C . ALA A 1 312 ? 13.274 13.367 15.637 1.00 76.81 312 ALA A C 1
ATOM 2418 O O . ALA A 1 312 ? 12.324 14.079 15.312 1.00 76.81 312 ALA A O 1
ATOM 2419 N N . GLU A 1 313 ? 13.256 12.671 16.782 1.00 77.56 313 GLU A N 1
ATOM 2420 C CA . GLU A 1 313 ? 12.062 12.628 17.655 1.00 77.56 313 GLU A CA 1
ATOM 2421 C C . GLU A 1 313 ? 11.609 14.046 18.083 1.00 77.56 313 GLU A C 1
ATOM 2423 O O . GLU A 1 313 ? 10.416 14.329 18.094 1.00 77.56 313 GLU A O 1
ATOM 2428 N N . HIS A 1 314 ? 12.543 14.983 18.305 1.00 72.69 314 HIS A N 1
ATOM 2429 C CA . HIS A 1 314 ? 12.220 16.383 18.628 1.00 72.69 314 HIS A CA 1
ATOM 2430 C C . HIS A 1 314 ? 11.546 17.144 17.470 1.00 72.69 314 HIS A C 1
ATOM 2432 O O . HIS A 1 314 ? 10.610 17.917 17.690 1.00 72.69 314 HIS A O 1
ATOM 2438 N N . ASP A 1 315 ? 11.996 16.921 16.232 1.00 76.44 315 ASP A N 1
ATOM 2439 C CA . ASP A 1 315 ? 11.388 17.520 15.042 1.00 76.44 315 ASP A CA 1
ATOM 2440 C C . ASP A 1 315 ? 10.003 16.929 14.807 1.00 76.44 315 ASP A C 1
ATOM 2442 O O . ASP A 1 315 ? 9.053 17.657 14.517 1.00 76.44 315 ASP A O 1
ATOM 2446 N N . PHE A 1 316 ? 9.864 15.617 14.996 1.00 80.00 316 PHE A N 1
ATOM 2447 C CA . PHE A 1 316 ? 8.586 14.929 14.915 1.00 80.00 316 PHE A CA 1
ATOM 2448 C C . PHE A 1 316 ? 7.582 15.486 15.930 1.00 80.00 316 PHE A C 1
ATOM 2450 O O . PHE A 1 316 ? 6.473 15.840 15.536 1.00 80.00 316 PHE A O 1
ATOM 2457 N N . GLU A 1 317 ? 7.970 15.661 17.196 1.00 78.12 317 GLU A N 1
ATOM 2458 C CA . GLU A 1 317 ? 7.123 16.295 18.216 1.00 78.12 317 GLU A CA 1
ATOM 2459 C C . GLU A 1 317 ? 6.694 17.714 17.820 1.00 78.12 317 GLU A C 1
ATOM 2461 O O . GLU A 1 317 ? 5.554 18.114 18.071 1.00 78.12 317 GLU A O 1
ATOM 2466 N N . SER A 1 318 ? 7.575 18.469 17.156 1.00 75.50 318 SER A N 1
ATOM 2467 C CA . SER A 1 318 ? 7.265 19.818 16.670 1.00 75.50 318 SER A CA 1
ATOM 2468 C C . SER A 1 318 ? 6.224 19.842 15.540 1.00 75.50 318 SER A C 1
ATOM 2470 O O . SER A 1 318 ? 5.494 20.827 15.403 1.00 75.50 318 SER A O 1
ATOM 2472 N N . MET A 1 319 ? 6.104 18.749 14.775 1.00 75.62 319 MET A N 1
ATOM 2473 C CA . MET A 1 319 ? 5.092 18.579 13.727 1.00 75.62 319 MET A CA 1
ATOM 2474 C C . MET A 1 319 ? 3.707 18.214 14.288 1.00 75.62 319 MET A C 1
ATOM 2476 O O . MET A 1 319 ? 2.718 18.260 13.552 1.00 75.62 319 MET A O 1
ATOM 2480 N N . LEU A 1 320 ? 3.600 17.834 15.567 1.00 78.50 320 LEU A N 1
ATOM 2481 C CA . LEU A 1 320 ? 2.327 17.451 16.179 1.00 78.50 320 LEU A CA 1
ATOM 2482 C C . LEU A 1 320 ? 1.598 18.677 16.765 1.00 78.50 320 LEU A C 1
ATOM 2484 O O . LEU A 1 320 ? 2.225 19.639 17.218 1.00 78.50 320 LEU A O 1
ATOM 2488 N N . PRO A 1 321 ? 0.251 18.667 16.800 1.00 72.50 321 PRO A N 1
ATOM 2489 C CA . PRO A 1 321 ? -0.519 19.692 17.492 1.00 72.50 321 PRO A CA 1
ATOM 2490 C C . PRO A 1 321 ? -0.150 19.769 18.979 1.00 72.50 321 PRO A C 1
ATOM 2492 O O . PRO A 1 321 ? 0.158 18.758 19.604 1.00 72.50 321 PRO A O 1
ATOM 2495 N N . ARG A 1 322 ? -0.261 20.965 19.569 1.00 68.25 322 ARG A N 1
ATOM 2496 C CA . ARG A 1 322 ? -0.166 21.166 21.024 1.00 68.25 322 ARG A CA 1
ATOM 2497 C C . ARG A 1 322 ? -1.578 21.173 21.636 1.00 68.25 322 ARG A C 1
ATOM 2499 O O . ARG A 1 322 ? -2.425 21.900 21.112 1.00 68.25 322 ARG A O 1
ATOM 2506 N N . PRO A 1 323 ? -1.856 20.435 22.728 1.00 67.38 323 PRO A N 1
ATOM 2507 C CA . PRO A 1 323 ? -0.947 19.567 23.487 1.00 67.38 323 PRO A CA 1
ATOM 2508 C C . PRO A 1 323 ? -0.573 18.281 22.724 1.00 67.38 323 PRO A C 1
ATOM 2510 O O . PRO A 1 323 ? -1.388 17.805 21.929 1.00 67.38 323 PRO A O 1
ATOM 2513 N N . PRO A 1 324 ? 0.638 17.732 22.955 1.00 64.12 324 PRO A N 1
ATOM 2514 C CA . PRO A 1 324 ? 1.128 16.575 22.218 1.00 64.12 324 PRO A CA 1
ATOM 2515 C C . PRO A 1 324 ? 0.222 15.368 22.466 1.00 64.12 324 PRO A C 1
ATOM 2517 O O . PRO A 1 324 ? -0.114 15.038 23.603 1.00 64.12 324 PRO A O 1
ATOM 2520 N N . THR A 1 325 ? -0.186 14.717 21.379 1.00 71.31 325 THR A N 1
ATOM 2521 C CA . THR A 1 325 ? -0.835 13.404 21.459 1.00 71.31 325 THR A CA 1
ATOM 2522 C C . THR A 1 325 ? 0.217 12.391 21.897 1.00 71.31 325 THR A C 1
ATOM 2524 O O . THR A 1 325 ? 1.359 12.484 21.456 1.00 71.31 325 THR A O 1
ATOM 2527 N N . ALA A 1 326 ? -0.139 11.440 22.763 1.00 78.25 326 ALA A N 1
ATOM 2528 C CA . ALA A 1 326 ? 0.788 10.381 23.146 1.00 78.25 326 ALA A CA 1
ATOM 2529 C C . ALA A 1 326 ? 1.218 9.594 21.895 1.00 78.25 326 ALA A C 1
ATOM 2531 O O . ALA A 1 326 ? 0.369 9.123 21.138 1.00 78.25 326 ALA A O 1
ATOM 2532 N N . THR A 1 327 ? 2.527 9.452 21.686 1.00 83.25 327 THR A N 1
ATOM 2533 C CA . THR A 1 327 ? 3.132 8.784 20.524 1.00 83.25 327 THR A CA 1
ATOM 2534 C C . THR A 1 327 ? 3.842 7.497 20.944 1.00 83.25 327 THR A C 1
ATOM 2536 O O . THR A 1 327 ? 5.072 7.412 20.889 1.00 83.25 327 THR A O 1
ATOM 2539 N N . PRO A 1 328 ? 3.106 6.463 21.392 1.00 86.75 328 PRO A N 1
ATOM 2540 C CA . PRO A 1 328 ? 3.724 5.212 21.805 1.00 86.75 328 PRO A CA 1
ATOM 2541 C C . PRO A 1 328 ? 4.594 4.603 20.697 1.00 86.75 328 PRO A C 1
ATOM 2543 O O . PRO A 1 328 ? 4.387 4.815 19.500 1.00 86.75 328 PRO A O 1
ATOM 2546 N N . THR A 1 329 ? 5.592 3.829 21.115 1.00 84.94 329 THR A N 1
ATOM 2547 C CA . THR A 1 329 ? 6.584 3.218 20.219 1.00 84.94 329 THR A CA 1
ATOM 2548 C C . THR A 1 329 ? 6.080 1.955 19.523 1.00 84.94 329 THR A C 1
ATOM 2550 O O . THR A 1 329 ? 6.706 1.500 18.574 1.00 84.94 329 THR A O 1
ATOM 2553 N N . SER A 1 330 ? 4.947 1.402 19.965 1.00 87.62 330 SER A N 1
ATOM 2554 C CA . SER A 1 330 ? 4.362 0.165 19.446 1.00 87.62 330 SER A CA 1
ATOM 2555 C C . SER A 1 330 ? 2.904 0.367 19.042 1.00 87.62 330 SER A C 1
ATOM 2557 O O . SER A 1 330 ? 2.157 1.085 19.712 1.00 87.62 330 SER A O 1
ATOM 2559 N N . GLY A 1 331 ? 2.489 -0.308 17.970 1.00 89.25 331 GLY A N 1
ATOM 2560 C CA . GLY A 1 331 ? 1.134 -0.225 17.432 1.00 89.25 331 GLY A CA 1
ATOM 2561 C C . GLY A 1 331 ? 0.051 -0.705 18.401 1.00 89.25 331 GLY A C 1
ATOM 2562 O O . GLY A 1 331 ? -0.978 -0.050 18.556 1.00 89.25 331 GLY A O 1
ATOM 2563 N N . VAL A 1 332 ? 0.312 -1.774 19.163 1.00 91.25 332 VAL A N 1
ATOM 2564 C CA . VAL A 1 332 ? -0.614 -2.242 20.212 1.00 91.25 332 VAL A CA 1
ATOM 2565 C C . VAL A 1 332 ? -0.816 -1.185 21.304 1.00 91.25 332 VAL A C 1
ATOM 2567 O O . VAL A 1 332 ? -1.949 -0.932 21.701 1.00 91.25 332 VAL A O 1
ATOM 2570 N N . LEU A 1 333 ? 0.241 -0.480 21.716 1.00 91.19 333 LEU A N 1
ATOM 2571 C CA . LEU A 1 333 ? 0.127 0.621 22.675 1.00 91.19 333 LEU A CA 1
ATOM 2572 C C . LEU A 1 333 ? -0.634 1.816 22.080 1.00 91.19 333 LEU A C 1
ATOM 2574 O O . LEU A 1 333 ? -1.379 2.477 22.797 1.00 91.19 333 LEU A O 1
ATOM 2578 N N . ALA A 1 334 ? -0.509 2.072 20.773 1.00 91.44 334 ALA A N 1
ATOM 2579 C CA . ALA A 1 334 ? -1.300 3.100 20.092 1.00 91.44 334 ALA A CA 1
ATOM 2580 C C . ALA A 1 334 ? -2.798 2.773 20.066 1.00 91.44 334 ALA A C 1
ATOM 2582 O O . ALA A 1 334 ? -3.618 3.686 20.147 1.00 91.44 334 ALA A O 1
ATOM 2583 N N . ILE A 1 335 ? -3.164 1.489 20.000 1.00 92.25 335 ILE A N 1
ATOM 2584 C CA . ILE A 1 335 ? -4.564 1.060 20.092 1.00 92.25 335 ILE A CA 1
ATOM 2585 C C . ILE A 1 335 ? -5.120 1.237 21.507 1.00 92.25 335 ILE A C 1
ATOM 2587 O O . ILE A 1 335 ? -6.297 1.576 21.650 1.00 92.25 335 ILE A O 1
ATOM 2591 N N . LEU A 1 336 ? -4.278 1.042 22.527 1.00 90.00 336 LEU A N 1
ATOM 2592 C CA . LEU A 1 336 ? -4.619 1.200 23.945 1.00 90.00 336 LEU A CA 1
ATOM 2593 C C . LEU A 1 336 ? -4.547 2.655 24.441 1.00 90.00 336 LEU A C 1
ATOM 2595 O O . LEU A 1 336 ? -4.862 2.919 25.598 1.00 90.00 336 LEU A O 1
ATOM 2599 N N . ALA A 1 337 ? -4.166 3.603 23.585 1.00 88.19 337 ALA A N 1
ATOM 2600 C CA . ALA A 1 337 ? -4.147 5.028 23.892 1.00 88.19 337 ALA A CA 1
ATOM 2601 C C . ALA A 1 337 ? -5.319 5.769 23.208 1.00 88.19 337 ALA A C 1
ATOM 2603 O O . ALA A 1 337 ? -5.810 5.338 22.155 1.00 88.19 337 ALA A O 1
ATOM 2604 N N . PRO A 1 338 ? -5.790 6.904 23.760 1.00 85.00 338 PRO A N 1
ATOM 2605 C CA . PRO A 1 338 ? -6.715 7.784 23.051 1.00 85.00 338 PRO A CA 1
ATOM 2606 C C . PRO A 1 338 ? -6.102 8.306 21.737 1.00 85.00 338 PRO A C 1
ATOM 2608 O O . PRO A 1 338 ? -4.904 8.590 21.698 1.00 85.00 338 PRO A O 1
ATOM 2611 N N . PRO A 1 339 ? -6.895 8.479 20.660 1.00 85.88 339 PRO A N 1
ATOM 2612 C CA . PRO A 1 339 ? -8.346 8.288 20.576 1.00 85.88 339 PRO A CA 1
ATOM 2613 C C . PRO A 1 339 ? -8.783 6.848 20.254 1.00 85.88 339 PRO A C 1
ATOM 2615 O O . PRO A 1 339 ? -9.976 6.570 20.288 1.00 85.88 339 PRO A O 1
ATOM 2618 N N . SER A 1 340 ? -7.871 5.924 19.925 1.00 88.44 340 SER A N 1
ATOM 2619 C CA . SER A 1 340 ? -8.246 4.562 19.509 1.00 88.44 340 SER A CA 1
ATOM 2620 C C . SER A 1 340 ? -8.983 3.797 20.607 1.00 88.44 340 SER A C 1
ATOM 2622 O O . SER A 1 340 ? -9.994 3.150 20.325 1.00 88.44 340 SER A O 1
ATOM 2624 N N . LEU A 1 341 ? -8.496 3.885 21.849 1.00 88.69 341 LEU A N 1
ATOM 2625 C CA . LEU A 1 341 ? -9.031 3.137 22.990 1.00 88.69 341 LEU A CA 1
ATOM 2626 C C . LEU A 1 341 ? -10.552 3.302 23.141 1.00 88.69 341 LEU A C 1
ATOM 2628 O O . LEU A 1 341 ? -11.251 2.330 23.416 1.00 88.69 341 LEU A O 1
ATOM 2632 N N . GLU A 1 342 ? -11.060 4.515 22.911 1.00 88.81 342 GLU A N 1
ATOM 2633 C CA . GLU A 1 342 ? -12.471 4.878 23.090 1.00 88.81 342 GLU A CA 1
ATOM 2634 C C . GLU A 1 342 ? -13.415 4.168 22.109 1.00 88.81 342 GLU A C 1
ATOM 2636 O O . GLU A 1 342 ? -14.578 3.938 22.434 1.00 88.81 342 GLU A O 1
ATOM 2641 N N . TYR A 1 343 ? -12.930 3.801 20.919 1.00 92.62 343 TYR A N 1
ATOM 2642 C CA . TYR A 1 343 ? -13.759 3.230 19.852 1.00 92.62 343 TYR A CA 1
ATOM 2643 C C . TYR A 1 343 ? -13.413 1.765 19.583 1.00 92.62 343 TYR A C 1
ATOM 2645 O O . TYR A 1 343 ? -14.297 0.909 19.512 1.00 92.62 343 TYR A O 1
ATOM 2653 N N . THR A 1 344 ? -12.122 1.459 19.463 1.00 91.56 344 THR A N 1
ATOM 2654 C CA . THR A 1 344 ? -11.628 0.161 18.999 1.00 91.56 344 THR A CA 1
ATOM 2655 C C . THR A 1 344 ? -11.855 -0.939 20.029 1.00 91.56 344 THR A C 1
ATOM 2657 O O . THR A 1 344 ? -12.351 -2.010 19.680 1.00 91.56 344 THR A O 1
ATOM 2660 N N . LEU A 1 345 ? -11.521 -0.692 21.300 1.00 90.88 345 LEU A N 1
ATOM 2661 C CA . LEU A 1 345 ? -11.610 -1.719 22.338 1.00 90.88 345 LEU A CA 1
ATOM 2662 C C . LEU A 1 345 ? -13.071 -2.109 22.640 1.00 90.88 345 LEU A C 1
ATOM 2664 O O . LEU A 1 345 ? -13.367 -3.307 22.592 1.00 90.88 345 LEU A O 1
ATOM 2668 N N . PRO A 1 346 ? -14.021 -1.166 22.840 1.00 92.75 346 PRO A N 1
ATOM 2669 C CA . PRO A 1 346 ? -15.436 -1.512 22.980 1.00 92.75 346 PRO A CA 1
ATOM 2670 C C . PRO A 1 346 ? -15.985 -2.260 21.764 1.00 92.75 346 PRO A C 1
ATOM 2672 O O . PRO A 1 346 ? -16.721 -3.239 21.919 1.00 92.75 346 PRO A O 1
ATOM 2675 N N . TYR A 1 347 ? -15.599 -1.841 20.552 1.00 92.75 347 TYR A N 1
ATOM 2676 C CA . TYR A 1 347 ? -15.998 -2.528 19.330 1.00 92.75 347 TYR A CA 1
ATOM 2677 C C . TYR A 1 347 ? -15.508 -3.979 19.321 1.00 92.75 347 TYR A C 1
ATOM 2679 O O . TYR A 1 347 ? -16.335 -4.873 19.152 1.00 92.75 347 TYR A O 1
ATOM 2687 N N . LEU A 1 348 ? -14.211 -4.233 19.528 1.00 92.25 348 LEU A N 1
ATOM 2688 C CA . LEU A 1 348 ? -13.623 -5.579 19.479 1.00 92.25 348 LEU A CA 1
ATOM 2689 C C . LEU A 1 348 ? -14.165 -6.505 20.577 1.00 92.25 348 LEU A C 1
ATOM 2691 O O . LEU A 1 348 ? -14.405 -7.683 20.308 1.00 92.25 348 LEU A O 1
ATOM 2695 N N . LEU A 1 349 ? -14.408 -5.977 21.781 1.00 90.81 349 LEU A N 1
ATOM 2696 C CA . LEU A 1 349 ? -14.944 -6.758 22.897 1.00 90.81 349 LEU A CA 1
ATOM 2697 C C . LEU A 1 349 ? -16.427 -7.109 22.719 1.00 90.81 349 LEU A C 1
ATOM 2699 O O . LEU A 1 349 ? -16.857 -8.173 23.162 1.00 90.81 349 LEU A O 1
ATOM 2703 N N . ARG A 1 350 ? -17.221 -6.280 22.030 1.00 89.44 350 ARG A N 1
ATOM 2704 C CA . ARG A 1 350 ? -18.635 -6.592 21.775 1.00 89.44 350 ARG A CA 1
ATOM 2705 C C . ARG A 1 350 ? -18.774 -7.873 20.929 1.00 89.44 350 ARG A C 1
ATOM 2707 O O . ARG A 1 350 ? -18.038 -8.031 19.950 1.00 89.44 350 ARG A O 1
ATOM 2714 N N . PRO A 1 351 ? -19.733 -8.774 21.208 1.00 83.62 351 PRO A N 1
ATOM 2715 C CA . PRO A 1 351 ? -20.017 -9.900 20.317 1.00 83.62 351 PRO A CA 1
ATOM 2716 C C . PRO A 1 351 ? -20.357 -9.443 18.892 1.00 83.62 351 PRO A C 1
ATOM 2718 O O . PRO A 1 351 ? -20.826 -8.320 18.670 1.00 83.62 351 PRO A O 1
ATOM 2721 N N . ALA A 1 352 ? -20.073 -10.295 17.905 1.00 81.44 352 ALA A N 1
ATOM 2722 C CA . ALA A 1 352 ? -20.482 -10.040 16.528 1.00 81.44 352 ALA A CA 1
ATOM 2723 C C . ALA A 1 352 ? -22.015 -10.048 16.414 1.00 81.44 352 ALA A C 1
ATOM 2725 O O . ALA A 1 352 ? -22.693 -10.819 17.095 1.00 81.44 352 ALA A O 1
ATOM 2726 N N . GLN A 1 353 ? -22.564 -9.190 15.551 1.00 71.06 353 GLN A N 1
ATOM 2727 C CA . GLN A 1 353 ? -24.003 -9.166 15.296 1.00 71.06 353 GLN A CA 1
ATOM 2728 C C . GLN A 1 353 ? -24.414 -10.461 14.583 1.00 71.06 353 GLN A C 1
ATOM 2730 O O . GLN A 1 353 ? -23.868 -10.802 13.534 1.00 71.06 353 GLN A O 1
ATOM 2735 N N . ALA A 1 354 ? -25.368 -11.193 15.160 1.00 63.16 354 ALA A N 1
ATOM 2736 C CA . ALA A 1 354 ? -25.983 -12.351 14.524 1.00 63.16 354 ALA A CA 1
ATOM 2737 C C . ALA A 1 354 ? -27.303 -11.912 13.878 1.00 63.16 354 ALA A C 1
ATOM 2739 O O . ALA A 1 354 ? -28.239 -11.530 14.575 1.00 63.16 354 ALA A O 1
ATOM 2740 N N . PHE A 1 355 ? -27.392 -11.961 12.548 1.00 62.88 355 PHE A N 1
ATOM 2741 C CA . PHE A 1 355 ? -28.658 -11.748 11.846 1.00 62.88 355 PHE A CA 1
ATOM 2742 C C . PHE A 1 355 ? -29.400 -13.083 11.762 1.00 62.88 355 PHE A C 1
ATOM 2744 O O . PHE A 1 355 ? -29.307 -13.803 10.774 1.00 62.88 355 PHE A O 1
ATOM 2751 N N . THR A 1 356 ? -30.102 -13.442 12.833 1.00 52.53 356 THR A N 1
ATOM 2752 C CA . THR A 1 356 ? -30.900 -14.677 12.917 1.00 52.53 356 THR A CA 1
ATOM 2753 C C . THR A 1 356 ? -32.148 -14.657 12.026 1.00 52.53 356 THR A C 1
ATOM 2755 O O . THR A 1 356 ? -32.665 -15.721 11.713 1.00 52.53 356 THR A O 1
ATOM 2758 N N . ASN A 1 357 ? -32.585 -13.481 11.552 1.00 45.31 357 ASN A N 1
ATOM 2759 C CA . ASN A 1 357 ? -33.833 -13.304 10.789 1.00 45.31 357 ASN A CA 1
ATOM 2760 C C . ASN A 1 357 ? -33.651 -12.821 9.335 1.00 45.31 357 ASN A C 1
ATOM 2762 O O . ASN A 1 357 ? -34.640 -12.531 8.665 1.00 45.31 357 ASN A O 1
ATOM 2766 N N . LEU A 1 358 ? -32.418 -12.714 8.832 1.00 45.09 358 LEU A N 1
ATOM 2767 C CA . LEU A 1 358 ? -32.158 -12.447 7.412 1.00 45.09 358 LEU A CA 1
ATOM 2768 C C . LEU A 1 358 ? -31.765 -13.755 6.722 1.00 45.09 358 LEU A C 1
ATOM 2770 O O . LEU A 1 358 ? -30.971 -14.532 7.251 1.00 45.09 358 LEU A O 1
ATOM 2774 N N . VAL A 1 359 ? -32.363 -14.000 5.556 1.00 42.66 359 VAL A N 1
ATOM 2775 C CA . VAL A 1 359 ? -32.122 -15.172 4.700 1.00 42.66 359 VAL A CA 1
ATOM 2776 C C . VAL A 1 359 ? -30.605 -15.377 4.542 1.00 42.66 359 VAL A C 1
ATOM 2778 O O . VAL A 1 359 ? -29.921 -14.476 4.065 1.00 42.66 359 VAL A O 1
ATOM 2781 N N . GLY A 1 360 ? -30.081 -16.521 5.010 1.00 50.38 360 GLY A N 1
ATOM 2782 C CA . GLY A 1 360 ? -28.635 -16.813 5.106 1.00 50.38 360 GLY A CA 1
ATOM 2783 C C . GLY A 1 360 ? -28.065 -16.930 6.536 1.00 50.38 360 GLY A C 1
ATOM 2784 O O . GLY A 1 360 ? -26.849 -17.001 6.720 1.00 50.38 360 GLY A O 1
ATOM 2785 N N . GLY A 1 361 ? -28.915 -16.929 7.570 1.00 42.47 361 GLY A N 1
ATOM 2786 C CA . GLY A 1 361 ? -28.511 -17.005 8.979 1.00 42.47 361 GLY A CA 1
ATOM 2787 C C . GLY A 1 361 ? -27.967 -18.371 9.439 1.00 42.47 361 GLY A C 1
ATOM 2788 O O . GLY A 1 361 ? -28.588 -19.405 9.218 1.00 42.47 361 GLY A O 1
ATOM 2789 N N . ARG A 1 362 ? -26.829 -18.327 10.155 1.00 44.00 362 ARG A N 1
ATOM 2790 C CA . ARG A 1 362 ? -26.111 -19.433 10.836 1.00 44.00 362 ARG A CA 1
ATOM 2791 C C . ARG A 1 362 ? -25.765 -20.632 9.941 1.00 44.00 362 ARG A C 1
ATOM 2793 O O . ARG A 1 362 ? -26.306 -21.719 10.094 1.00 44.00 362 ARG A O 1
ATOM 2800 N N . GLY A 1 363 ? -24.771 -20.454 9.076 1.00 49.72 363 GLY A N 1
ATOM 2801 C CA . GLY A 1 363 ? -24.114 -21.589 8.416 1.00 49.72 363 GLY A CA 1
ATOM 2802 C C . GLY A 1 363 ? -23.632 -21.314 7.003 1.00 49.72 363 GLY A C 1
ATOM 2803 O O . GLY A 1 363 ? -22.880 -22.120 6.469 1.00 49.72 363 GLY A O 1
ATOM 2804 N N . ASP A 1 364 ? -24.023 -20.183 6.418 1.00 53.59 364 ASP A N 1
ATOM 2805 C CA . ASP A 1 364 ? -23.533 -19.800 5.104 1.00 53.59 364 ASP A CA 1
ATOM 2806 C C . ASP A 1 364 ? -22.161 -19.123 5.223 1.00 53.59 364 ASP A C 1
ATOM 2808 O O . ASP A 1 364 ? -22.041 -17.980 5.680 1.00 53.59 364 ASP A O 1
ATOM 2812 N N . THR A 1 365 ? -21.113 -19.849 4.835 1.00 53.06 365 THR A N 1
ATOM 2813 C CA . THR A 1 365 ? -19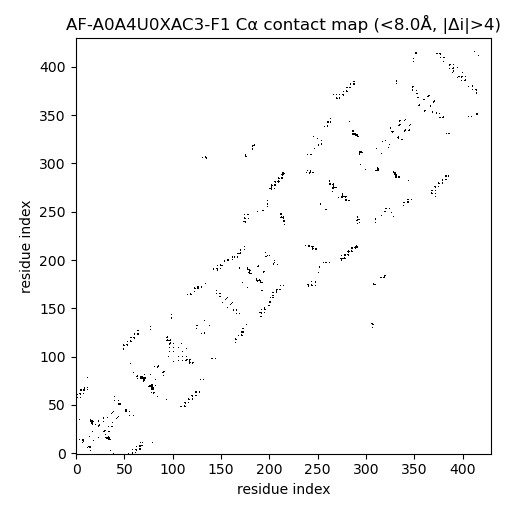.735 -19.345 4.753 1.00 53.06 365 THR A CA 1
ATOM 2814 C C . THR A 1 365 ? -19.605 -18.162 3.788 1.00 53.06 365 THR A C 1
ATOM 2816 O O . THR A 1 365 ? -18.660 -17.378 3.893 1.00 53.06 365 THR A O 1
ATOM 2819 N N . GLU A 1 366 ? -20.569 -17.973 2.880 1.00 58.84 366 GLU A N 1
ATOM 2820 C CA . GLU A 1 366 ? -20.597 -16.843 1.950 1.00 58.84 366 GLU A CA 1
ATOM 2821 C C . GLU A 1 366 ? -21.239 -15.581 2.552 1.00 58.84 366 GLU A C 1
ATOM 2823 O O . GLU A 1 366 ? -21.047 -14.477 2.029 1.00 58.84 366 GLU A O 1
ATOM 2828 N N . SER A 1 367 ? -21.910 -15.689 3.707 1.00 78.12 367 SER A N 1
ATOM 2829 C CA . SER A 1 367 ? -22.567 -14.553 4.355 1.00 78.12 367 SER A CA 1
ATOM 2830 C C . SER A 1 367 ? -21.565 -13.453 4.729 1.00 78.12 367 SER A C 1
ATOM 2832 O O . SER A 1 367 ? -20.542 -13.686 5.385 1.00 78.12 367 SER A O 1
ATOM 2834 N N . ALA A 1 368 ? -21.858 -12.209 4.337 1.00 82.88 368 ALA A N 1
ATOM 2835 C CA . ALA A 1 368 ? -21.043 -11.042 4.686 1.00 82.88 368 ALA A CA 1
ATOM 2836 C C . ALA A 1 368 ? -20.876 -10.899 6.209 1.00 82.88 368 ALA A C 1
ATOM 2838 O O . ALA A 1 368 ? -19.777 -10.623 6.687 1.00 82.88 368 ALA A O 1
ATOM 2839 N N . ALA A 1 369 ? -21.938 -11.173 6.973 1.00 83.62 369 ALA A N 1
ATOM 2840 C CA . ALA A 1 369 ? -21.917 -11.117 8.432 1.00 83.62 369 ALA A CA 1
ATOM 2841 C C . ALA A 1 369 ? -20.966 -12.156 9.047 1.00 83.62 369 ALA A C 1
ATOM 2843 O O . ALA A 1 369 ? -20.268 -11.845 10.010 1.00 83.62 369 ALA A O 1
ATOM 2844 N N . TYR A 1 370 ? -20.903 -13.366 8.475 1.00 85.06 370 TYR A N 1
ATOM 2845 C CA . TYR A 1 370 ? -19.972 -14.409 8.914 1.00 85.06 370 TYR A CA 1
ATOM 2846 C C . TYR A 1 370 ? -18.519 -13.976 8.693 1.00 85.06 370 TYR A C 1
ATOM 2848 O O . TYR A 1 370 ? -17.727 -13.977 9.632 1.00 85.06 370 TYR A O 1
ATOM 2856 N N . ASN A 1 371 ? -18.193 -13.520 7.481 1.00 88.56 371 ASN A N 1
ATOM 2857 C CA . ASN A 1 371 ? -16.842 -13.077 7.128 1.00 88.56 371 ASN A CA 1
ATOM 2858 C C . ASN A 1 371 ? -16.364 -11.904 8.003 1.00 88.56 371 ASN A C 1
ATOM 2860 O O . ASN A 1 371 ? -15.238 -11.913 8.496 1.00 88.56 371 ASN A O 1
ATOM 2864 N N . ILE A 1 372 ? -17.237 -10.924 8.257 1.00 90.81 372 ILE A N 1
ATOM 2865 C CA . ILE A 1 372 ? -16.939 -9.785 9.138 1.00 90.81 372 ILE A CA 1
ATOM 2866 C C . ILE A 1 372 ? -16.752 -10.247 10.590 1.00 90.81 372 ILE A C 1
ATOM 2868 O O . ILE A 1 372 ? -15.834 -9.785 11.268 1.00 90.81 372 ILE A O 1
ATOM 2872 N N . ALA A 1 373 ? -17.581 -11.176 11.077 1.00 89.88 373 ALA A N 1
ATOM 2873 C CA . ALA A 1 373 ? -17.461 -11.721 12.429 1.00 89.88 373 ALA A CA 1
ATOM 2874 C C . ALA A 1 373 ? -16.142 -12.481 12.639 1.00 89.88 373 ALA A C 1
ATOM 2876 O O . ALA A 1 373 ? -15.491 -12.293 13.668 1.00 89.88 373 ALA A O 1
ATOM 2877 N N . VAL A 1 374 ? -15.729 -13.294 11.660 1.00 90.75 374 VAL A N 1
ATOM 2878 C CA . VAL A 1 374 ? -14.444 -14.010 11.684 1.00 90.75 374 VAL A CA 1
ATOM 2879 C C . VAL A 1 374 ? -13.281 -13.023 11.654 1.00 90.75 374 VAL A C 1
ATOM 2881 O O . VAL A 1 374 ? -12.433 -13.079 12.540 1.00 90.75 374 VAL A O 1
ATOM 2884 N N . ALA A 1 375 ? -13.285 -12.055 10.731 1.00 92.56 375 ALA A N 1
ATOM 2885 C CA . ALA A 1 375 ? -12.234 -11.040 10.651 1.00 92.56 375 ALA A CA 1
ATOM 2886 C C . ALA A 1 375 ? -12.110 -10.231 11.955 1.00 92.56 375 ALA A C 1
ATOM 2888 O O . ALA A 1 375 ? -11.010 -9.975 12.442 1.00 92.56 375 ALA A O 1
ATOM 2889 N N . LYS A 1 376 ? -13.240 -9.860 12.570 1.00 94.31 376 LYS A N 1
ATOM 2890 C CA . LYS A 1 376 ? -13.262 -9.178 13.872 1.00 94.31 376 LYS A CA 1
ATOM 2891 C C . LYS A 1 376 ? -12.644 -10.040 14.975 1.00 94.31 376 LYS A C 1
ATOM 2893 O O . LYS A 1 376 ? -11.905 -9.533 15.816 1.00 94.31 376 LYS A O 1
ATOM 2898 N N . PHE A 1 377 ? -12.961 -11.331 14.990 1.00 93.06 377 PHE A N 1
ATOM 2899 C CA . PHE A 1 377 ? -12.406 -12.269 15.959 1.00 93.06 377 PHE A CA 1
ATOM 2900 C C . PHE A 1 377 ? -10.898 -12.470 15.766 1.00 93.06 377 PHE A C 1
ATOM 2902 O O . PHE A 1 377 ? -10.154 -12.493 16.746 1.00 93.06 377 PHE A O 1
ATOM 2909 N N . GLU A 1 378 ? -10.426 -12.548 14.522 1.00 94.12 378 GLU A N 1
ATOM 2910 C CA . GLU A 1 378 ? -8.996 -12.593 14.204 1.00 94.12 378 GLU A CA 1
ATOM 2911 C C . GLU A 1 378 ? -8.271 -11.326 14.666 1.00 94.12 378 GLU A C 1
ATOM 2913 O O . GLU A 1 378 ? -7.215 -11.431 15.288 1.00 94.12 378 GLU A O 1
ATOM 2918 N N . ALA A 1 379 ? -8.868 -10.146 14.471 1.00 95.19 379 ALA A N 1
ATOM 2919 C CA . ALA A 1 379 ? -8.335 -8.883 14.984 1.00 95.19 379 ALA A CA 1
ATOM 2920 C C . ALA A 1 379 ? -8.214 -8.886 16.520 1.00 95.19 379 ALA A C 1
ATOM 2922 O O . ALA A 1 379 ? -7.187 -8.484 17.071 1.00 95.19 379 ALA A O 1
ATOM 2923 N N . LEU A 1 380 ? -9.232 -9.396 17.226 1.00 95.06 380 LEU A N 1
ATOM 2924 C CA . LEU A 1 380 ? -9.202 -9.553 18.684 1.00 95.06 380 LEU A CA 1
ATOM 2925 C C . LEU A 1 380 ? -8.113 -10.547 19.127 1.00 95.06 380 LEU A C 1
ATOM 2927 O O . LEU A 1 380 ? -7.412 -10.300 20.107 1.00 95.06 380 LEU A O 1
ATOM 2931 N N . ARG A 1 381 ? -7.936 -11.655 18.400 1.00 95.19 381 ARG A N 1
ATOM 2932 C CA . ARG A 1 381 ? -6.883 -12.642 18.673 1.00 95.19 381 ARG A CA 1
ATOM 2933 C C . ARG A 1 381 ? -5.487 -12.067 18.429 1.00 95.19 381 ARG A C 1
ATOM 2935 O O . ARG A 1 381 ? -4.582 -12.346 19.212 1.00 95.19 381 ARG A O 1
ATOM 2942 N N . ALA A 1 382 ? -5.313 -11.262 17.382 1.00 94.50 382 ALA A N 1
ATOM 2943 C CA . ALA A 1 382 ? -4.067 -10.551 17.119 1.00 94.50 382 ALA A CA 1
ATOM 2944 C C . ALA A 1 382 ? -3.740 -9.575 18.261 1.00 94.50 382 ALA A C 1
ATOM 2946 O O . ALA A 1 382 ? -2.615 -9.575 18.759 1.00 94.50 382 ALA A O 1
ATOM 2947 N N . LEU A 1 383 ? -4.737 -8.823 18.747 1.00 94.69 383 LEU A N 1
ATOM 2948 C CA . LEU A 1 383 ? -4.587 -7.945 19.913 1.00 94.69 383 LEU A CA 1
ATOM 2949 C C . LEU A 1 383 ? -4.194 -8.731 21.167 1.00 94.69 383 LEU A C 1
ATOM 2951 O O . LEU A 1 383 ? -3.265 -8.337 21.865 1.00 94.69 383 LEU A O 1
ATOM 2955 N N . HIS A 1 384 ? -4.852 -9.864 21.422 1.00 94.44 384 HIS A N 1
ATOM 2956 C CA . HIS A 1 384 ? -4.521 -10.743 22.546 1.00 94.44 384 HIS A CA 1
ATOM 2957 C C . HIS A 1 384 ? -3.079 -11.251 22.485 1.00 94.44 384 HIS A C 1
ATOM 2959 O O . HIS A 1 384 ? -2.374 -11.213 23.489 1.00 94.44 384 HIS A O 1
ATOM 2965 N N . GLY A 1 385 ? -2.627 -11.687 21.305 1.00 93.44 385 GLY A N 1
ATOM 2966 C CA . GLY A 1 385 ? -1.249 -12.128 21.090 1.00 93.44 385 GLY A CA 1
ATOM 2967 C C . GLY A 1 385 ? -0.234 -11.031 21.412 1.00 93.44 385 GLY A C 1
ATOM 2968 O O . GLY A 1 385 ? 0.690 -11.264 22.181 1.00 93.44 385 GLY A O 1
ATOM 2969 N N . ARG A 1 386 ? -0.455 -9.810 20.909 1.00 92.19 386 ARG A N 1
ATOM 2970 C CA . ARG A 1 386 ? 0.445 -8.672 21.167 1.00 92.19 386 ARG A CA 1
ATOM 2971 C C . ARG A 1 386 ? 0.406 -8.190 22.619 1.00 92.19 386 ARG A C 1
ATOM 2973 O O . ARG A 1 386 ? 1.431 -7.762 23.134 1.00 92.19 386 ARG A O 1
ATOM 2980 N N . LEU A 1 387 ? -0.744 -8.277 23.290 1.00 91.94 387 LEU A N 1
ATOM 2981 C CA . LEU A 1 387 ? -0.856 -7.995 24.726 1.00 91.94 387 LEU A CA 1
ATOM 2982 C C . LEU A 1 387 ? -0.052 -8.990 25.567 1.00 91.94 387 LEU A C 1
ATOM 2984 O O . LEU A 1 387 ? 0.618 -8.577 26.507 1.00 91.94 387 LEU A O 1
ATOM 2988 N N . LYS A 1 388 ? -0.070 -10.281 25.215 1.00 92.44 388 LYS A N 1
ATOM 2989 C CA . LYS A 1 388 ? 0.766 -11.287 25.884 1.00 92.44 388 LYS A CA 1
ATOM 2990 C C . LYS A 1 388 ? 2.249 -10.980 25.751 1.00 92.44 388 LYS A C 1
ATOM 2992 O O . LYS A 1 388 ? 2.955 -11.044 26.753 1.00 92.44 388 LYS A O 1
ATOM 2997 N N . ASP A 1 389 ? 2.696 -10.621 24.547 1.00 91.06 389 ASP A N 1
ATOM 2998 C CA . ASP A 1 389 ? 4.084 -10.210 24.317 1.00 91.06 389 ASP A CA 1
ATOM 2999 C C . ASP A 1 389 ? 4.448 -9.023 25.230 1.00 91.06 389 ASP A C 1
ATOM 3001 O O . ASP A 1 389 ? 5.463 -9.064 25.920 1.00 91.06 389 ASP A O 1
ATOM 3005 N N . LEU A 1 390 ? 3.576 -8.008 25.318 1.00 88.19 390 LEU A N 1
ATOM 3006 C CA . LEU A 1 390 ? 3.789 -6.837 26.176 1.00 88.19 390 LEU A CA 1
ATOM 3007 C C . LEU A 1 390 ? 3.846 -7.169 27.671 1.00 88.19 390 LEU A C 1
ATOM 3009 O O . LEU A 1 390 ? 4.695 -6.622 28.366 1.00 88.19 390 LEU A O 1
ATOM 3013 N N . VAL A 1 391 ? 2.970 -8.042 28.174 1.00 90.12 391 VAL A N 1
ATOM 3014 C CA . VAL A 1 391 ? 2.977 -8.460 29.589 1.00 90.12 391 VAL A CA 1
ATOM 3015 C C . VAL A 1 391 ? 4.285 -9.177 29.938 1.00 90.12 391 VAL A C 1
ATOM 3017 O O . VAL A 1 391 ? 4.819 -8.997 31.031 1.00 90.12 391 VAL A O 1
ATOM 3020 N N . VAL A 1 392 ? 4.831 -9.964 29.005 1.00 90.38 392 VAL A N 1
ATOM 3021 C CA . VAL A 1 392 ? 6.127 -10.635 29.182 1.00 90.38 392 VAL A CA 1
ATOM 3022 C C . VAL A 1 392 ? 7.284 -9.635 29.132 1.00 90.38 392 VAL A C 1
ATOM 3024 O O . VAL A 1 392 ? 8.201 -9.725 29.948 1.00 90.38 392 VAL A O 1
ATOM 3027 N N . GLU A 1 393 ? 7.254 -8.685 28.196 1.00 86.75 393 GLU A N 1
ATOM 3028 C CA . GLU A 1 393 ? 8.290 -7.654 28.054 1.00 86.75 393 GLU A CA 1
ATOM 3029 C C . GLU A 1 393 ? 8.285 -6.643 29.213 1.00 86.75 393 GLU A C 1
ATOM 3031 O O . GLU A 1 393 ? 9.344 -6.140 29.592 1.00 86.75 393 GLU A O 1
ATOM 3036 N N . ARG A 1 394 ? 7.106 -6.326 29.766 1.00 85.88 394 ARG A N 1
ATOM 3037 C CA . ARG A 1 394 ? 6.889 -5.273 30.770 1.00 85.88 394 ARG A CA 1
ATOM 3038 C C . ARG A 1 394 ? 5.910 -5.715 31.868 1.00 85.88 394 ARG A C 1
ATOM 3040 O O . ARG A 1 394 ? 4.778 -5.226 31.924 1.00 85.88 394 ARG A O 1
ATOM 3047 N N . PRO A 1 395 ? 6.331 -6.623 32.762 1.00 82.12 395 PRO A N 1
ATOM 3048 C CA . PRO A 1 395 ? 5.478 -7.071 33.855 1.00 82.12 395 PRO A CA 1
ATOM 3049 C C . PRO A 1 395 ? 5.212 -5.930 34.852 1.00 82.12 395 PRO A C 1
ATOM 3051 O O . PRO A 1 395 ? 6.133 -5.214 35.249 1.00 82.12 395 PRO A O 1
ATOM 3054 N N . GLY A 1 396 ? 3.963 -5.791 35.299 1.00 76.38 396 GLY A N 1
ATOM 3055 C CA . GLY A 1 396 ? 3.546 -4.844 36.338 1.00 76.38 396 GLY A CA 1
ATOM 3056 C C . GLY A 1 3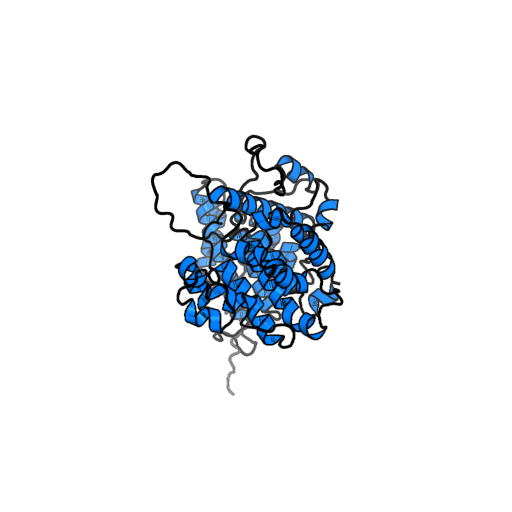96 ? 3.111 -3.458 35.847 1.00 76.38 396 GLY A C 1
ATOM 3057 O O . GLY A 1 396 ? 2.799 -2.607 36.677 1.00 76.38 396 GLY A O 1
ATOM 3058 N N . GLU A 1 397 ? 3.051 -3.217 34.532 1.00 80.88 397 GLU A N 1
ATOM 3059 C CA . GLU A 1 397 ? 2.532 -1.960 33.955 1.00 80.88 397 GLU A CA 1
ATOM 3060 C C . GLU A 1 397 ? 0.988 -1.923 33.854 1.00 80.88 397 GLU A C 1
ATOM 3062 O O . GLU A 1 397 ? 0.423 -0.952 33.351 1.00 80.88 397 GLU A O 1
ATOM 3067 N N . GLY A 1 398 ? 0.284 -2.947 34.361 1.00 80.00 398 GLY A N 1
ATOM 3068 C CA . GLY A 1 398 ? -1.184 -3.003 34.406 1.00 80.00 398 GLY A CA 1
ATOM 3069 C C . GLY A 1 398 ? -1.833 -3.565 33.138 1.00 80.00 398 GLY A C 1
ATOM 3070 O O . GLY A 1 398 ? -3.053 -3.495 32.979 1.00 80.00 398 GLY A O 1
ATOM 3071 N N . PHE A 1 399 ? -1.042 -4.138 32.226 1.00 86.56 399 PHE A N 1
ATOM 3072 C CA . PHE A 1 399 ? -1.548 -4.801 31.020 1.00 86.56 399 PHE A CA 1
ATOM 3073 C C . PHE A 1 399 ? -2.157 -6.181 31.308 1.00 86.56 399 PHE A C 1
ATOM 3075 O O . PHE A 1 399 ? -2.896 -6.705 30.475 1.00 86.56 399 PHE A O 1
ATOM 3082 N N . GLU A 1 400 ? -1.890 -6.757 32.480 1.00 88.81 400 GLU A N 1
ATOM 3083 C CA . GLU A 1 400 ? -2.349 -8.082 32.896 1.00 88.81 400 GLU A CA 1
ATOM 3084 C C . GLU A 1 400 ? -3.880 -8.172 32.952 1.00 88.81 400 GLU A C 1
ATOM 3086 O O . GLU A 1 400 ? -4.470 -9.104 32.409 1.00 88.81 400 GLU A O 1
ATOM 3091 N N . GLU A 1 401 ? -4.545 -7.171 33.539 1.00 87.56 401 GLU A N 1
ATOM 3092 C CA . GLU A 1 401 ? -6.012 -7.135 33.632 1.00 87.56 401 GLU A CA 1
ATOM 3093 C C . GLU A 1 401 ? -6.669 -7.018 32.244 1.00 87.56 401 GLU A C 1
ATOM 3095 O O . GLU A 1 401 ? -7.722 -7.611 31.970 1.00 87.56 401 GLU A O 1
ATOM 3100 N N . MET A 1 402 ? -6.028 -6.270 31.338 1.00 87.12 402 MET A N 1
ATOM 3101 C CA . MET A 1 402 ? -6.486 -6.121 29.957 1.00 87.12 402 MET A CA 1
ATOM 3102 C C . MET A 1 402 ? -6.293 -7.417 29.165 1.00 87.12 402 MET A C 1
ATOM 3104 O O . MET A 1 402 ? -7.204 -7.825 28.440 1.00 87.12 402 MET A O 1
ATOM 3108 N N . GLU A 1 403 ? -5.143 -8.081 29.317 1.00 92.50 403 GLU A N 1
ATOM 3109 C CA . GLU A 1 403 ? -4.863 -9.383 28.703 1.00 92.50 403 GLU A CA 1
ATOM 3110 C C . GLU A 1 403 ? -5.870 -10.436 29.165 1.00 92.50 403 GLU A C 1
ATOM 3112 O O . GLU A 1 403 ? -6.424 -11.144 28.319 1.00 92.50 403 GLU A O 1
ATOM 3117 N N . GLU A 1 404 ? -6.198 -10.475 30.460 1.00 91.19 404 GLU A N 1
ATOM 3118 C CA . GLU A 1 404 ? -7.172 -11.426 30.995 1.00 91.19 404 GLU A CA 1
ATOM 3119 C C . GLU A 1 404 ? -8.575 -11.167 30.426 1.00 91.19 404 GLU A C 1
ATOM 3121 O O . GLU A 1 404 ? -9.274 -12.099 30.008 1.00 91.19 404 GLU A O 1
ATOM 3126 N N . THR A 1 405 ? -8.984 -9.896 30.362 1.00 90.75 405 THR A N 1
ATOM 3127 C CA . THR A 1 405 ? -10.294 -9.484 29.835 1.00 90.75 405 THR A CA 1
ATOM 3128 C C . THR A 1 405 ? -10.428 -9.824 28.351 1.00 90.75 405 THR A C 1
ATOM 3130 O O . THR A 1 405 ? -11.404 -10.460 27.938 1.00 90.75 405 THR A O 1
ATOM 3133 N N . VAL A 1 406 ? -9.426 -9.465 27.542 1.00 91.75 406 VAL A N 1
ATOM 3134 C CA . VAL A 1 406 ? -9.374 -9.807 26.113 1.00 91.75 406 VAL A CA 1
ATOM 3135 C C . VAL A 1 406 ? -9.318 -11.327 25.935 1.00 91.75 406 VAL A C 1
ATOM 3137 O O . VAL A 1 406 ? -10.051 -11.878 25.115 1.00 91.75 406 VAL A O 1
ATOM 3140 N N . GLY A 1 407 ? -8.527 -12.034 26.742 1.00 91.31 407 GLY A N 1
ATOM 3141 C CA . GLY A 1 407 ? -8.398 -13.490 26.706 1.00 91.31 407 GLY A CA 1
ATOM 3142 C C . GLY A 1 407 ? -9.680 -14.230 27.091 1.00 91.31 407 GLY A C 1
ATOM 3143 O O . GLY A 1 407 ? -9.983 -15.287 26.529 1.00 91.31 407 GLY A O 1
ATOM 3144 N N . ARG A 1 408 ? -10.483 -13.688 28.014 1.00 90.62 408 ARG A N 1
ATOM 3145 C CA . ARG A 1 408 ? -11.835 -14.189 28.313 1.00 90.62 408 ARG A CA 1
ATOM 3146 C C . ARG A 1 408 ? -12.732 -14.068 27.085 1.00 90.62 408 ARG A C 1
ATOM 3148 O O . ARG A 1 408 ? -13.309 -15.069 26.667 1.00 90.62 408 ARG A O 1
ATOM 3155 N N . ARG A 1 409 ? -12.742 -12.899 26.440 1.00 91.19 409 ARG A N 1
ATOM 3156 C CA . ARG A 1 409 ? -13.532 -12.673 25.225 1.00 91.19 409 ARG A CA 1
ATOM 3157 C C . ARG A 1 409 ? -13.087 -13.556 24.051 1.00 91.19 409 ARG A C 1
ATOM 3159 O O . ARG A 1 409 ? -13.930 -14.059 23.316 1.00 91.19 409 ARG A O 1
ATOM 3166 N N . VAL A 1 410 ? -11.785 -13.799 23.886 1.00 91.56 410 VAL A N 1
ATOM 3167 C CA . VAL A 1 410 ? -11.263 -14.720 22.857 1.00 91.56 410 VAL A CA 1
ATOM 3168 C C . VAL A 1 410 ? -11.748 -16.158 23.092 1.00 91.56 410 VAL A C 1
ATOM 3170 O O . VAL A 1 410 ? -12.085 -16.846 22.129 1.00 91.56 410 VAL A O 1
ATOM 3173 N N . ARG A 1 411 ? -11.839 -16.615 24.350 1.00 89.88 411 ARG A N 1
ATOM 3174 C CA . ARG A 1 411 ? -12.329 -17.967 24.693 1.00 89.88 411 ARG A CA 1
ATOM 3175 C C . ARG A 1 411 ? -13.811 -18.180 24.386 1.00 89.88 411 ARG A C 1
ATOM 3177 O O . ARG A 1 411 ? -14.198 -19.298 24.066 1.00 89.88 411 ARG A O 1
ATOM 3184 N N . GLU A 1 412 ? -14.622 -17.130 24.453 1.00 86.81 412 GLU A N 1
ATOM 3185 C CA . GLU A 1 412 ? -16.046 -17.193 24.099 1.00 86.81 412 GLU A CA 1
ATOM 3186 C C . GLU A 1 412 ? -16.287 -17.393 22.593 1.00 86.81 412 GLU A C 1
ATOM 3188 O O . GLU A 1 412 ? -17.363 -17.839 22.206 1.00 86.81 412 GLU A O 1
ATOM 3193 N N . GLY A 1 413 ? -15.303 -17.077 21.742 1.00 84.50 413 GLY A N 1
ATOM 3194 C CA . GLY A 1 413 ? -15.407 -17.187 20.285 1.00 84.50 413 GLY A CA 1
ATOM 3195 C C . GLY A 1 413 ? -16.018 -15.957 19.596 1.00 84.50 413 GLY A C 1
ATOM 3196 O O . GLY A 1 413 ? -16.359 -14.947 20.222 1.00 84.50 413 GLY A O 1
ATOM 3197 N N . ALA A 1 414 ? -16.140 -16.024 18.264 1.00 81.94 414 ALA A N 1
ATOM 3198 C CA . ALA A 1 414 ? -16.619 -14.909 17.433 1.00 81.94 414 ALA A CA 1
ATOM 3199 C C . ALA A 1 414 ? -18.049 -14.461 17.801 1.00 81.94 414 ALA A C 1
ATOM 3201 O O . ALA A 1 414 ? -18.336 -13.261 17.871 1.00 81.94 414 ALA A O 1
ATOM 3202 N N . TRP A 1 415 ? -18.910 -15.422 18.136 1.00 81.81 415 TRP A N 1
ATOM 3203 C CA . TRP A 1 415 ? -20.235 -15.203 18.711 1.00 81.81 415 TRP A CA 1
ATOM 3204 C C . TRP A 1 415 ? -20.194 -15.586 20.189 1.00 81.81 415 TRP A C 1
ATOM 3206 O O . TRP A 1 415 ? -19.735 -16.676 20.512 1.00 81.81 415 TRP A O 1
ATOM 3216 N N . ALA A 1 416 ? -20.646 -14.700 21.080 1.00 68.94 416 ALA A N 1
ATOM 3217 C CA . ALA A 1 416 ? -20.725 -15.021 22.504 1.00 68.94 416 ALA A CA 1
ATOM 3218 C C . ALA A 1 416 ? -21.673 -16.209 22.737 1.00 68.94 416 ALA A C 1
ATOM 3220 O O . ALA A 1 416 ? -22.691 -16.341 22.052 1.00 68.94 416 ALA A O 1
ATOM 3221 N N . GLN A 1 417 ? -21.355 -17.053 23.720 1.00 58.47 417 GLN A N 1
ATOM 3222 C CA . GLN A 1 417 ? -22.130 -18.262 24.016 1.00 58.47 417 GLN A CA 1
ATOM 3223 C C . GLN A 1 417 ? -23.529 -17.982 24.609 1.00 58.47 417 GLN A C 1
ATOM 3225 O O . GLN A 1 417 ? -24.371 -18.873 24.594 1.00 58.47 417 GLN A O 1
ATOM 3230 N N . GLU A 1 418 ? -23.822 -16.757 25.069 1.00 48.50 418 GLU A N 1
ATOM 3231 C CA . GLU A 1 418 ? -25.022 -16.447 25.876 1.00 48.50 418 GLU A CA 1
ATOM 3232 C C . GLU A 1 418 ? -26.121 -15.619 25.170 1.00 48.50 418 GLU A C 1
ATOM 3234 O O . GLU A 1 418 ? -26.950 -14.984 25.816 1.00 48.50 418 GLU A O 1
ATOM 3239 N N . GLY A 1 419 ? -26.180 -15.614 23.836 1.00 42.06 419 GLY A N 1
ATOM 3240 C CA . GLY A 1 419 ? -27.066 -14.713 23.082 1.00 42.06 419 GLY A CA 1
ATOM 3241 C C . GLY A 1 419 ? -28.161 -15.366 22.240 1.00 42.06 419 GLY A C 1
ATOM 3242 O O . GLY A 1 419 ? -28.308 -14.972 21.088 1.00 42.06 419 GLY A O 1
ATOM 3243 N N . ASP A 1 420 ? -28.905 -16.351 22.751 1.00 41.34 420 ASP A N 1
ATOM 3244 C CA . ASP A 1 420 ? -30.144 -16.818 22.095 1.00 41.34 420 ASP A CA 1
ATOM 3245 C C . ASP A 1 420 ? -31.249 -17.139 23.115 1.00 41.34 420 ASP A C 1
ATOM 3247 O O . ASP A 1 420 ? -31.766 -18.250 23.214 1.00 41.34 420 ASP A O 1
ATOM 3251 N N . VAL A 1 421 ? -31.608 -16.133 23.915 1.00 43.41 421 VAL A N 1
ATOM 3252 C CA . VAL A 1 421 ? -32.908 -16.075 24.599 1.00 43.41 421 VAL A CA 1
ATOM 3253 C C . VAL A 1 421 ? -33.714 -14.977 23.910 1.00 43.41 421 VAL A C 1
ATOM 3255 O O . VAL A 1 421 ? -33.869 -13.873 24.420 1.00 43.41 421 VAL A O 1
ATOM 3258 N N . GLY A 1 422 ? -34.150 -15.251 22.681 1.00 38.34 422 GLY A N 1
ATOM 3259 C CA . GLY A 1 422 ? -34.791 -14.252 21.829 1.00 38.34 422 GLY A CA 1
ATOM 3260 C C . GLY A 1 422 ? -35.726 -14.852 20.788 1.00 38.34 422 GLY A C 1
ATOM 3261 O O . GLY A 1 422 ? -35.492 -14.703 19.598 1.00 38.34 422 GLY A O 1
ATOM 3262 N N . GLY A 1 423 ? -36.815 -15.482 21.243 1.00 36.03 423 GLY A N 1
ATOM 3263 C CA . GLY A 1 423 ? -38.031 -15.617 20.434 1.00 36.03 423 GLY A CA 1
ATOM 3264 C C . GLY A 1 423 ? -38.177 -16.893 19.603 1.00 36.03 423 GLY A C 1
ATOM 3265 O O . GLY A 1 423 ? -38.400 -16.824 18.399 1.00 36.03 423 GLY A O 1
ATOM 3266 N N . ARG A 1 424 ? -38.208 -18.067 20.247 1.00 35.78 424 ARG A N 1
ATOM 3267 C CA . ARG A 1 424 ? -39.026 -19.170 19.717 1.00 35.78 424 ARG A CA 1
ATOM 3268 C C . ARG A 1 424 ? -40.494 -18.770 19.871 1.00 35.78 424 ARG A C 1
ATOM 3270 O O . ARG A 1 424 ? -41.078 -18.974 20.932 1.00 35.78 424 ARG A O 1
ATOM 3277 N N . ILE A 1 425 ? -41.089 -18.179 18.835 1.00 40.06 425 ILE A N 1
ATOM 3278 C CA . ILE A 1 425 ? -42.549 -18.172 18.713 1.00 40.06 425 ILE A CA 1
ATOM 3279 C C . ILE A 1 425 ? -42.937 -19.635 18.515 1.00 40.06 425 ILE A C 1
ATOM 3281 O O . ILE A 1 425 ? -42.719 -20.211 17.452 1.00 40.06 425 ILE A O 1
ATOM 3285 N N . ALA A 1 426 ? -43.440 -20.254 19.581 1.00 36.16 426 ALA A N 1
ATOM 3286 C CA . ALA A 1 426 ? -44.130 -21.522 19.492 1.00 36.16 426 ALA A CA 1
ATOM 3287 C C . ALA A 1 426 ? -45.383 -21.290 18.642 1.00 36.16 426 ALA A C 1
ATOM 3289 O O . ALA A 1 426 ? -46.378 -20.746 19.117 1.00 36.16 426 ALA A O 1
ATOM 3290 N N . THR A 1 427 ? -45.329 -21.665 17.370 1.00 36.50 427 THR A N 1
ATOM 3291 C CA . THR A 1 427 ? -46.540 -21.913 16.598 1.00 36.50 427 THR A CA 1
ATOM 3292 C C . THR A 1 427 ? -47.186 -23.159 17.198 1.00 36.50 427 THR A C 1
ATOM 3294 O O . THR A 1 427 ? -46.786 -24.280 16.889 1.00 36.50 427 THR A O 1
ATOM 3297 N N . MET A 1 428 ? -48.129 -22.965 18.124 1.00 31.69 428 MET A N 1
ATOM 3298 C CA . MET A 1 428 ? -49.124 -23.993 18.415 1.00 31.69 428 MET A CA 1
ATOM 3299 C C . MET A 1 428 ? -49.969 -24.148 17.155 1.00 31.69 428 MET A C 1
ATOM 3301 O O . MET A 1 428 ? -50.658 -23.210 16.754 1.00 31.69 428 MET A O 1
ATOM 3305 N N . GLU A 1 429 ? -49.872 -25.313 16.526 1.00 36.25 429 GLU A N 1
ATOM 3306 C CA . GLU A 1 429 ? -50.887 -25.765 15.584 1.00 36.25 429 GLU A CA 1
ATOM 3307 C C . GLU A 1 429 ? -52.212 -25.921 16.344 1.00 36.25 429 GLU A C 1
ATOM 3309 O O . GLU A 1 429 ? -52.245 -26.491 17.440 1.00 36.25 429 GLU A O 1
ATOM 3314 N N . LEU A 1 430 ? -53.272 -25.344 15.776 1.00 34.81 430 LEU A N 1
ATOM 3315 C CA . LEU A 1 430 ? -54.666 -25.517 16.182 1.00 34.81 430 LEU A CA 1
ATOM 3316 C C . LEU A 1 430 ? -55.364 -26.401 15.155 1.00 34.81 430 LEU A C 1
ATOM 3318 O O . LEU A 1 430 ? -55.163 -26.132 13.947 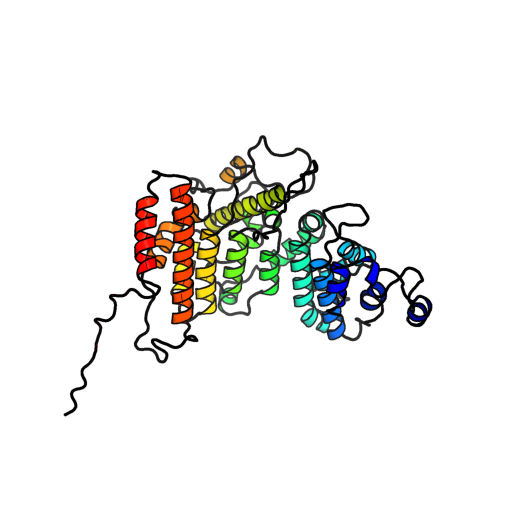1.00 34.81 430 LEU A O 1
#

Solvent-accessible surface area (backbone atoms only — not comparable to full-atom values): 24047 Å² total; per-residue (Å²): 115,86,61,54,30,61,47,31,48,75,39,50,63,77,30,47,38,50,86,52,58,82,60,40,44,76,74,72,40,53,84,78,40,13,63,44,49,38,65,77,64,68,71,59,71,52,88,86,31,61,69,61,35,42,54,49,43,52,44,54,32,48,26,48,70,50,19,70,54,63,18,91,86,68,41,86,50,51,16,49,47,49,51,51,30,52,76,71,50,48,46,62,56,42,37,33,44,47,77,43,68,81,42,84,89,57,53,74,68,47,47,70,66,35,26,61,49,18,35,50,30,47,24,47,46,28,57,72,28,41,66,44,39,62,67,37,81,58,46,63,54,49,48,56,48,43,39,62,69,45,68,60,58,58,69,44,46,61,72,46,84,72,67,52,56,60,39,49,31,61,42,27,42,48,42,49,76,53,50,42,86,56,78,46,65,74,24,44,73,74,15,50,72,66,53,62,55,66,71,57,47,42,33,59,54,35,42,25,50,17,46,42,38,18,24,71,80,82,75,83,68,84,74,73,88,72,94,68,99,76,81,82,57,76,63,56,62,55,41,52,34,6,21,30,10,48,51,52,42,54,57,48,40,70,78,38,74,54,41,47,56,37,31,51,52,35,42,69,36,54,92,44,44,62,36,14,46,19,25,43,46,28,54,34,24,34,42,68,21,60,39,35,68,59,64,54,90,91,65,65,73,97,78,59,95,67,58,75,71,79,65,41,61,70,52,48,58,64,45,47,62,87,78,74,71,84,78,61,62,39,27,49,53,45,45,69,29,79,72,28,32,80,39,49,52,59,56,58,70,46,62,44,80,77,59,81,87,47,96,65,46,92,80,45,83,82,31,50,54,50,52,45,26,50,50,44,38,50,35,45,47,53,44,39,53,51,40,51,54,45,37,71,78,47,72,88,77,65,51,61,66,53,38,51,52,47,46,52,49,60,72,46,44,48,53,55,85,84,77,84,90,78,76,85,77,78,77,76,85,128

Mean predicted aligned error: 9.7 Å

Sequence (430 aa):
MAWLPKVGAMDWSAIAKSHHPDVEQQYGLKQDQGLLDFVAVFMVDFNDDVLMHRCLIEFYADLIEQVKDVSIDGSRTSSVSLDFLISWGLHARSAAYYLEPNNPAHDPVDKTFLYSVSCRYLSIYTSTYPNHFLASSDLERVLVRLSRNLEISPARWAHAESPKHDLHLVASLPRTALLPQGPSTSAWRTSPLSLIPSKPSNADALNTLATVFHGPLRIQTITYSAGGPTTTSPDLHEGIESAAARVLYFLYLNHNRKLFSDLVYHAETVALKETALAAIRSVTAVVTANWSPLPGADSIPNSASGVSSLPAEHDFESMLPRPPTATPTSGVLAILAPPSLEYTLPYLLRPAQAFTNLVGGRGDTESAAYNIAVAKFEALRALHGRLKDLVVERPGEGFEEMEETVGRRVREGAWAQEGDVGGRIATMEL

Nearest PDB structures (foldseek):
  4cba-assembly1_A  TM=3.329E-01  e=6.509E-01  Homo sapiens
  7abi-assembly1_S  TM=2.777E-01  e=4.140E+00  Homo sapiens
  5f0k-assembly2_B  TM=1.772E-01  e=2.234E+00  Homo sapiens
  6vfk-assembly1_B  TM=1.656E-01  e=9.042E+00  synthetic construct

pLDDT: mean 82.04, std 16.76, range [31.69, 96.62]